Protein 1OB3 (pdb70)

InterPro domains:
  IPR000719 Protein kinase domain [PF00069] (4-284)
  IPR000719 Protein kinase domain [PS50011] (4-284)
  IPR000719 Protein kinase domain [SM00220] (4-284)
  IPR008271 Serine/threonine-protein kinase, active site [PS00108] (121-133)
  IPR011009 Protein kinase-like domain superfamily [SSF56112] (1-286)
  IPR017441 Protein kinase, ATP binding site [PS00107] (10-32)
  IPR050108 Cyclin-dependent kinase [PTHR24056] (2-286)

Secondary structure (DSSP, 8-state):
--SEEEEEEEEEETTEEEEEEEETTS-EEEEEEE--SSGGG---HHHHHHHHGGGG---TTBPPEEEEEE-SS-EEEEEE--SEEHHHHHHTSTT---HHHHHHHHHHHHHHHHHHHHTT---S---GGGEEE-TTS-EEE--TTHHHHH-----TT--HHHHTT--S--THHHHHHHHHHHHHHHHSS-S---SSHHHHHHHHHHHH----TTTSTTGGGSTT--TT----PPPPGGGT--S--HHHHHHHHHHT-SSTTTSPPHHHHHTSGGGG-/---EEEEEEEEETTEEEEEEE-TTS-EEEE--HHHHHHHHHHTT---TTB--EEEEE---EEEEE--SEEHHHHHHT-SS---HHHHHHHHHHHHHHHHHHHHTT---S---GGGEEE-TT--EEE--TTHHHH--TT--HHHHTT-----THHHHHHHHHHHHHHHHSS-S---SSHHHHHHHHHHHH----TTTSTTGGGSTT--TT---PPPPPHHHHSTT--HHHHHHHHHHS-SSGGGSPPHHHHHTSGGGT-

Radius of gyration: 29.43 Å; Cα contacts (8 Å, |Δi|>4): 922; chains: 2; bounding box: 69×78×72 Å

Solvent-accessible surface area: 28221 Å² total; per-residue (Å²): 155,108,156,36,97,58,94,96,136,63,26,105,19,55,36,1,26,33,52,73,3,71,14,130,187,44,94,55,20,12,10,10,75,5,172,51,134,132,83,94,117,41,31,85,71,75,22,36,143,45,0,32,93,15,77,120,10,139,54,69,11,7,9,70,5,98,42,23,14,77,69,190,120,125,0,26,0,1,22,35,38,17,86,58,16,0,93,111,38,15,99,120,34,180,33,11,20,131,65,111,47,0,41,46,9,0,69,27,0,0,48,0,0,9,33,0,24,83,121,194,25,19,3,105,32,1,28,5,78,6,0,32,8,35,221,140,32,61,1,24,1,14,20,8,4,2,8,186,21,58,68,232,98,59,20,84,18,77,0,0,3,39,6,0,25,26,204,101,123,10,42,25,16,0,3,0,2,0,0,2,0,0,0,14,1,9,18,22,86,32,18,1,32,7,132,48,81,71,43,0,10,48,75,0,0,99,9,22,4,11,4,70,59,190,80,10,69,97,0,75,134,30,103,110,47,57,109,131,28,72,118,70,135,83,75,86,62,108,75,34,16,106,61,21,77,130,20,0,15,54,0,0,18,76,0,4,84,19,16,10,125,124,12,20,63,3,116,93,0,41,126,28,53,5,32,159,118,158,161,41,92,60,101,96,113,74,30,107,36,78,89,36,49,32,76,62,2,81,32,106,179,61,86,58,17,10,10,34,131,81,91,27,58,153,24,2,43,87,15,79,121,10,122,54,81,12,6,12,51,7,99,72,36,40,106,168,109,56,6,0,21,36,53,20,85,59,14,0,104,103,43,9,100,118,37,168,65,17,19,141,83,116,51,2,45,44,10,0,61,30,1,0,49,0,0,10,38,0,24,76,123,187,15,4,4,71,46,2,50,5,75,8,0,28,9,37,203,141,32,80,0,30,1,14,22,9,4,3,31,136,8,97,75,103,28,90,0,0,8,37,5,0,10,21,190,119,102,22,53,28,12,1,3,0,3,0,0,2,0,0,0,12,2,24,43,20,79,26,18,2,40,7,129,51,78,72,41,0,10,46,93,0,0,137,32,18,4,10,5,48,64,180,75,11,68,88,0,78,119,28,98,108,43,60,118,133,32,77,129,50,145,86,76,85,69,135,56,27,2,163,85,30,60,154,32,0,24,55,0,0,18,78,0,4,81,23,9,21,126,84,14,19,64,3,125,104,0,39,124,22,56,4,38,159,168

B-factor: mean 35.95, std 13.99, range [13.6, 85.84]

Foldseek 3Di:
DQAWDPWAFDDADDQATWTWIAHPVGDIWIKGKGDDPDLVPFADPVLVVLVVCQQVLDDQQAWHWDDWDDDRSIIMTITHDADFWQVRVLVPVVQADAPVLLLLLLLSVLVSLVSCVVVLWAQLQDDRRQFGAHPVSHTHGYRTSVCVSPPVDFCLQAALLVLLPDDDRDSLRVLSSSLQVSQCRNGSHGQQRADDSVRSLVSLCQAAWDDDCVLANPSVVRNNDDPPPDTHHHDDQPVSGDNDDDQRSVLSCLSNRNHSVRRDHSVRSSPGPSNVD/DQWDDWDWDAADDPATWTWTDHPVGDIWIKHPVQLVVQVVVQQPLDDQQAWHFDDADPCHITITHDFDFWQVVVLVPDDFADDPVLLLLLLLSVLRSLVSCVVVLWAQLDDDRVQFGAHPVSHTHGPRTRVVVSPALQAALLVLLADPDSDSLRVLSSSLQVSLCNQGSHGQQDAPDSVRSNVSLCQAAWDDDCVLAPCSVVGNNDDPPPDTHDHDDLCPSRPPDDD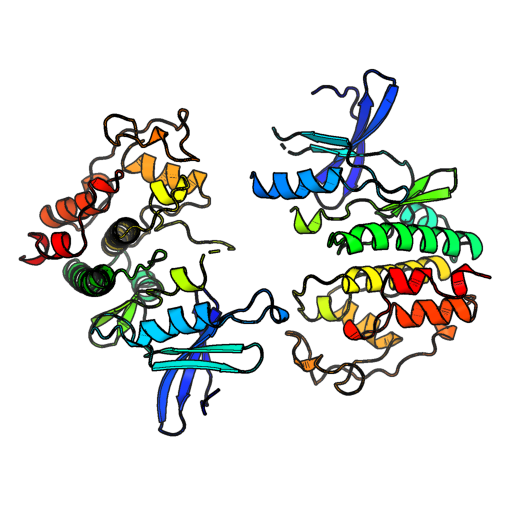QSSVLSVLSSRRHSVSHDHSVRSSVGPSNVD

Structure (mmCIF, N/CA/C/O backbone):
data_1OB3
#
_entry.id   1OB3
#
_cell.length_a   222.088
_cell.length_b   44.267
_cell.length_c   63.044
_cell.angle_alpha   90.00
_cell.angle_beta   103.42
_cell.angle_gamma   90.00
#
_symmetry.space_group_name_H-M   'C 1 2 1'
#
loop_
_entity.id
_entity.type
_entity.pdbx_description
1 polymer 'CELL DIVISION CONTROL PROTEIN 2 HOMOLOG'
2 water water
#
loop_
_atom_site.group_PDB
_atom_site.id
_atom_site.type_symbol
_atom_site.label_atom_id
_atom_site.label_alt_id
_atom_site.label_comp_id
_atom_site.label_asym_id
_atom_site.label_entity_id
_atom_site.label_seq_id
_atom_site.pdbx_PDB_ins_code
_atom_site.Cartn_x
_atom_site.Cartn_y
_atom_site.Cartn_z
_atom_site.occupancy
_atom_site.B_iso_or_equiv
_atom_site.auth_seq_id
_atom_site.auth_comp_id
_atom_site.auth_asym_id
_atom_site.auth_atom_id
_atom_site.pdbx_PDB_model_num
ATOM 1 N N . MET A 1 1 ? 30.145 15.452 46.076 1.00 74.29 1 MET A N 1
ATOM 2 C CA . MET A 1 1 ? 30.553 14.081 45.609 1.00 74.34 1 MET A CA 1
ATOM 3 C C . MET A 1 1 ? 30.233 12.999 46.649 1.00 73.70 1 MET A C 1
ATOM 4 O O . MET A 1 1 ? 29.893 11.868 46.286 1.00 74.13 1 MET A O 1
ATOM 9 N N . GLU A 1 2 ? 30.345 13.357 47.930 1.00 72.60 2 GLU A N 1
ATOM 10 C CA . GLU A 1 2 ? 30.089 12.461 49.068 1.00 71.72 2 GLU A CA 1
ATOM 11 C C . GLU A 1 2 ? 31.046 11.250 49.201 1.00 70.09 2 GLU A C 1
ATOM 12 O O . GLU A 1 2 ? 30.603 10.116 49.428 1.00 70.78 2 GLU A O 1
ATOM 18 N N . LYS A 1 3 ? 32.355 11.495 49.069 1.00 67.41 3 LYS A N 1
ATOM 19 C CA . LYS A 1 3 ? 33.383 10.543 49.525 1.00 65.02 3 LYS A CA 1
ATOM 20 C C . LYS A 1 3 ? 33.351 9.132 48.873 1.00 61.87 3 LYS A C 1
ATOM 21 O O . LYS A 1 3 ? 33.153 8.119 49.557 1.00 61.99 3 LYS A O 1
ATOM 27 N N . TYR A 1 4 ? 33.555 9.068 47.559 1.00 57.94 4 TYR A N 1
ATOM 28 C CA . TYR A 1 4 ? 33.705 7.776 46.862 1.00 54.65 4 TYR A CA 1
ATOM 29 C C . TYR A 1 4 ? 35.088 7.632 46.242 1.00 51.95 4 TYR A C 1
ATOM 30 O O . TYR A 1 4 ? 35.638 8.619 45.736 1.00 51.41 4 TYR A O 1
ATOM 39 N N . HIS A 1 5 ? 35.639 6.411 46.288 1.00 48.61 5 HIS A N 1
ATOM 40 C CA . HIS A 1 5 ? 36.918 6.077 45.657 1.00 46.79 5 HIS A CA 1
ATOM 41 C C . HIS A 1 5 ? 36.824 4.814 44.749 1.00 44.45 5 HIS A C 1
ATOM 42 O O . HIS A 1 5 ? 35.828 4.065 44.758 1.00 43.58 5 HIS A O 1
ATOM 49 N N . GLY A 1 6 ? 37.871 4.586 43.972 1.00 41.51 6 GLY A N 1
ATOM 50 C CA . GLY A 1 6 ? 37.908 3.486 43.036 1.00 39.93 6 GLY A CA 1
ATOM 51 C C . GLY A 1 6 ? 36.814 3.586 41.998 1.00 38.61 6 GLY A C 1
ATOM 52 O O . GLY A 1 6 ? 36.180 2.583 41.671 1.00 38.22 6 GLY A O 1
ATOM 53 N N . LEU A 1 7 ? 36.601 4.791 41.490 1.00 36.74 7 LEU A N 1
ATOM 54 C CA . LEU A 1 7 ? 35.619 5.019 40.444 1.00 36.52 7 LEU A CA 1
ATOM 55 C C . LEU A 1 7 ? 36.098 4.301 39.220 1.00 35.78 7 LEU A C 1
ATOM 56 O O . LEU A 1 7 ? 37.125 4.642 38.626 1.00 35.09 7 LEU A O 1
ATOM 61 N N . GLU A 1 8 ? 35.344 3.282 38.854 1.00 35.15 8 GLU A N 1
ATOM 62 C CA . GLU A 1 8 ? 35.613 2.482 37.702 1.00 35.02 8 GLU A CA 1
ATOM 63 C C . GLU A 1 8 ? 34.450 2.662 36.721 1.00 35.70 8 GLU A C 1
ATOM 64 O O . GLU A 1 8 ? 33.302 2.452 37.103 1.00 33.33 8 GLU A O 1
ATOM 70 N N . LYS A 1 9 ? 34.735 3.039 35.477 1.00 36.95 9 LYS A N 1
ATOM 71 C CA . LYS A 1 9 ? 33.682 3.214 34.487 1.00 38.59 9 LYS A CA 1
ATOM 72 C C . LYS A 1 9 ? 33.218 1.846 34.040 1.00 39.89 9 LYS A C 1
ATOM 73 O O . LYS A 1 9 ? 34.020 1.025 33.566 1.00 40.31 9 LYS A O 1
ATOM 79 N N . ILE A 1 10 ? 31.924 1.592 34.180 1.00 40.81 10 ILE A N 1
ATOM 80 C CA . ILE A 1 10 ? 31.383 0.284 33.837 1.00 41.58 10 ILE A CA 1
ATOM 81 C C . ILE A 1 10 ? 30.420 0.326 32.665 1.00 42.66 10 ILE A C 1
ATOM 82 O O . ILE A 1 10 ? 29.921 -0.718 32.247 1.00 42.36 10 ILE A O 1
ATOM 87 N N . GLY A 1 11 ? 30.158 1.515 32.118 1.00 43.67 11 GLY A N 1
ATOM 88 C CA . GLY A 1 11 ? 29.237 1.595 30.993 1.00 44.39 11 GLY A CA 1
ATOM 89 C C . GLY A 1 11 ? 28.774 2.984 30.626 1.00 44.65 11 GLY A C 1
ATOM 90 O O . GLY A 1 11 ? 28.840 3.891 31.426 1.00 43.20 11 GLY A O 1
ATOM 91 N N . GLU A 1 12 ? 28.312 3.126 29.387 1.00 45.71 12 GLU A N 1
ATOM 92 C CA . GLU A 1 12 ? 27.600 4.317 28.953 1.00 46.07 12 GLU A CA 1
ATOM 93 C C . GLU A 1 12 ? 26.120 3.993 29.141 1.00 45.31 12 GLU A C 1
ATOM 94 O O . GLU A 1 12 ? 25.563 3.121 28.468 1.00 45.44 12 GLU A O 1
ATOM 100 N N . GLY A 1 13 ? 25.493 4.691 30.072 1.00 44.10 13 GLY A N 1
ATOM 101 C CA . GLY A 1 13 ? 24.073 4.563 30.303 1.00 43.46 13 GLY A CA 1
ATOM 102 C C . GLY A 1 13 ? 23.312 5.586 29.500 1.00 42.86 13 GLY A C 1
ATOM 103 O O . GLY A 1 13 ? 23.880 6.399 28.772 1.00 43.18 13 GLY A O 1
ATOM 104 N N . THR A 1 14 ? 22.000 5.544 29.658 1.00 41.59 14 THR A N 1
ATOM 105 C CA . THR A 1 14 ? 21.066 6.336 28.870 1.00 40.85 14 THR A CA 1
ATOM 106 C C . THR A 1 14 ? 21.251 7.871 28.925 1.00 40.13 14 THR A C 1
ATOM 107 O O . THR A 1 14 ? 21.208 8.555 27.900 1.00 40.51 14 THR A O 1
ATOM 111 N N . TYR A 1 15 ? 21.435 8.380 30.129 1.00 39.20 15 TYR A N 1
ATOM 112 C CA . TYR A 1 15 ? 21.622 9.808 30.386 1.00 38.97 15 TYR A CA 1
ATOM 113 C C . TYR A 1 15 ? 23.027 10.126 30.837 1.00 39.12 15 TYR A C 1
ATOM 114 O O . TYR A 1 15 ? 23.283 11.243 31.304 1.00 40.18 15 TYR A O 1
ATOM 123 N N . GLY A 1 16 ? 23.945 9.181 30.718 1.00 38.28 16 GLY A N 1
ATOM 124 C CA . GLY A 1 16 ? 25.282 9.429 31.197 1.00 38.59 16 GLY A CA 1
ATOM 125 C C . GLY A 1 16 ? 26.076 8.203 31.530 1.00 38.35 16 GLY A C 1
ATOM 126 O O . GLY A 1 16 ? 25.658 7.075 31.264 1.00 38.62 16 GLY A O 1
ATOM 127 N N . VAL A 1 17 ? 27.234 8.445 32.126 1.00 37.69 17 VAL A N 1
ATOM 128 C CA . VAL A 1 17 ? 28.235 7.399 32.326 1.00 36.70 17 VAL A CA 1
ATOM 129 C C . VAL A 1 17 ? 28.016 6.734 33.682 1.00 35.32 17 VAL A C 1
ATOM 130 O O . VAL A 1 17 ? 27.800 7.408 34.674 1.00 34.42 17 VAL A O 1
ATOM 134 N N . VAL A 1 18 ? 28.072 5.404 33.722 1.00 33.94 18 VAL A N 1
ATOM 135 C CA . VAL A 1 18 ? 27.921 4.679 34.968 1.00 33.24 18 VAL A CA 1
ATOM 136 C C . VAL A 1 18 ? 29.299 4.250 35.463 1.00 31.99 18 VAL A C 1
ATOM 137 O O . VAL A 1 18 ? 30.086 3.686 34.685 1.00 31.29 18 VAL A O 1
ATOM 141 N N . TYR A 1 19 ? 29.555 4.522 36.738 1.00 30.94 19 TYR A N 1
ATOM 142 C CA . TYR A 1 19 ? 30.735 4.057 37.468 1.00 31.91 19 TYR A CA 1
ATOM 143 C C . TYR A 1 19 ? 30.358 3.111 38.582 1.00 32.95 19 TYR A C 1
ATOM 144 O O . TYR A 1 19 ? 29.306 3.269 39.194 1.00 33.14 19 TYR A O 1
ATOM 153 N N . LYS A 1 20 ? 31.216 2.134 38.838 1.00 32.91 20 LYS A N 1
ATOM 154 C CA . LYS A 1 20 ? 31.209 1.351 40.065 1.00 34.69 20 LYS A CA 1
ATOM 155 C C . LYS A 1 20 ? 32.128 2.107 41.025 1.00 35.68 20 LYS A C 1
ATOM 156 O O . LYS A 1 20 ? 33.185 2.640 40.613 1.00 34.76 20 LYS A O 1
ATOM 162 N N . ALA A 1 21 ? 31.753 2.150 42.292 1.00 37.35 21 ALA A N 1
ATOM 163 C CA . ALA A 1 21 ? 32.580 2.824 43.277 1.00 39.78 21 ALA A CA 1
ATOM 164 C C . ALA A 1 21 ? 32.362 2.267 44.658 1.00 41.93 21 ALA A C 1
ATOM 165 O O . ALA A 1 21 ? 31.416 1.518 44.895 1.00 41.21 21 ALA A O 1
ATOM 167 N N . GLN A 1 22 ? 33.265 2.641 45.565 1.00 44.69 22 GLN A N 1
ATOM 168 C CA . GLN A 1 22 ? 33.116 2.355 46.995 1.00 47.16 22 GLN A CA 1
ATOM 169 C C . GLN A 1 22 ? 33.115 3.669 47.771 1.00 48.75 22 GLN A C 1
ATOM 170 O O . GLN A 1 22 ? 33.815 4.616 47.400 1.00 48.31 22 GLN A O 1
ATOM 176 N N . ASN A 1 23 ? 32.321 3.717 48.835 1.00 50.78 23 ASN A N 1
ATOM 177 C CA . ASN A 1 23 ? 32.407 4.796 49.817 1.00 53.14 23 ASN A CA 1
ATOM 178 C C . ASN A 1 23 ? 33.611 4.524 50.732 1.00 55.08 23 ASN A C 1
ATOM 179 O O . ASN A 1 23 ? 34.341 3.560 50.489 1.00 54.84 23 ASN A O 1
ATOM 184 N N . ASN A 1 24 ? 33.827 5.343 51.765 1.00 57.85 24 ASN A N 1
ATOM 185 C CA . ASN A 1 24 ? 34.938 5.091 52.706 1.00 60.16 24 ASN A CA 1
ATOM 186 C C . ASN A 1 24 ? 34.619 4.025 53.788 1.00 61.30 24 ASN A C 1
ATOM 187 O O . ASN A 1 24 ? 35.370 3.891 54.767 1.00 61.72 24 ASN A O 1
ATOM 192 N N . TYR A 1 25 ? 33.516 3.278 53.590 1.00 62.13 25 TYR A N 1
ATOM 193 C CA . TYR A 1 25 ? 33.082 2.168 54.461 1.00 62.80 25 TYR A CA 1
ATOM 194 C C . TYR A 1 25 ? 33.295 0.802 53.779 1.00 61.66 25 TYR A C 1
ATOM 195 O O . TYR A 1 25 ? 32.955 -0.246 54.345 1.00 61.47 25 TYR A O 1
ATOM 204 N N . GLY A 1 26 ? 33.844 0.828 52.561 1.00 60.50 26 GLY A N 1
ATOM 205 C CA . GLY A 1 26 ? 34.011 -0.365 51.741 1.00 59.33 26 GLY A CA 1
ATOM 206 C C . GLY A 1 26 ? 32.832 -0.807 50.868 1.00 58.03 26 GLY A C 1
ATOM 207 O O . GLY A 1 26 ? 33.047 -1.644 49.978 1.00 58.25 26 GLY A O 1
ATOM 208 N N . GLU A 1 27 ? 31.615 -0.286 51.087 1.00 56.02 27 GLU A N 1
ATOM 209 C CA . GLU A 1 27 ? 30.423 -0.783 50.345 1.00 54.70 27 GLU A CA 1
ATOM 210 C C . GLU A 1 27 ? 30.473 -0.396 48.837 1.00 52.27 27 GLU A C 1
ATOM 211 O O . GLU A 1 27 ? 30.971 0.683 48.487 1.00 51.81 27 GLU A O 1
ATOM 217 N N . THR A 1 28 ? 29.964 -1.269 47.962 1.00 49.20 28 THR A N 1
ATOM 218 C CA . THR A 1 28 ? 29.873 -0.976 46.523 1.00 46.78 28 THR A CA 1
ATOM 219 C C . THR A 1 28 ? 28.514 -0.368 46.072 1.00 44.13 28 THR A C 1
ATOM 220 O O . THR A 1 28 ? 27.448 -0.912 46.373 1.00 44.39 28 THR A O 1
ATOM 224 N N . PHE A 1 29 ? 28.599 0.761 45.355 1.00 40.28 29 PHE A N 1
ATOM 225 C CA . PHE A 1 29 ? 27.475 1.426 44.675 1.00 36.81 29 PHE A CA 1
ATOM 226 C C . PHE A 1 29 ? 27.767 1.762 43.212 1.00 33.69 29 PHE A C 1
ATOM 227 O O . PHE A 1 29 ? 28.905 1.797 42.771 1.00 31.85 29 PHE A O 1
ATOM 235 N N . ALA A 1 30 ? 26.698 2.011 42.466 1.00 31.02 30 ALA A N 1
ATOM 236 C CA . ALA A 1 30 ? 26.775 2.503 41.107 1.00 30.74 30 ALA A CA 1
ATOM 237 C C . ALA A 1 30 ? 26.596 4.027 41.179 1.00 30.39 30 ALA A C 1
ATOM 238 O O . ALA A 1 30 ? 25.777 4.511 41.932 1.00 31.31 30 ALA A O 1
ATOM 240 N N . LEU A 1 31 ? 27.360 4.767 40.409 1.00 29.71 31 LEU A N 1
ATOM 241 C CA . LEU A 1 31 ? 27.239 6.209 40.338 1.00 30.99 31 LEU A CA 1
ATOM 242 C C . LEU A 1 31 ? 26.906 6.547 38.896 1.00 31.28 31 LEU A C 1
ATOM 243 O O . LEU A 1 31 ? 27.571 6.089 37.982 1.00 31.45 31 LEU A O 1
ATOM 248 N N . LYS A 1 32 ? 25.874 7.341 38.665 1.00 31.53 32 LYS A N 1
ATOM 249 C CA . LYS A 1 32 ? 25.509 7.680 37.302 1.00 32.36 32 LYS A CA 1
ATOM 250 C C . LYS A 1 32 ? 25.707 9.164 37.226 1.00 32.93 32 LYS A C 1
ATOM 251 O O . LYS A 1 32 ? 24.970 9.876 37.858 1.00 32.11 32 LYS A O 1
ATOM 257 N N . LYS A 1 33 ? 26.700 9.626 36.471 1.00 34.02 33 LYS A N 1
ATOM 258 C CA . LYS A 1 33 ? 26.911 11.057 36.311 1.00 36.01 33 LYS A CA 1
ATOM 259 C C . LYS A 1 33 ? 26.090 11.498 35.105 1.00 37.22 33 LYS A C 1
ATOM 260 O O . LYS A 1 33 ? 26.405 11.143 33.965 1.00 37.82 33 LYS A O 1
ATOM 266 N N . ILE A 1 34 ? 25.037 12.261 35.363 1.00 38.11 34 ILE A N 1
ATOM 267 C CA . ILE A 1 34 ? 24.137 12.710 34.311 1.00 39.08 34 ILE A CA 1
ATOM 268 C C . ILE A 1 34 ? 24.865 13.730 33.399 1.00 40.73 34 ILE A C 1
ATOM 269 O O . ILE A 1 34 ? 25.396 14.739 33.850 1.00 40.87 34 ILE A O 1
ATOM 274 N N . ARG A 1 35 ? 24.871 13.426 32.119 1.00 42.80 35 ARG A N 1
ATOM 275 C CA . ARG A 1 35 ? 25.510 14.227 31.086 1.00 45.23 35 ARG A CA 1
ATOM 276 C C . ARG A 1 35 ? 24.663 15.497 30.853 1.00 45.84 35 ARG A C 1
ATOM 277 O O . ARG A 1 35 ? 23.523 15.427 30.447 1.00 45.48 35 ARG A O 1
ATOM 285 N N . LEU A 1 36 ? 25.239 16.659 31.134 1.00 47.16 36 LEU A N 1
ATOM 286 C CA . LEU A 1 36 ? 24.513 17.909 30.979 1.00 48.30 36 LEU A CA 1
ATOM 287 C C . LEU A 1 36 ? 24.937 18.508 29.650 1.00 49.22 36 LEU A C 1
ATOM 288 O O . LEU A 1 36 ? 26.060 19.006 29.508 1.00 48.94 36 LEU A O 1
ATOM 293 N N . GLU A 1 37 ? 24.036 18.450 28.678 1.00 50.48 37 GLU A N 1
ATOM 294 C CA . GLU A 1 37 ? 24.276 19.073 27.377 1.00 51.87 37 GLU A CA 1
ATOM 295 C C . GLU A 1 37 ? 24.750 20.525 27.522 1.00 51.66 37 GLU A C 1
ATOM 296 O O . GLU A 1 37 ? 25.776 20.940 26.955 1.00 51.84 37 GLU A O 1
ATOM 302 N N . LYS A 1 38 ? 23.999 21.289 28.296 1.00 50.96 38 LYS A N 1
ATOM 303 C CA . LYS A 1 38 ? 24.286 22.699 28.489 1.00 50.94 38 LYS A CA 1
ATOM 304 C C . LYS A 1 38 ? 24.705 22.948 29.934 1.00 50.61 38 LYS A C 1
ATOM 305 O O . LYS A 1 38 ? 23.864 23.132 30.805 1.00 50.57 38 LYS A O 1
ATOM 311 N N . GLU A 1 39 ? 26.016 22.950 30.171 1.00 50.82 39 GLU A N 1
ATOM 312 C CA . GLU A 1 39 ? 26.597 23.008 31.522 1.00 50.96 39 GLU A CA 1
ATOM 313 C C . GLU A 1 39 ? 26.124 24.220 32.295 1.00 49.98 39 GLU A C 1
ATOM 314 O O . GLU A 1 39 ? 25.820 24.147 33.511 1.00 49.97 39 GLU A O 1
ATOM 320 N N . ASP A 1 40 ? 26.055 25.334 31.571 1.00 48.23 40 ASP A N 1
ATOM 321 C CA . ASP A 1 40 ? 25.804 26.626 32.180 1.00 47.29 40 ASP A CA 1
ATOM 322 C C . ASP A 1 40 ? 24.343 26.802 32.570 1.00 45.46 40 ASP A C 1
ATOM 323 O O . ASP A 1 40 ? 24.007 27.659 33.373 1.00 44.65 40 ASP A O 1
ATOM 328 N N . GLU A 1 41 ? 23.479 25.981 31.996 1.00 44.46 41 GLU A N 1
ATOM 329 C CA . GLU A 1 41 ? 22.045 26.115 32.208 1.00 43.94 41 GLU A CA 1
ATOM 330 C C . GLU A 1 41 ? 21.662 25.964 33.677 1.00 44.16 41 GLU A C 1
ATOM 331 O O . GLU A 1 41 ? 20.863 26.754 34.208 1.00 45.00 41 GLU A O 1
ATOM 337 N N . GLY A 1 42 ? 22.233 24.950 34.317 1.00 43.45 42 GLY A N 1
ATOM 338 C CA . GLY A 1 42 ? 21.942 24.669 35.712 1.00 42.90 42 GLY A CA 1
ATOM 339 C C . GLY A 1 42 ? 20.866 23.605 35.762 1.00 42.04 42 GLY A C 1
ATOM 340 O O . GLY A 1 42 ? 20.256 23.279 34.744 1.00 41.88 42 GLY A O 1
ATOM 341 N N . ILE A 1 43 ? 20.629 23.049 36.933 1.00 41.20 43 ILE A N 1
ATOM 342 C CA . ILE A 1 43 ? 19.499 22.151 37.095 1.00 40.12 43 ILE A CA 1
ATOM 343 C C . ILE A 1 43 ? 18.525 22.826 38.051 1.00 39.49 43 ILE A C 1
ATOM 344 O O . ILE A 1 43 ? 18.900 23.181 39.179 1.00 38.92 43 ILE A O 1
ATOM 349 N N . PRO A 1 44 ? 17.285 23.014 37.603 1.00 38.73 44 PRO A N 1
ATOM 350 C CA . PRO A 1 44 ? 16.266 23.644 38.441 1.00 38.91 44 PRO A CA 1
ATOM 351 C C . PRO A 1 44 ? 15.794 22.750 39.559 1.00 39.48 44 PRO A C 1
ATOM 352 O O . PRO A 1 44 ? 15.946 21.504 39.515 1.00 38.56 44 PRO A O 1
ATOM 356 N N . SER A 1 45 ? 15.204 23.397 40.558 1.00 40.10 45 SER A N 1
ATOM 357 C CA . SER A 1 45 ? 14.763 22.713 41.747 1.00 40.47 45 SER A CA 1
ATOM 358 C C . SER A 1 45 ? 13.644 21.734 41.414 1.00 39.61 45 SER A C 1
ATOM 359 O O . SER A 1 45 ? 13.585 20.656 41.986 1.00 39.79 45 SER A O 1
ATOM 362 N N . THR A 1 46 ? 12.755 22.070 40.491 1.00 38.54 46 THR A N 1
ATOM 363 C CA . THR A 1 46 ? 11.745 21.095 40.072 1.00 38.29 46 THR A CA 1
ATOM 364 C C . THR A 1 46 ? 12.372 19.752 39.636 1.00 37.07 46 THR A C 1
ATOM 365 O O . THR A 1 46 ? 11.852 18.676 39.955 1.00 36.71 46 THR A O 1
ATOM 369 N N . THR A 1 47 ? 13.478 19.811 38.905 1.00 35.34 47 THR A N 1
ATOM 370 C CA . THR A 1 47 ? 14.130 18.592 38.419 1.00 34.99 47 THR A CA 1
ATOM 371 C C . THR A 1 47 ? 14.689 17.766 39.548 1.00 34.53 47 THR A C 1
ATOM 372 O O . THR A 1 47 ? 14.481 16.548 39.586 1.00 34.23 47 THR A O 1
ATOM 376 N N . ILE A 1 48 ? 15.403 18.425 40.449 1.00 34.74 48 ILE A N 1
ATOM 377 C CA . ILE A 1 48 ? 15.995 17.757 41.600 1.00 35.58 48 ILE A CA 1
ATOM 378 C C . ILE A 1 48 ? 14.885 17.057 42.402 1.00 35.82 48 ILE A C 1
ATOM 379 O O . ILE A 1 48 ? 15.054 15.917 42.850 1.00 35.00 48 ILE A O 1
ATOM 384 N N . ARG A 1 49 ? 13.761 17.734 42.556 1.00 35.77 49 ARG A N 1
ATOM 385 C CA . ARG A 1 49 ? 12.649 17.206 43.322 1.00 37.38 49 ARG A CA 1
ATOM 386 C C . ARG A 1 49 ? 12.082 15.965 42.688 1.00 37.03 49 ARG A C 1
ATOM 387 O O . ARG A 1 49 ? 11.805 15.000 43.404 1.00 37.50 49 ARG A O 1
ATOM 395 N N . GLU A 1 50 ? 11.920 15.976 41.361 1.00 36.15 50 GLU A N 1
ATOM 396 C CA . GLU A 1 50 ? 11.355 14.841 40.636 1.00 35.85 50 GLU A CA 1
ATOM 397 C C . GLU A 1 50 ? 12.313 13.642 40.604 1.00 34.23 50 GLU A C 1
ATOM 398 O O . GLU A 1 50 ? 11.874 12.513 40.426 1.00 32.48 50 GLU A O 1
ATOM 404 N N . ILE A 1 51 ? 13.613 13.881 40.776 1.00 32.53 51 ILE A N 1
ATOM 405 C CA . ILE A 1 51 ? 14.565 12.774 40.947 1.00 32.20 51 ILE A CA 1
ATOM 406 C C . ILE A 1 51 ? 14.584 12.269 42.390 1.00 31.81 51 ILE A C 1
ATOM 407 O O . ILE A 1 51 ? 14.640 11.066 42.652 1.00 31.24 51 ILE A O 1
ATOM 412 N N . SER A 1 52 ? 14.528 13.199 43.323 1.00 31.49 52 SER A N 1
ATOM 413 C CA . SER A 1 52 ? 14.671 12.894 44.734 1.00 32.05 52 SER A CA 1
ATOM 414 C C . SER A 1 52 ? 13.513 12.046 45.229 1.00 31.98 52 SER A C 1
ATOM 415 O O . SER A 1 52 ? 13.705 11.167 46.060 1.00 31.29 52 SER A O 1
ATOM 418 N N . ILE A 1 53 ? 12.318 12.300 44.708 1.00 31.55 53 ILE A N 1
ATOM 419 C CA . ILE A 1 53 ? 11.135 11.517 45.060 1.00 31.79 53 ILE A CA 1
ATOM 420 C C . ILE A 1 53 ? 11.288 10.032 44.646 1.00 29.21 53 ILE A C 1
ATOM 421 O O . ILE A 1 53 ? 10.635 9.163 45.208 1.00 28.23 53 ILE A O 1
ATOM 426 N N . LEU A 1 54 ? 12.151 9.739 43.672 1.00 27.24 54 LEU A N 1
ATOM 427 C CA . LEU A 1 54 ? 12.399 8.348 43.285 1.00 25.90 54 LEU A CA 1
ATOM 428 C C . LEU A 1 54 ? 13.071 7.529 44.393 1.00 25.62 54 LEU A C 1
ATOM 429 O O . LEU A 1 54 ? 13.092 6.293 44.341 1.00 22.53 54 LEU A O 1
ATOM 434 N N . LYS A 1 55 ? 13.619 8.218 45.398 1.00 25.85 55 LYS A N 1
ATOM 435 C CA . LYS A 1 55 ? 14.127 7.512 46.574 1.00 27.51 55 LYS A CA 1
ATOM 436 C C . LYS A 1 55 ? 13.022 6.751 47.358 1.00 27.12 55 LYS A C 1
ATOM 437 O O . LYS A 1 55 ? 13.310 5.811 48.074 1.00 26.54 55 LYS A O 1
ATOM 443 N N . GLU A 1 56 ? 11.783 7.197 47.199 1.00 27.03 56 GLU A N 1
ATOM 444 C CA . GLU A 1 56 ? 10.627 6.564 47.755 1.00 28.24 56 GLU A CA 1
ATOM 445 C C . GLU A 1 56 ? 10.268 5.204 47.058 1.00 27.21 56 GLU A C 1
ATOM 446 O O . GLU A 1 56 ? 9.456 4.474 47.564 1.00 26.68 56 GLU A O 1
ATOM 452 N N . LEU A 1 57 ? 10.865 4.864 45.915 1.00 25.45 57 LEU A N 1
ATOM 453 C CA . LEU A 1 57 ? 10.586 3.573 45.281 1.00 25.02 57 LEU A CA 1
ATOM 454 C C . LEU A 1 57 ? 11.405 2.490 45.943 1.00 24.79 57 LEU A C 1
ATOM 455 O O . LEU A 1 57 ? 12.616 2.372 45.702 1.00 25.17 57 LEU A O 1
ATOM 460 N N . LYS A 1 58 ? 10.732 1.695 46.762 1.00 23.45 58 LYS A N 1
ATOM 461 C CA . LYS A 1 58 ? 11.335 0.649 47.543 1.00 23.83 58 LYS A CA 1
ATOM 462 C C . LYS A 1 58 ? 10.610 -0.670 47.250 1.00 22.44 58 LYS A C 1
ATOM 463 O O . LYS A 1 58 ? 9.525 -0.934 47.750 1.00 22.20 58 LYS A O 1
ATOM 469 N N . HIS A 1 59 ? 11.236 -1.465 46.428 1.00 21.29 59 HIS A N 1
ATOM 470 C CA . HIS A 1 59 ? 10.632 -2.653 45.865 1.00 21.78 59 HIS A CA 1
ATOM 471 C C . HIS A 1 59 ? 11.765 -3.572 45.460 1.00 21.57 59 HIS A C 1
ATOM 472 O O . HIS A 1 59 ? 12.767 -3.111 44.931 1.00 21.74 59 HIS A O 1
ATOM 479 N N . SER A 1 60 ? 11.634 -4.872 45.687 1.00 21.94 60 SER A N 1
ATOM 480 C CA . SER A 1 60 ? 12.748 -5.770 45.441 1.00 22.60 60 SER A CA 1
ATOM 481 C C . SER A 1 60 ? 13.141 -5.805 43.929 1.00 20.95 60 SER A C 1
ATOM 482 O O . SER A 1 60 ? 14.228 -6.222 43.574 1.00 19.45 60 SER A O 1
ATOM 485 N N . ASN A 1 61 ? 12.264 -5.346 43.037 1.00 19.01 61 ASN A N 1
ATOM 486 C CA . ASN A 1 61 ? 12.582 -5.401 41.609 1.00 18.80 61 ASN A CA 1
ATOM 487 C C . ASN A 1 61 ? 12.798 -4.015 40.984 1.00 18.43 61 ASN A C 1
ATOM 488 O O . ASN A 1 61 ? 12.746 -3.842 39.742 1.00 18.94 61 ASN A O 1
ATOM 493 N N . ILE A 1 62 ? 13.050 -3.039 41.839 1.00 18.08 62 ILE A N 1
ATOM 494 C CA . ILE A 1 62 ? 13.437 -1.710 41.403 1.00 18.14 62 ILE A CA 1
ATOM 495 C C . ILE A 1 62 ? 14.809 -1.420 42.046 1.00 18.10 62 ILE A C 1
ATOM 496 O O . ILE A 1 62 ? 14.997 -1.528 43.270 1.00 17.86 62 ILE A O 1
ATOM 501 N N . VAL A 1 63 ? 15.762 -1.073 41.213 1.00 19.22 63 VAL A N 1
ATOM 502 C CA . VAL A 1 63 ? 17.060 -0.544 41.634 1.00 20.22 63 VAL A CA 1
ATOM 503 C C . VAL A 1 63 ? 16.885 0.634 42.581 1.00 20.61 63 VAL A C 1
ATOM 504 O O . VAL A 1 63 ? 16.306 1.647 42.230 1.00 20.99 63 VAL A O 1
ATOM 508 N N . LYS A 1 64 ? 17.412 0.484 43.781 1.00 21.58 64 LYS A N 1
ATOM 509 C CA . LYS A 1 64 ? 17.247 1.440 44.864 1.00 21.68 64 LYS A CA 1
ATOM 510 C C . LYS A 1 64 ? 18.107 2.654 44.587 1.00 21.25 64 LYS A C 1
ATOM 511 O O . LYS A 1 64 ? 19.274 2.493 44.296 1.00 20.84 64 LYS A O 1
ATOM 517 N N . LEU A 1 65 ? 17.515 3.845 44.665 1.00 22.19 65 LEU A N 1
ATOM 518 C CA . LEU A 1 65 ? 18.262 5.119 44.621 1.00 23.87 65 LEU A CA 1
ATOM 519 C C . LEU A 1 65 ? 18.595 5.560 46.040 1.00 24.55 65 LEU A C 1
ATOM 520 O O . LEU A 1 65 ? 17.701 5.721 46.888 1.00 24.52 65 LEU A O 1
ATOM 525 N N . TYR A 1 66 ? 19.878 5.741 46.304 1.00 25.84 66 TYR A N 1
ATOM 526 C CA . TYR A 1 66 ? 20.334 6.090 47.640 1.00 28.48 66 TYR A CA 1
ATOM 527 C C . TYR A 1 66 ? 20.498 7.601 47.772 1.00 30.21 66 TYR A C 1
ATOM 528 O O . TYR A 1 66 ? 20.138 8.197 48.790 1.00 30.69 66 TYR A O 1
ATOM 537 N N . ASP A 1 67 ? 21.042 8.240 46.753 1.00 31.43 67 ASP A N 1
ATOM 538 C CA . ASP A 1 67 ? 21.375 9.664 46.909 1.00 32.75 67 ASP A CA 1
ATOM 539 C C . ASP A 1 67 ? 21.379 10.380 45.590 1.00 32.87 67 ASP A C 1
ATOM 540 O O . ASP A 1 67 ? 21.579 9.772 44.544 1.00 31.76 67 ASP A O 1
ATOM 545 N N . VAL A 1 68 ? 21.134 11.686 45.679 1.00 33.49 68 VAL A N 1
ATOM 546 C CA . VAL A 1 68 ? 21.177 12.608 44.572 1.00 34.84 68 VAL A CA 1
ATOM 547 C C . VAL A 1 68 ? 22.187 13.685 44.974 1.00 36.49 68 VAL A C 1
ATOM 548 O O . VAL A 1 68 ? 21.934 14.456 45.894 1.00 36.37 68 VAL A O 1
ATOM 552 N N . ILE A 1 69 ? 23.330 13.712 44.291 1.00 37.82 69 ILE A N 1
ATOM 553 C CA . ILE A 1 69 ? 24.383 14.671 44.579 1.00 39.85 69 ILE A CA 1
ATOM 554 C C . ILE A 1 69 ? 24.446 15.709 43.474 1.00 41.61 69 ILE A C 1
ATOM 555 O O . ILE A 1 69 ? 24.790 15.402 42.330 1.00 41.09 69 ILE A O 1
ATOM 560 N N . HIS A 1 70 ? 24.103 16.933 43.855 1.00 44.34 70 HIS A N 1
ATOM 561 C CA . HIS A 1 70 ? 24.125 18.132 43.013 1.00 46.76 70 HIS A CA 1
ATOM 562 C C . HIS A 1 70 ? 25.166 19.122 43.558 1.00 48.86 70 HIS A C 1
ATOM 563 O O . HIS A 1 70 ? 24.909 19.778 44.566 1.00 48.02 70 HIS A O 1
ATOM 570 N N . THR A 1 71 ? 26.330 19.214 42.908 1.00 51.76 71 THR A N 1
ATOM 571 C CA . THR A 1 71 ? 27.343 20.238 43.252 1.00 53.70 71 THR A CA 1
ATOM 572 C C . THR A 1 71 ? 28.044 20.735 42.024 1.00 55.09 71 THR A C 1
ATOM 573 O O . THR A 1 71 ? 28.707 19.944 41.324 1.00 55.19 71 THR A O 1
ATOM 577 N N . LYS A 1 72 ? 27.903 22.038 41.773 1.00 56.42 72 LYS A N 1
ATOM 578 C CA . LYS A 1 72 ? 28.747 22.759 40.820 1.00 57.34 72 LYS A CA 1
ATOM 579 C C . LYS A 1 72 ? 28.654 22.170 39.419 1.00 56.87 72 LYS A C 1
ATOM 580 O O . LYS A 1 72 ? 29.582 21.502 38.955 1.00 57.18 72 LYS A O 1
ATOM 586 N N . LYS A 1 73 ? 27.533 22.412 38.753 1.00 56.24 73 LYS A N 1
ATOM 587 C CA . LYS A 1 73 ? 27.375 22.004 37.359 1.00 55.79 73 LYS A CA 1
ATOM 588 C C . LYS A 1 73 ? 27.655 20.492 37.151 1.00 53.87 73 LYS A C 1
ATOM 589 O O . LYS A 1 73 ? 28.161 20.082 36.109 1.00 53.65 73 LYS A O 1
ATOM 595 N N . ARG A 1 74 ? 27.319 19.683 38.160 1.00 51.64 74 ARG A N 1
ATOM 596 C CA . ARG A 1 74 ? 27.508 18.225 38.129 1.00 49.37 74 ARG A CA 1
ATOM 597 C C . ARG A 1 74 ? 26.338 17.550 38.849 1.00 45.62 74 ARG A C 1
ATOM 598 O O . ARG A 1 74 ? 25.932 17.992 39.914 1.00 44.53 74 ARG A O 1
ATOM 606 N N . LEU A 1 75 ? 25.797 16.481 38.265 1.00 41.16 75 LEU A N 1
ATOM 607 C CA . LEU A 1 75 ? 24.713 15.737 38.903 1.00 37.76 75 LEU A CA 1
ATOM 608 C C . LEU A 1 75 ? 25.016 14.251 38.862 1.00 35.29 75 LEU A C 1
ATOM 609 O O . LEU A 1 75 ? 25.174 13.694 37.793 1.00 33.14 75 LEU A O 1
ATOM 614 N N . VAL A 1 76 ? 25.095 13.631 40.035 1.00 33.50 76 VAL A N 1
ATOM 615 C CA . VAL A 1 76 ? 25.413 12.217 40.139 1.00 32.20 76 VAL A CA 1
ATOM 616 C C . VAL A 1 76 ? 24.340 11.544 40.958 1.00 30.94 76 VAL A C 1
ATOM 617 O O . VAL A 1 76 ? 23.929 12.033 42.020 1.00 31.35 76 VAL A O 1
ATOM 621 N N . LEU A 1 77 ? 23.875 10.409 40.463 1.00 29.76 77 LEU A N 1
ATOM 622 C CA . LEU A 1 77 ? 22.906 9.606 41.193 1.00 29.00 77 LEU A CA 1
ATOM 623 C C . LEU A 1 77 ? 23.644 8.409 41.734 1.00 28.05 77 LEU A C 1
ATOM 624 O O . LEU A 1 77 ? 24.414 7.806 41.012 1.00 28.31 77 LEU A O 1
ATOM 629 N N . VAL A 1 78 ? 23.424 8.077 43.009 1.00 26.98 78 VAL A N 1
ATOM 630 C CA . VAL A 1 78 ? 24.011 6.928 43.648 1.00 26.57 78 VAL A CA 1
ATOM 631 C C . VAL A 1 78 ? 22.963 5.812 43.781 1.00 25.83 78 VAL A C 1
ATOM 632 O O . VAL A 1 78 ? 21.956 6.002 44.423 1.00 24.61 78 VAL A O 1
ATOM 636 N N . PHE A 1 79 ? 23.219 4.663 43.175 1.00 25.70 79 PHE A N 1
ATOM 637 C CA . PHE A 1 79 ? 22.230 3.581 43.064 1.00 26.42 79 PHE A CA 1
ATOM 638 C C . PHE A 1 79 ? 22.884 2.314 43.554 1.00 25.52 79 PHE A C 1
ATOM 639 O O . PHE A 1 79 ? 24.123 2.179 43.581 1.00 24.34 79 PHE A O 1
ATOM 647 N N . GLU A 1 80 ? 22.032 1.368 43.915 1.00 25.06 80 GLU A N 1
ATOM 648 C CA . GLU A 1 80 ? 22.394 -0.006 44.144 1.00 25.85 80 GLU A CA 1
ATOM 649 C C . GLU A 1 80 ? 23.135 -0.561 42.910 1.00 26.76 80 GLU A C 1
ATOM 650 O O . GLU A 1 80 ? 22.736 -0.291 41.769 1.00 26.17 80 GLU A O 1
ATOM 656 N N . HIS A 1 81 ? 24.211 -1.344 43.130 1.00 27.64 81 HIS A N 1
ATOM 657 C CA . HIS A 1 81 ? 25.011 -1.892 42.054 1.00 27.18 81 HIS A CA 1
ATOM 658 C C . HIS A 1 81 ? 24.649 -3.332 41.767 1.00 27.38 81 HIS A C 1
ATOM 659 O O . HIS A 1 81 ? 24.605 -4.143 42.683 1.00 27.01 81 HIS A O 1
ATOM 666 N N . LEU A 1 82 ? 24.397 -3.663 40.502 1.00 26.99 82 LEU A N 1
ATOM 667 C CA . LEU A 1 82 ? 24.220 -5.061 40.124 1.00 27.57 82 LEU A CA 1
ATOM 668 C C . LEU A 1 82 ? 25.215 -5.343 39.008 1.00 27.78 82 LEU A C 1
ATOM 669 O O . LEU A 1 82 ? 25.500 -4.478 38.216 1.00 28.14 82 LEU A O 1
ATOM 674 N N . ASP A 1 83 ? 25.730 -6.557 38.964 1.00 28.84 83 ASP A N 1
ATOM 675 C CA . ASP A 1 83 ? 26.872 -6.906 38.118 1.00 30.24 83 ASP A CA 1
ATOM 676 C C . ASP A 1 83 ? 26.508 -7.287 36.689 1.00 29.34 83 ASP A C 1
ATOM 677 O O . ASP A 1 83 ? 27.368 -7.359 35.797 1.00 31.35 83 ASP A O 1
ATOM 682 N N . GLN A 1 84 ? 25.246 -7.560 36.432 1.00 27.07 84 GLN A N 1
ATOM 683 C CA . GLN A 1 84 ? 24.893 -8.124 35.138 1.00 25.11 84 GLN A CA 1
ATOM 684 C C . GLN A 1 84 ? 23.633 -7.403 34.651 1.00 23.56 84 GLN A C 1
ATOM 685 O O . GLN A 1 84 ? 22.937 -6.764 35.431 1.00 21.55 84 GLN A O 1
ATOM 691 N N . ASP A 1 85 ? 23.373 -7.488 33.362 1.00 22.28 85 ASP A N 1
ATOM 692 C CA . ASP A 1 85 ? 22.099 -7.031 32.830 1.00 22.51 85 ASP A CA 1
ATOM 693 C C . ASP A 1 85 ? 21.571 -7.931 31.736 1.00 21.42 85 ASP A C 1
ATOM 694 O O . ASP A 1 85 ? 22.274 -8.792 31.184 1.00 21.70 85 ASP A O 1
ATOM 699 N N . LEU A 1 86 ? 20.309 -7.743 31.405 1.00 19.83 86 LEU A N 1
ATOM 700 C CA . LEU A 1 86 ? 19.695 -8.703 30.521 1.00 19.43 86 LEU A CA 1
ATOM 701 C C . LEU A 1 86 ? 20.306 -8.657 29.106 1.00 18.70 86 LEU A C 1
ATOM 702 O O . LEU A 1 86 ? 20.417 -9.657 28.461 1.00 19.70 86 LEU A O 1
ATOM 707 N N . LYS A 1 87 ? 20.691 -7.493 28.651 1.00 18.90 87 LYS A N 1
ATOM 708 C CA . LYS A 1 87 ? 21.337 -7.359 27.345 1.00 19.98 87 LYS A CA 1
ATOM 709 C C . LYS A 1 87 ? 22.619 -8.227 27.237 1.00 20.36 87 LYS A C 1
ATOM 710 O O . LYS A 1 87 ? 22.826 -8.977 26.249 1.00 20.39 87 LYS A O 1
ATOM 716 N N . LYS A 1 88 ? 23.463 -8.126 28.238 1.00 21.48 88 LYS A N 1
ATOM 717 C CA . LYS A 1 88 ? 24.732 -8.857 28.264 1.00 22.69 88 LYS A CA 1
ATOM 718 C C . LYS A 1 88 ? 24.476 -10.335 28.455 1.00 22.15 88 LYS A C 1
ATOM 719 O O . LYS A 1 88 ? 25.149 -11.164 27.856 1.00 21.48 88 LYS A O 1
ATOM 725 N N . LEU A 1 89 ? 23.491 -10.686 29.272 1.00 22.21 89 LEU A N 1
ATOM 726 C CA . LEU A 1 89 ? 23.107 -12.101 29.389 1.00 21.97 89 LEU A CA 1
ATOM 727 C C . LEU A 1 89 ? 22.594 -12.671 28.060 1.00 21.87 89 LEU A C 1
ATOM 728 O O . LEU A 1 89 ? 23.017 -13.735 27.597 1.00 21.68 89 LEU A O 1
ATOM 733 N N . LEU A 1 90 ? 21.665 -11.973 27.418 1.00 22.02 90 LEU A N 1
ATOM 734 C CA . LEU A 1 90 ? 21.167 -12.462 26.136 1.00 21.69 90 LEU A CA 1
ATOM 735 C C . LEU A 1 90 ? 22.240 -12.548 25.064 1.00 22.14 90 LEU A C 1
ATOM 736 O O . LEU A 1 90 ? 22.134 -13.397 24.184 1.00 22.13 90 LEU A O 1
ATOM 741 N N . ASP A 1 91 ? 23.238 -11.675 25.127 1.00 22.41 91 ASP A N 1
ATOM 742 C CA . ASP A 1 91 ? 24.351 -11.676 24.174 1.00 24.59 91 ASP A CA 1
ATOM 743 C C . ASP A 1 91 ? 25.174 -12.977 24.197 1.00 27.13 91 ASP A C 1
ATOM 744 O O . ASP A 1 91 ? 25.850 -13.287 23.209 1.00 27.86 91 ASP A O 1
ATOM 749 N N . VAL A 1 92 ? 25.119 -13.718 25.314 1.00 28.13 92 VAL A N 1
ATOM 750 C CA . VAL A 1 92 ? 25.792 -15.027 25.393 1.00 29.56 92 VAL A CA 1
ATOM 751 C C . VAL A 1 92 ? 24.841 -16.228 25.533 1.00 29.94 92 VAL A C 1
ATOM 752 O O . VAL A 1 92 ? 25.289 -17.334 25.875 1.00 30.07 92 VAL A O 1
ATOM 756 N N . CYS A 1 93 ? 23.547 -16.023 25.272 1.00 30.05 93 CYS A N 1
ATOM 757 C CA . CYS A 1 93 ? 22.538 -17.108 25.307 1.00 30.83 93 CYS A CA 1
ATOM 758 C C . CYS A 1 93 ? 21.940 -17.379 23.921 1.00 31.26 93 CYS A C 1
ATOM 759 O O . CYS A 1 93 ? 20.942 -16.789 23.552 1.00 31.76 93 CYS A O 1
ATOM 762 N N . GLU A 1 94 ? 22.541 -18.277 23.151 1.00 31.86 94 GLU A N 1
ATOM 763 C CA . GLU A 1 94 ? 22.092 -18.544 21.789 1.00 32.55 94 GLU A CA 1
ATOM 764 C C . GLU A 1 94 ? 20.675 -19.001 21.798 1.00 32.54 94 GLU A C 1
ATOM 765 O O . GLU A 1 94 ? 20.339 -19.942 22.524 1.00 32.49 94 GLU A O 1
ATOM 771 N N . GLY A 1 95 ? 19.827 -18.363 20.997 1.00 31.59 95 GLY A N 1
ATOM 772 C CA . GLY A 1 95 ? 18.460 -18.811 20.917 1.00 31.56 95 GLY A CA 1
ATOM 773 C C . GLY A 1 95 ? 17.628 -18.233 22.020 1.00 31.05 95 GLY A C 1
ATOM 774 O O . GLY A 1 95 ? 16.453 -18.507 22.058 1.00 33.54 95 GLY A O 1
ATOM 775 N N . GLY A 1 96 ? 18.210 -17.422 22.904 1.00 29.51 96 GLY A N 1
ATOM 776 C CA . GLY A 1 96 ? 17.482 -16.898 24.028 1.00 28.49 96 GLY A CA 1
ATOM 777 C C . GLY A 1 96 ? 17.521 -17.763 25.273 1.00 27.47 96 GLY A C 1
ATOM 778 O O . GLY A 1 96 ? 18.360 -18.682 25.406 1.00 26.92 96 GLY A O 1
ATOM 779 N N . LEU A 1 97 ? 16.603 -17.469 26.177 1.00 25.76 97 LEU A N 1
ATOM 780 C CA . LEU A 1 97 ? 16.618 -18.032 27.500 1.00 27.05 97 LEU A CA 1
ATOM 781 C C . LEU A 1 97 ? 15.714 -19.251 27.523 1.00 28.67 97 LEU A C 1
ATOM 782 O O . LEU A 1 97 ? 14.761 -19.323 26.766 1.00 29.01 97 LEU A O 1
ATOM 787 N N . GLU A 1 98 ? 16.042 -20.189 28.411 1.00 30.54 98 GLU A N 1
ATOM 788 C CA . GLU A 1 98 ? 15.151 -21.275 28.766 1.00 31.56 98 GLU A CA 1
ATOM 789 C C . GLU A 1 98 ? 13.883 -20.679 29.294 1.00 31.30 98 GLU A C 1
ATOM 790 O O . GLU A 1 98 ? 13.901 -19.644 29.960 1.00 29.86 98 GLU A O 1
ATOM 796 N N . SER A 1 99 ? 12.787 -21.358 28.986 1.00 31.21 99 SER A N 1
ATOM 797 C CA . SER A 1 99 ? 11.456 -20.858 29.227 1.00 30.90 99 SER A CA 1
ATOM 798 C C . SER A 1 99 ? 11.238 -20.530 30.703 1.00 29.11 99 SER A C 1
ATOM 799 O O . SER A 1 99 ? 10.574 -19.565 31.007 1.00 27.25 99 SER A O 1
ATOM 802 N N . VAL A 1 100 ? 11.801 -21.326 31.615 1.00 28.04 100 VAL A N 1
ATOM 803 C CA . VAL A 1 100 ? 11.613 -21.105 33.049 1.00 27.15 100 VAL A CA 1
ATOM 804 C C . VAL A 1 100 ? 12.366 -19.826 33.503 1.00 25.19 100 VAL A C 1
ATOM 805 O O . VAL A 1 100 ? 11.891 -19.078 34.362 1.00 23.42 100 VAL A O 1
ATOM 809 N N . THR A 1 101 ? 13.522 -19.573 32.924 1.00 23.88 101 THR A N 1
ATOM 810 C CA . THR A 1 101 ? 14.222 -18.323 33.200 1.00 24.15 101 THR A CA 1
ATOM 811 C C . THR A 1 101 ? 13.489 -17.113 32.644 1.00 22.58 101 THR A C 1
ATOM 812 O O . THR A 1 101 ? 13.406 -16.107 33.308 1.00 22.79 101 THR A O 1
ATOM 816 N N . ALA A 1 102 ? 12.970 -17.187 31.429 1.00 21.82 102 ALA A N 1
ATOM 817 C CA . ALA A 1 102 ? 12.257 -16.037 30.874 1.00 20.85 102 ALA A CA 1
ATOM 818 C C . ALA A 1 102 ? 11.033 -15.725 31.681 1.00 21.05 102 ALA A C 1
ATOM 819 O O . ALA A 1 102 ? 10.699 -14.538 31.874 1.00 20.13 102 ALA A O 1
ATOM 821 N N . LYS A 1 103 ? 10.338 -16.777 32.164 1.00 20.46 103 LYS A N 1
ATOM 822 C CA . LYS A 1 103 ? 9.149 -16.584 32.949 1.00 20.43 103 LYS A CA 1
ATOM 823 C C . LYS A 1 103 ? 9.490 -15.921 34.253 1.00 20.36 103 LYS A C 1
ATOM 824 O O . LYS A 1 103 ? 8.783 -15.033 34.705 1.00 20.58 103 LYS A O 1
ATOM 830 N N . SER A 1 104 ? 10.590 -16.339 34.870 1.00 20.85 104 SER A N 1
ATOM 831 C CA . SER A 1 104 ? 11.027 -15.778 36.132 1.00 21.77 104 SER A CA 1
ATOM 832 C C . SER A 1 104 ? 11.360 -14.307 35.939 1.00 20.69 104 SER A C 1
ATOM 833 O O . SER A 1 104 ? 10.927 -13.469 36.721 1.00 19.15 104 SER A O 1
ATOM 836 N N . PHE A 1 105 ? 12.132 -13.988 34.892 1.00 20.38 105 PHE A N 1
ATOM 837 C CA . PHE A 1 105 ? 12.431 -12.559 34.638 1.00 19.51 105 PHE A CA 1
ATOM 838 C C . PHE A 1 105 ? 11.190 -11.725 34.320 1.00 18.72 105 PHE A C 1
ATOM 839 O O . PHE A 1 105 ? 11.080 -10.603 34.778 1.00 18.78 105 PHE A O 1
ATOM 847 N N . LEU A 1 106 ? 10.264 -12.276 33.542 1.00 18.72 106 LEU A N 1
ATOM 848 C CA . LEU A 1 106 ? 9.059 -11.576 33.201 1.00 18.53 106 LEU A CA 1
ATOM 849 C C . LEU A 1 106 ? 8.233 -11.290 34.428 1.00 18.07 106 LEU A C 1
ATOM 850 O O . LEU A 1 106 ? 7.704 -10.177 34.590 1.00 17.38 106 LEU A O 1
ATOM 855 N N . LEU A 1 107 ? 8.092 -12.280 35.310 1.00 18.42 107 LEU A N 1
ATOM 856 C CA . LEU A 1 107 ? 7.355 -12.063 36.535 1.00 19.53 107 LEU A CA 1
ATOM 857 C C . LEU A 1 107 ? 7.945 -10.922 37.351 1.00 18.61 107 LEU A C 1
ATOM 858 O O . LEU A 1 107 ? 7.240 -10.070 37.875 1.00 18.48 107 LEU A O 1
ATOM 863 N N . GLN A 1 108 ? 9.254 -10.888 37.459 1.00 18.53 108 GLN A N 1
ATOM 864 C CA . GLN A 1 108 ? 9.907 -9.885 38.271 1.00 18.75 108 GLN A CA 1
ATOM 865 C C . GLN A 1 108 ? 9.786 -8.500 37.653 1.00 17.74 108 GLN A C 1
ATOM 866 O O . GLN A 1 108 ? 9.545 -7.525 38.359 1.00 17.48 108 GLN A O 1
ATOM 872 N N . LEU A 1 109 ? 9.950 -8.430 36.332 1.00 17.14 109 LEU A N 1
ATOM 873 C CA . LEU A 1 109 ? 9.763 -7.225 35.572 1.00 17.12 109 LEU A CA 1
ATOM 874 C C . LEU A 1 109 ? 8.360 -6.643 35.768 1.00 17.21 109 LEU A C 1
ATOM 875 O O . LEU A 1 109 ? 8.183 -5.433 36.042 1.00 17.19 109 LEU A O 1
ATOM 880 N N . LEU A 1 110 ? 7.349 -7.481 35.651 1.00 16.35 110 LEU A N 1
ATOM 881 C CA . LEU A 1 110 ? 5.982 -7.034 35.839 1.00 17.44 110 LEU A CA 1
ATOM 882 C C . LEU A 1 110 ? 5.691 -6.585 37.255 1.00 18.04 110 LEU A C 1
ATOM 883 O O . LEU A 1 110 ? 4.946 -5.603 37.469 1.00 17.74 110 LEU A O 1
ATOM 888 N N . ASN A 1 111 ? 6.276 -7.279 38.232 1.00 19.29 111 ASN A N 1
ATOM 889 C CA . ASN A 1 111 ? 6.088 -6.872 39.620 1.00 18.70 111 ASN A CA 1
ATOM 890 C C . ASN A 1 111 ? 6.655 -5.488 39.862 1.00 18.42 111 ASN A C 1
ATOM 891 O O . ASN A 1 111 ? 5.991 -4.656 40.488 1.00 17.34 111 ASN A O 1
ATOM 896 N N . GLY A 1 112 ? 7.875 -5.225 39.369 1.00 18.45 112 GLY A N 1
ATOM 897 C CA . GLY A 1 112 ? 8.461 -3.876 39.510 1.00 18.48 112 GLY A CA 1
ATOM 898 C C . GLY A 1 112 ? 7.635 -2.812 38.847 1.00 17.36 112 GLY A C 1
ATOM 899 O O . GLY A 1 112 ? 7.383 -1.705 39.378 1.00 16.32 112 GLY A O 1
ATOM 900 N N . ILE A 1 113 ? 7.189 -3.127 37.645 1.00 17.63 113 ILE A N 1
ATOM 901 C CA . ILE A 1 113 ? 6.392 -2.176 36.904 1.00 17.24 113 ILE A CA 1
ATOM 902 C C . ILE A 1 113 ? 5.063 -1.870 37.599 1.00 16.95 113 ILE A C 1
ATOM 903 O O . ILE A 1 113 ? 4.646 -0.711 37.674 1.00 15.90 113 ILE A O 1
ATOM 908 N N . ALA A 1 114 ? 4.402 -2.916 38.076 1.00 16.18 114 ALA A N 1
ATOM 909 C CA . ALA A 1 114 ? 3.094 -2.769 38.711 1.00 17.33 114 ALA A CA 1
ATOM 910 C C . ALA A 1 114 ? 3.189 -1.831 39.898 1.00 17.83 114 ALA A C 1
ATOM 911 O O . ALA A 1 114 ? 2.332 -0.949 40.093 1.00 17.63 114 ALA A O 1
ATOM 913 N N . TYR A 1 115 ? 4.274 -2.010 40.668 1.00 18.30 115 TYR A N 1
ATOM 914 C CA . TYR A 1 115 ? 4.581 -1.188 41.844 1.00 17.94 115 TYR A CA 1
ATOM 915 C C . TYR A 1 115 ? 4.689 0.281 41.456 1.00 17.70 115 TYR A C 1
ATOM 916 O O . TYR A 1 115 ? 4.078 1.199 42.071 1.00 16.21 115 TYR A O 1
ATOM 925 N N . CYS A 1 116 ? 5.461 0.527 40.418 1.00 18.42 116 CYS A N 1
ATOM 926 C CA . CYS A 1 116 ? 5.681 1.904 39.968 1.00 18.43 116 CYS A CA 1
ATOM 927 C C . CYS A 1 116 ? 4.435 2.553 39.372 1.00 17.86 116 CYS A C 1
ATOM 928 O O . CYS A 1 116 ? 4.140 3.725 39.664 1.00 17.39 116 CYS A O 1
ATOM 931 N N . HIS A 1 117 ? 3.726 1.792 38.544 1.00 17.77 117 HIS A N 1
ATOM 932 C CA . HIS A 1 117 ? 2.484 2.245 37.933 1.00 19.30 117 HIS A CA 1
ATOM 933 C C . HIS A 1 117 ? 1.460 2.646 38.965 1.00 19.99 117 HIS A C 1
ATOM 934 O O . HIS A 1 117 ? 0.773 3.642 38.781 1.00 19.14 117 HIS A O 1
ATOM 941 N N . ASP A 1 118 ? 1.377 1.893 40.069 1.00 20.66 118 ASP A N 1
ATOM 942 C CA . ASP A 1 118 ? 0.456 2.212 41.148 1.00 21.94 118 ASP A CA 1
ATOM 943 C C . ASP A 1 118 ? 0.782 3.589 41.775 1.00 22.74 118 ASP A C 1
ATOM 944 O O . ASP A 1 118 ? -0.104 4.229 42.343 1.00 23.90 118 ASP A O 1
ATOM 949 N N . ARG A 1 119 ? 2.025 4.026 41.651 1.00 22.72 119 ARG A N 1
ATOM 950 C CA . ARG A 1 119 ? 2.484 5.341 42.124 1.00 23.66 119 ARG A CA 1
ATOM 951 C C . ARG A 1 119 ? 2.579 6.403 41.018 1.00 24.22 119 ARG A C 1
ATOM 952 O O . ARG A 1 119 ? 3.144 7.491 41.237 1.00 24.95 119 ARG A O 1
ATOM 960 N N . ARG A 1 120 ? 2.021 6.083 39.861 1.00 23.90 120 ARG A N 1
ATOM 961 C CA . ARG A 1 120 ? 2.007 6.959 38.703 1.00 25.20 120 ARG A CA 1
ATOM 962 C C . ARG A 1 120 ? 3.449 7.288 38.272 1.00 24.94 120 ARG A C 1
ATOM 963 O O . ARG A 1 120 ? 3.727 8.377 37.778 1.00 25.89 120 ARG A O 1
ATOM 971 N N . VAL A 1 121 ? 4.363 6.338 38.456 1.00 22.85 121 VAL A N 1
ATOM 972 C CA . VAL A 1 121 ? 5.708 6.526 37.938 1.00 21.87 121 VAL A CA 1
ATOM 973 C C . VAL A 1 121 ? 5.846 5.693 36.674 1.00 20.80 121 VAL A C 1
ATOM 974 O O . VAL A 1 121 ? 5.591 4.476 36.679 1.00 20.04 121 VAL A O 1
ATOM 978 N N . LEU A 1 122 ? 6.263 6.338 35.600 1.00 19.62 122 LEU A N 1
ATOM 979 C CA . LEU A 1 122 ? 6.427 5.667 34.320 1.00 20.25 122 LEU A CA 1
ATOM 980 C C . LEU A 1 122 ? 7.918 5.487 33.979 1.00 19.22 122 LEU A C 1
ATOM 981 O O . LEU A 1 122 ? 8.781 6.211 34.491 1.00 19.75 122 LEU A O 1
ATOM 986 N N . HIS A 1 123 ? 8.211 4.535 33.118 1.00 17.40 123 HIS A N 1
ATOM 987 C CA . HIS A 1 123 ? 9.579 4.380 32.661 1.00 18.09 123 HIS A CA 1
ATOM 988 C C . HIS A 1 123 ? 9.804 5.052 31.344 1.00 18.91 123 HIS A C 1
ATOM 989 O O . HIS A 1 123 ? 10.602 5.995 31.290 1.00 19.52 123 HIS A O 1
ATOM 996 N N . ARG A 1 124 ? 9.102 4.542 30.326 1.00 20.92 124 ARG A N 1
ATOM 997 C CA . ARG A 1 124 ? 9.071 5.012 28.922 1.00 22.31 124 ARG A CA 1
ATOM 998 C C . ARG A 1 124 ? 10.285 4.628 28.071 1.00 22.13 124 ARG A C 1
ATOM 999 O O . ARG A 1 124 ? 10.292 4.835 26.861 1.00 23.87 124 ARG A O 1
ATOM 1007 N N . ASP A 1 125 ? 11.317 4.051 28.673 1.00 21.03 125 ASP A N 1
ATOM 1008 C CA . ASP A 1 125 ? 12.456 3.645 27.912 1.00 20.43 125 ASP A CA 1
ATOM 1009 C C . ASP A 1 125 ? 12.985 2.314 28.404 1.00 19.65 125 ASP A C 1
ATOM 1010 O O . ASP A 1 125 ? 14.175 2.126 28.530 1.00 19.56 125 ASP A O 1
ATOM 1015 N N . LEU A 1 126 ? 12.080 1.390 28.697 1.00 19.35 126 LEU A N 1
ATOM 1016 C CA . LEU A 1 126 ? 12.471 0.046 29.070 1.00 18.90 126 LEU A CA 1
ATOM 1017 C C . LEU A 1 126 ? 13.222 -0.624 27.940 1.00 19.75 126 LEU A C 1
ATOM 1018 O O . LEU A 1 126 ? 12.857 -0.545 26.770 1.00 18.95 126 LEU A O 1
ATOM 1023 N N . LYS A 1 127 ? 14.293 -1.311 28.310 1.00 20.47 127 LYS A N 1
ATOM 1024 C CA . LYS A 1 127 ? 15.076 -2.087 27.369 1.00 21.00 127 LYS A CA 1
ATOM 1025 C C . LYS A 1 127 ? 15.938 -3.044 28.165 1.00 20.39 127 LYS A C 1
ATOM 1026 O O . LYS A 1 127 ? 16.164 -2.844 29.400 1.00 19.21 127 LYS A O 1
ATOM 1032 N N . PRO A 1 128 ? 16.424 -4.095 27.518 1.00 20.74 128 PRO A N 1
ATOM 1033 C CA . PRO A 1 128 ? 17.245 -5.083 28.250 1.00 20.51 128 PRO A CA 1
ATOM 1034 C C . PRO A 1 128 ? 18.403 -4.522 29.060 1.00 21.86 128 PRO A C 1
ATOM 1035 O O . PRO A 1 128 ? 18.634 -5.013 30.150 1.00 21.05 128 PRO A O 1
ATOM 1039 N N . GLN A 1 129 ? 19.087 -3.500 28.557 1.00 22.56 129 GLN A N 1
ATOM 1040 C CA . GLN A 1 129 ? 20.236 -2.896 29.240 1.00 23.70 129 GLN A CA 1
ATOM 1041 C C . GLN A 1 129 ? 19.831 -2.316 30.593 1.00 22.53 129 GLN A C 1
ATOM 1042 O O . GLN A 1 129 ? 20.676 -2.210 31.456 1.00 22.53 129 GLN A O 1
ATOM 1048 N N . ASN A 1 130 ? 18.557 -1.942 30.804 1.00 21.34 130 ASN A N 1
ATOM 1049 C CA . ASN A 1 130 ? 18.167 -1.422 32.112 1.00 20.78 130 ASN A CA 1
ATOM 1050 C C . ASN A 1 130 ? 17.434 -2.400 33.013 1.00 19.35 130 ASN A C 1
ATOM 1051 O O . ASN A 1 130 ? 16.857 -2.071 34.055 1.00 18.49 130 ASN A O 1
ATOM 1056 N N . LEU A 1 131 ? 17.469 -3.656 32.614 1.00 18.72 131 LEU A N 1
ATOM 1057 C CA . LEU A 1 131 ? 17.016 -4.685 33.481 1.00 18.59 131 LEU A CA 1
ATOM 1058 C C . LEU A 1 131 ? 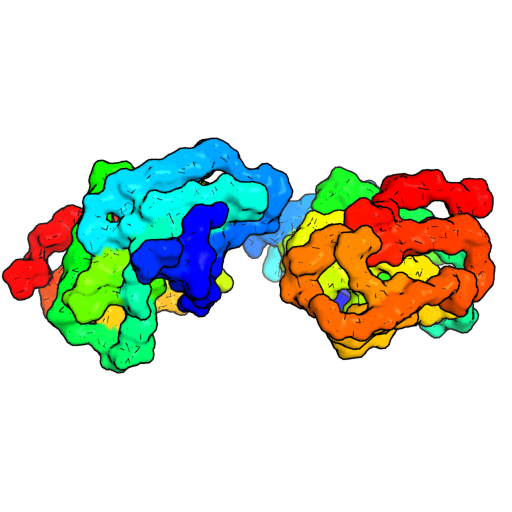18.261 -5.370 34.035 1.00 18.48 131 LEU A C 1
ATOM 1059 O O . LEU A 1 131 ? 18.854 -6.201 33.379 1.00 18.35 131 LEU A O 1
ATOM 1064 N N . LEU A 1 132 ? 18.618 -5.011 35.251 1.00 19.81 132 LEU A N 1
ATOM 1065 C CA . LEU A 1 132 ? 19.828 -5.502 35.937 1.00 20.29 132 LEU A CA 1
ATOM 1066 C C . LEU A 1 132 ? 19.543 -6.803 36.645 1.00 20.88 132 LEU A C 1
ATOM 1067 O O . LEU A 1 132 ? 18.408 -7.037 37.072 1.00 19.97 132 LEU A O 1
ATOM 1072 N N . ILE A 1 133 ? 20.549 -7.650 36.753 1.00 21.81 133 ILE A N 1
ATOM 1073 C CA . ILE A 1 133 ? 20.375 -9.011 37.303 1.00 23.20 133 ILE A CA 1
ATOM 1074 C C . ILE A 1 133 ? 21.528 -9.289 38.248 1.00 24.75 133 ILE A C 1
ATOM 1075 O O . ILE A 1 133 ? 22.683 -8.922 37.954 1.00 22.61 133 ILE A O 1
ATOM 1080 N N . ASN A 1 134 ? 21.224 -9.908 39.384 1.00 27.10 134 ASN A N 1
ATOM 1081 C CA . ASN A 1 134 ? 22.284 -10.217 40.381 1.00 29.10 134 ASN A CA 1
ATOM 1082 C C . ASN A 1 134 ? 22.593 -11.702 40.344 1.00 31.27 134 ASN A C 1
ATOM 1083 O O . ASN A 1 134 ? 22.024 -12.420 39.516 1.00 31.19 134 ASN A O 1
ATOM 1088 N N . ARG A 1 135 ? 23.484 -12.183 41.219 1.00 33.04 135 ARG A N 1
ATOM 1089 C CA . ARG A 1 135 ? 24.002 -13.540 41.086 1.00 35.34 135 ARG A CA 1
ATOM 1090 C C . ARG A 1 135 ? 22.964 -14.563 41.483 1.00 35.02 135 ARG A C 1
ATOM 1091 O O . ARG A 1 135 ? 23.069 -15.740 41.119 1.00 35.66 135 ARG A O 1
ATOM 1099 N N . GLU A 1 136 ? 21.972 -14.093 42.221 1.00 35.43 136 GLU A N 1
ATOM 1100 C CA . GLU A 1 136 ? 20.857 -14.900 42.695 1.00 35.64 136 GLU A CA 1
ATOM 1101 C C . GLU A 1 136 ? 19.674 -14.976 41.717 1.00 33.73 136 GLU A C 1
ATOM 1102 O O . GLU A 1 136 ? 18.661 -15.573 42.045 1.00 33.96 136 GLU A O 1
ATOM 1108 N N . GLY A 1 137 ? 19.774 -14.402 40.517 1.00 31.43 137 GLY A N 1
ATOM 1109 C CA . GLY A 1 137 ? 18.655 -14.476 39.577 1.00 29.80 137 GLY A CA 1
ATOM 1110 C C . GLY A 1 137 ? 17.552 -13.422 39.802 1.00 28.26 137 GLY A C 1
ATOM 1111 O O . GLY A 1 137 ? 16.449 -13.513 39.236 1.00 26.61 137 GLY A O 1
ATOM 1112 N N . GLU A 1 138 ? 17.853 -12.431 40.626 1.00 26.86 138 GLU A N 1
ATOM 1113 C CA . GLU A 1 138 ? 16.931 -11.343 40.859 1.00 26.99 138 GLU A CA 1
ATOM 1114 C C . GLU A 1 138 ? 17.129 -10.259 39.789 1.00 25.06 138 GLU A C 1
ATOM 1115 O O . GLU A 1 138 ? 18.229 -9.850 39.505 1.00 24.84 138 GLU A O 1
ATOM 1121 N N . LEU A 1 139 ? 16.030 -9.806 39.227 1.00 23.43 139 LEU A N 1
ATOM 1122 C CA . LEU A 1 139 ? 16.004 -8.803 38.186 1.00 22.12 139 LEU A CA 1
ATOM 1123 C C . LEU A 1 139 ? 15.532 -7.514 38.829 1.00 21.53 139 LEU A C 1
ATOM 1124 O O . LEU A 1 139 ? 14.587 -7.486 39.594 1.00 21.05 139 LEU A O 1
ATOM 1129 N N . LYS A 1 140 ? 16.198 -6.429 38.515 1.00 20.48 140 LYS A N 1
ATOM 1130 C CA . LYS A 1 140 ? 15.868 -5.158 39.067 1.00 19.71 140 LYS A CA 1
ATOM 1131 C C . LYS A 1 140 ? 15.892 -4.113 37.949 1.00 18.51 140 LYS A C 1
ATOM 1132 O O . LYS A 1 140 ? 16.820 -4.060 37.174 1.00 17.53 140 LYS A O 1
ATOM 1138 N N . ILE A 1 141 ? 14.861 -3.285 37.873 1.00 17.70 141 ILE A N 1
ATOM 1139 C CA . ILE A 1 141 ? 14.716 -2.306 36.808 1.00 17.99 141 ILE A CA 1
ATOM 1140 C C . ILE A 1 141 ? 15.417 -0.999 37.182 1.00 18.42 141 ILE A C 1
ATOM 1141 O O . ILE A 1 141 ? 15.204 -0.481 38.258 1.00 17.52 141 ILE A O 1
ATOM 1146 N N . ALA A 1 142 ? 16.235 -0.497 36.275 1.00 18.86 142 ALA A N 1
ATOM 1147 C CA . ALA A 1 142 ? 16.992 0.742 36.474 1.00 19.51 142 ALA A CA 1
ATOM 1148 C C . ALA A 1 142 ? 16.289 1.848 35.688 1.00 20.22 142 ALA A C 1
ATOM 1149 O O . ALA A 1 142 ? 15.668 1.567 34.669 1.00 19.25 142 ALA A O 1
ATOM 1151 N N . ASP A 1 143 ? 16.377 3.091 36.165 1.00 21.78 143 ASP A N 1
ATOM 1152 C CA . ASP A 1 143 ? 15.988 4.289 35.422 1.00 23.14 143 ASP A CA 1
ATOM 1153 C C . ASP A 1 143 ? 14.480 4.609 35.432 1.00 22.37 143 ASP A C 1
ATOM 1154 O O . ASP A 1 143 ? 14.037 5.539 34.721 1.00 20.93 143 ASP A O 1
ATOM 1159 N N . PHE A 1 144 ? 13.681 3.875 36.220 1.00 21.91 144 PHE A N 1
ATOM 1160 C CA . PHE A 1 144 ? 12.265 4.191 36.337 1.00 22.19 144 PHE A CA 1
ATOM 1161 C C . PHE A 1 144 ? 12.121 5.608 36.854 1.00 22.74 144 PHE A C 1
ATOM 1162 O O . PHE A 1 144 ? 12.798 5.989 37.805 1.00 23.97 144 PHE A O 1
ATOM 1170 N N . GLY A 1 145 ? 11.251 6.384 36.237 1.00 22.17 145 GLY A N 1
ATOM 1171 C CA . GLY A 1 145 ? 11.016 7.769 36.612 1.00 21.91 145 GLY A CA 1
ATOM 1172 C C . GLY A 1 145 ? 11.942 8.833 36.053 1.00 22.21 145 GLY A C 1
ATOM 1173 O O . GLY A 1 145 ? 11.619 10.032 36.167 1.00 20.54 145 GLY A O 1
ATOM 1174 N N . LEU A 1 146 ? 13.070 8.442 35.465 1.00 22.49 146 LEU A N 1
ATOM 1175 C CA . LEU A 1 146 ? 14.056 9.430 34.983 1.00 24.57 146 LEU A CA 1
ATOM 1176 C C . LEU A 1 146 ? 13.567 10.186 33.746 1.00 24.44 146 LEU A C 1
ATOM 1177 O O . LEU A 1 146 ? 13.931 11.350 33.537 1.00 24.64 146 LEU A O 1
ATOM 1182 N N . ALA A 1 147 ? 12.738 9.531 32.943 1.00 25.07 147 ALA A N 1
ATOM 1183 C CA . ALA A 1 147 ? 12.157 10.177 31.756 1.00 26.12 147 ALA A CA 1
ATOM 1184 C C . ALA A 1 147 ? 11.334 11.419 32.111 1.00 27.02 147 ALA A C 1
ATOM 1185 O O . ALA A 1 147 ? 11.338 12.395 31.351 1.00 26.75 147 ALA A O 1
ATOM 1187 N N . ARG A 1 148 ? 10.627 11.398 33.238 1.00 28.04 148 ARG A N 1
ATOM 1188 C CA . ARG A 1 148 ? 9.875 12.582 33.637 1.00 30.98 148 ARG A CA 1
ATOM 1189 C C . ARG A 1 148 ? 10.827 13.744 33.971 1.00 31.81 148 ARG A C 1
ATOM 1190 O O . ARG A 1 148 ? 10.474 14.899 33.728 1.00 32.37 148 ARG A O 1
ATOM 1198 N N . ALA A 1 149 ? 11.999 13.439 34.523 1.00 31.91 149 ALA A N 1
ATOM 1199 C CA . ALA A 1 149 ? 12.999 14.465 34.850 1.00 32.77 149 ALA A CA 1
ATOM 1200 C C . ALA A 1 149 ? 13.736 14.982 33.631 1.00 33.95 149 ALA A C 1
ATOM 1201 O O . ALA A 1 149 ? 13.907 16.181 33.501 1.00 34.67 149 ALA A O 1
ATOM 1203 N N . PHE A 1 150 ? 14.157 14.071 32.744 1.00 34.92 150 PHE A N 1
ATOM 1204 C CA . PHE A 1 150 ? 15.110 14.339 31.649 1.00 36.26 150 PHE A CA 1
ATOM 1205 C C . PHE A 1 150 ? 14.612 14.097 30.221 1.00 37.62 150 PHE A C 1
ATOM 1206 O O . PHE A 1 150 ? 15.364 14.305 29.260 1.00 38.86 150 PHE A O 1
ATOM 1214 N N . GLY A 1 151 ? 13.375 13.661 30.041 1.00 38.32 151 GLY A N 1
ATOM 1215 C CA . GLY A 1 151 ? 12.886 13.406 28.694 1.00 39.29 151 GLY A CA 1
ATOM 1216 C C . GLY A 1 151 ? 13.431 12.118 28.096 1.00 39.90 151 GLY A C 1
ATOM 1217 O O . GLY A 1 151 ? 14.197 11.396 28.758 1.00 40.67 151 GLY A O 1
ATOM 1218 N N . ILE A 1 161 ? 20.878 6.450 16.568 1.00 52.13 161 ILE A N 1
ATOM 1219 C CA . ILE A 1 161 ? 21.569 6.889 17.788 1.00 51.87 161 ILE A CA 1
ATOM 1220 C C . ILE A 1 161 ? 20.648 6.654 19.010 1.00 50.12 161 ILE A C 1
ATOM 1221 O O . ILE A 1 161 ? 21.111 6.344 20.112 1.00 51.13 161 ILE A O 1
ATOM 1226 N N . VAL A 1 162 ? 19.344 6.794 18.804 1.00 47.40 162 VAL A N 1
ATOM 1227 C CA . VAL A 1 162 ? 18.353 6.500 19.841 1.00 44.71 162 VAL A CA 1
ATOM 1228 C C . VAL A 1 162 ? 17.824 5.081 19.568 1.00 41.01 162 VAL A C 1
ATOM 1229 O O . VAL A 1 162 ? 17.589 4.708 18.420 1.00 41.39 162 VAL A O 1
ATOM 1233 N N . THR A 1 163 ? 17.626 4.273 20.593 1.00 37.05 163 THR A N 1
ATOM 1234 C CA . THR A 1 163 ? 17.028 2.949 20.350 1.00 33.79 163 THR A CA 1
ATOM 1235 C C . THR A 1 163 ? 15.487 3.061 20.355 1.00 28.88 163 THR A C 1
ATOM 1236 O O . THR A 1 163 ? 14.886 3.438 21.324 1.00 29.29 163 THR A O 1
ATOM 1240 N N . LEU A 1 164 ? 14.885 2.722 19.242 1.00 23.89 164 LEU A N 1
ATOM 1241 C CA . LEU A 1 164 ? 13.442 2.817 19.058 1.00 22.88 164 LEU A CA 1
ATOM 1242 C C . LEU A 1 164 ? 12.737 1.470 19.173 1.00 20.64 164 LEU A C 1
ATOM 1243 O O . LEU A 1 164 ? 11.501 1.404 19.074 1.00 19.37 164 LEU A O 1
ATOM 1248 N N . TRP A 1 165 ? 13.532 0.411 19.388 1.00 17.56 165 TRP A N 1
ATOM 1249 C CA . TRP A 1 165 ? 13.066 -0.955 19.339 1.00 17.18 165 TRP A CA 1
ATOM 1250 C C . TRP A 1 165 ? 11.936 -1.340 20.269 1.00 16.44 165 TRP A C 1
ATOM 1251 O O . TRP A 1 165 ? 11.212 -2.324 19.990 1.00 18.27 165 TRP A O 1
ATOM 1262 N N . TYR A 1 166 ? 11.798 -0.617 21.356 1.00 16.76 166 TYR A N 1
ATOM 1263 C CA . TYR A 1 166 ? 10.867 -0.978 22.458 1.00 16.88 166 TYR A CA 1
ATOM 1264 C C . TYR A 1 166 ? 9.758 0.071 22.532 1.00 17.84 166 TYR A C 1
ATOM 1265 O O . TYR A 1 166 ? 8.983 0.057 23.481 1.00 19.18 166 TYR A O 1
ATOM 1274 N N . ARG A 1 167 ? 9.689 0.965 21.547 1.00 18.09 167 ARG A N 1
ATOM 1275 C CA . ARG A 1 167 ? 8.720 2.065 21.581 1.00 19.71 167 ARG A CA 1
ATOM 1276 C C . ARG A 1 167 ? 7.422 1.683 20.978 1.00 18.32 167 ARG A C 1
ATOM 1277 O O . ARG A 1 167 ? 7.361 1.098 19.869 1.00 17.47 167 ARG A O 1
ATOM 1285 N N . ALA A 1 168 ? 6.361 2.001 21.704 1.00 19.52 168 ALA A N 1
ATOM 1286 C CA . ALA A 1 168 ? 4.982 1.724 21.243 1.00 19.02 168 ALA A CA 1
ATOM 1287 C C . ALA A 1 168 ? 4.585 2.516 19.980 1.00 19.11 168 ALA A C 1
ATOM 1288 O O . ALA A 1 168 ? 5.017 3.655 19.841 1.00 18.06 168 ALA A O 1
ATOM 1290 N N . PRO A 1 169 ? 3.788 1.913 19.081 1.00 20.59 169 PRO A N 1
ATOM 1291 C CA . PRO A 1 169 ? 3.379 2.566 17.820 1.00 21.17 169 PRO A CA 1
ATOM 1292 C C . PRO A 1 169 ? 2.775 3.941 18.048 1.00 21.51 169 PRO A C 1
ATOM 1293 O O . PRO A 1 169 ? 3.096 4.870 17.303 1.00 21.02 169 PRO A O 1
ATOM 1297 N N . ASP A 1 170 ? 1.932 4.072 19.059 1.00 20.62 170 ASP A N 1
ATOM 1298 C CA . ASP A 1 170 ? 1.301 5.369 19.292 1.00 22.28 170 ASP A CA 1
ATOM 1299 C C . ASP A 1 170 ? 2.343 6.418 19.693 1.00 22.23 170 ASP A C 1
ATOM 1300 O O . ASP A 1 170 ? 2.211 7.604 19.344 1.00 24.04 170 ASP A O 1
ATOM 1305 N N . VAL A 1 171 ? 3.381 6.010 20.414 1.00 21.13 171 VAL A N 1
ATOM 1306 C CA . VAL A 1 171 ? 4.474 6.899 20.772 1.00 22.22 171 VAL A CA 1
ATOM 1307 C C . VAL A 1 171 ? 5.243 7.309 19.503 1.00 22.87 171 VAL A C 1
ATOM 1308 O O . VAL A 1 171 ? 5.579 8.487 19.309 1.00 23.51 171 VAL A O 1
ATOM 1312 N N . LEU A 1 172 ? 5.508 6.330 18.662 1.00 22.65 172 LEU A N 1
ATOM 1313 C CA . LEU A 1 172 ? 6.195 6.566 17.388 1.00 23.51 172 LEU A CA 1
ATOM 1314 C C . LEU A 1 172 ? 5.400 7.498 16.466 1.00 24.89 172 LEU A C 1
ATOM 1315 O O . LEU A 1 172 ? 5.988 8.214 15.674 1.00 25.68 172 LEU A O 1
ATOM 1320 N N . MET A 1 173 ? 4.075 7.470 16.575 1.00 26.04 173 MET A N 1
ATOM 1321 C CA . MET A 1 173 ? 3.191 8.313 15.757 1.00 26.36 173 MET A CA 1
ATOM 1322 C C . MET A 1 173 ? 2.786 9.649 16.435 1.00 28.02 173 MET A C 1
ATOM 1323 O O . MET A 1 173 ? 1.854 10.338 15.980 1.00 28.10 173 MET A O 1
ATOM 1328 N N . GLY A 1 174 ? 3.473 10.005 17.526 1.00 29.12 174 GLY A N 1
ATOM 1329 C CA . GLY A 1 174 ? 3.459 11.327 18.096 1.00 30.92 174 GLY A CA 1
ATOM 1330 C C . GLY A 1 174 ? 2.631 11.509 19.366 1.00 32.50 174 GLY A C 1
ATOM 1331 O O . GLY A 1 174 ? 2.472 12.638 19.872 1.00 32.72 174 GLY A O 1
ATOM 1332 N N . SER A 1 175 ? 2.094 10.432 19.917 1.00 33.26 175 SER A N 1
ATOM 1333 C CA . SER A 1 175 ? 1.322 10.576 21.141 1.00 34.96 175 SER A CA 1
ATOM 1334 C C . SER A 1 175 ? 2.210 11.124 22.251 1.00 36.90 175 SER A C 1
ATOM 1335 O O . SER A 1 175 ? 3.291 10.617 22.479 1.00 37.77 175 SER A O 1
ATOM 1338 N N . LYS A 1 176 ? 1.761 12.165 22.943 1.00 39.74 176 LYS A N 1
ATOM 1339 C CA . LYS A 1 176 ? 2.500 12.697 24.105 1.00 41.35 176 LYS A CA 1
ATOM 1340 C C . LYS A 1 176 ? 1.844 12.422 25.455 1.00 41.51 176 LYS A C 1
ATOM 1341 O O . LYS A 1 176 ? 2.427 12.762 26.482 1.00 43.22 176 LYS A O 1
ATOM 1347 N N . LYS A 1 177 ? 0.661 11.823 25.488 1.00 41.17 177 LYS A N 1
ATOM 1348 C CA . LYS A 1 177 ? -0.047 11.672 26.769 1.00 41.30 177 LYS A CA 1
ATOM 1349 C C . LYS A 1 177 ? 0.719 10.843 27.852 1.00 39.40 177 LYS A C 1
ATOM 1350 O O . LYS A 1 177 ? 1.499 9.970 27.529 1.00 38.96 177 LYS A O 1
ATOM 1356 N N . TYR A 1 178 ? 0.485 11.148 29.131 1.00 37.85 178 TYR A N 1
ATOM 1357 C CA . TYR A 1 178 ? 0.888 10.260 30.225 1.00 36.59 178 TYR A CA 1
ATOM 1358 C C . TYR A 1 178 ? 0.187 8.946 29.978 1.00 33.64 178 TYR A C 1
ATOM 1359 O O . TYR A 1 178 ? -1.038 8.931 29.833 1.00 33.27 178 TYR A O 1
ATOM 1368 N N . SER A 1 179 ? 0.922 7.824 29.906 1.00 30.21 179 SER A N 1
ATOM 1369 C CA . SER A 1 179 ? 0.222 6.543 29.904 1.00 27.05 179 SER A CA 1
ATOM 1370 C C . SER A 1 179 ? 1.050 5.354 30.335 1.00 24.71 179 SER A C 1
ATOM 1371 O O . SER A 1 179 ? 2.151 5.190 29.855 1.00 23.20 179 SER A O 1
ATOM 1374 N N . THR A 1 180 ? 0.493 4.522 31.210 1.00 22.87 180 THR A N 1
ATOM 1375 C CA . THR A 1 180 ? 1.162 3.302 31.641 1.00 22.17 180 THR A CA 1
ATOM 1376 C C . THR A 1 180 ? 1.315 2.282 30.507 1.00 21.34 180 THR A C 1
ATOM 1377 O O . THR A 1 180 ? 2.150 1.349 30.567 1.00 21.79 180 THR A O 1
ATOM 1381 N N . THR A 1 181 ? 0.501 2.427 29.473 1.00 20.33 181 THR A N 1
ATOM 1382 C CA . THR A 1 181 ? 0.465 1.448 28.409 1.00 18.76 181 THR A CA 1
ATOM 1383 C C . THR A 1 181 ? 1.799 1.382 27.688 1.00 18.33 181 THR A C 1
ATOM 1384 O O . THR A 1 181 ? 2.151 0.362 27.180 1.00 17.57 181 THR A O 1
ATOM 1388 N N . ILE A 1 182 ? 2.543 2.480 27.654 1.00 17.24 182 ILE A N 1
ATOM 1389 C CA . ILE A 1 182 ? 3.781 2.530 26.921 1.00 19.09 182 ILE A CA 1
ATOM 1390 C C . ILE A 1 182 ? 4.773 1.458 27.432 1.00 18.89 182 ILE A C 1
ATOM 1391 O O . ILE A 1 182 ? 5.486 0.829 26.666 1.00 18.43 182 ILE A O 1
ATOM 1396 N N . ASP A 1 183 ? 4.810 1.280 28.751 1.00 17.98 183 ASP A N 1
ATOM 1397 C CA . ASP A 1 183 ? 5.720 0.347 29.322 1.00 16.21 183 ASP A CA 1
ATOM 1398 C C . ASP A 1 183 ? 5.358 -1.057 29.025 1.00 15.78 183 ASP A C 1
ATOM 1399 O O . ASP A 1 183 ? 6.231 -1.876 28.896 1.00 13.60 183 ASP A O 1
ATOM 1404 N N . ILE A 1 184 ? 4.065 -1.346 28.934 1.00 15.43 184 ILE A N 1
ATOM 1405 C CA . ILE A 1 184 ? 3.646 -2.726 28.689 1.00 15.82 184 ILE A CA 1
ATOM 1406 C C . ILE A 1 184 ? 4.047 -3.165 27.303 1.00 15.44 184 ILE A C 1
ATOM 1407 O O . ILE A 1 184 ? 4.411 -4.343 27.093 1.00 14.83 184 ILE A O 1
ATOM 1412 N N . TRP A 1 185 ? 4.000 -2.245 26.358 1.00 14.77 185 TRP A N 1
ATOM 1413 C CA . TRP A 1 185 ? 4.469 -2.567 24.990 1.00 14.56 185 TRP A CA 1
ATOM 1414 C C . TRP A 1 185 ? 5.934 -2.996 25.074 1.00 14.54 185 TRP A C 1
ATOM 1415 O O . TRP A 1 185 ? 6.360 -4.052 24.517 1.00 15.65 185 TRP A O 1
ATOM 1426 N N . SER A 1 186 ? 6.722 -2.208 25.745 1.00 14.52 186 SER A N 1
ATOM 1427 C CA . SER A 1 186 ? 8.161 -2.591 25.899 1.00 15.37 186 SER A CA 1
ATOM 1428 C C . SER A 1 186 ? 8.331 -3.963 26.534 1.00 15.56 186 SER A C 1
ATOM 1429 O O . SER A 1 186 ? 9.188 -4.731 26.109 1.00 15.79 186 SER A O 1
ATOM 1432 N N . VAL A 1 187 ? 7.524 -4.267 27.553 1.00 15.61 187 VAL A N 1
ATOM 1433 C CA . VAL A 1 187 ? 7.602 -5.583 28.180 1.00 16.37 187 VAL A CA 1
ATOM 1434 C C . VAL A 1 187 ? 7.357 -6.677 27.183 1.00 16.37 187 VAL A C 1
ATOM 1435 O O . VAL A 1 187 ? 8.066 -7.670 27.176 1.00 17.28 187 VAL A O 1
ATOM 1439 N N . GLY A 1 188 ? 6.345 -6.508 26.328 1.00 16.78 188 GLY A N 1
ATOM 1440 C CA . GLY A 1 188 ? 6.022 -7.500 25.307 1.00 16.63 188 GLY A CA 1
ATOM 1441 C C . GLY A 1 188 ? 7.234 -7.739 24.367 1.00 17.18 188 GLY A C 1
ATOM 1442 O O . GLY A 1 188 ? 7.572 -8.860 24.017 1.00 16.38 188 GLY A O 1
ATOM 1443 N N . CYS A 1 189 ? 7.883 -6.664 23.986 1.00 16.36 189 CYS A N 1
ATOM 1444 C CA . CYS A 1 189 ? 9.040 -6.719 23.084 1.00 17.54 189 CYS A CA 1
ATOM 1445 C C . CYS A 1 189 ? 10.216 -7.434 23.747 1.00 17.22 189 CYS A C 1
ATOM 1446 O O . CYS A 1 189 ? 10.933 -8.216 23.102 1.00 17.55 189 CYS A O 1
ATOM 1449 N N . ILE A 1 190 ? 10.389 -7.176 25.032 1.00 17.03 190 ILE A N 1
ATOM 1450 C CA . ILE A 1 190 ? 11.473 -7.783 25.795 1.00 18.36 190 ILE A CA 1
ATOM 1451 C C . ILE A 1 190 ? 11.169 -9.275 25.995 1.00 17.84 190 ILE A C 1
ATOM 1452 O O . ILE A 1 190 ? 12.057 -10.123 25.876 1.00 17.77 190 ILE A O 1
ATOM 1457 N N . PHE A 1 191 ? 9.931 -9.599 26.274 1.00 18.86 191 PHE A N 1
ATOM 1458 C CA . PHE A 1 191 ? 9.491 -10.994 26.440 1.00 19.58 191 PHE A CA 1
ATOM 1459 C C . PHE A 1 191 ? 9.851 -11.809 25.186 1.00 20.50 191 PHE A C 1
ATOM 1460 O O . PHE A 1 191 ? 10.500 -12.864 25.272 1.00 21.48 191 PHE A O 1
ATOM 1468 N N . ALA A 1 192 ? 9.433 -11.325 24.009 1.00 21.29 192 ALA A N 1
ATOM 1469 C CA . ALA A 1 192 ? 9.744 -11.965 22.750 1.00 20.93 192 ALA A CA 1
ATOM 1470 C C . ALA A 1 192 ? 11.261 -12.124 22.550 1.00 20.56 192 ALA A C 1
ATOM 1471 O O . ALA A 1 192 ? 11.735 -13.182 22.107 1.00 21.68 192 ALA A O 1
ATOM 1473 N N . GLU A 1 193 ? 11.997 -11.078 22.875 1.00 19.31 193 GLU A N 1
ATOM 1474 C CA . GLU A 1 193 ? 13.462 -11.103 22.779 1.00 20.28 193 GLU A CA 1
ATOM 1475 C C . GLU A 1 193 ? 14.070 -12.143 23.702 1.00 20.58 193 GLU A C 1
ATOM 1476 O O . GLU A 1 193 ? 14.994 -12.819 23.300 1.00 22.20 193 GLU A O 1
ATOM 1482 N N . MET A 1 194 ? 13.561 -12.285 24.922 1.00 21.18 194 MET A N 1
ATOM 1483 C CA . MET A 1 194 ? 14.032 -13.362 25.814 1.00 21.93 194 MET A CA 1
ATOM 1484 C C . MET A 1 194 ? 13.802 -14.748 25.235 1.00 22.76 194 MET A C 1
ATOM 1485 O O . MET A 1 194 ? 14.709 -15.596 25.346 1.00 23.39 194 MET A O 1
ATOM 1490 N N . VAL A 1 195 ? 12.650 -14.991 24.605 1.00 23.10 195 VAL A N 1
ATOM 1491 C CA . VAL A 1 195 ? 12.317 -16.320 24.097 1.00 25.15 195 VAL A CA 1
ATOM 1492 C C . VAL A 1 195 ? 13.001 -16.645 22.732 1.00 25.56 195 VAL A C 1
ATOM 1493 O O . VAL A 1 195 ? 13.339 -17.796 22.439 1.00 23.73 195 VAL A O 1
ATOM 1497 N N . ASN A 1 196 ? 13.213 -15.622 21.921 1.00 25.66 196 ASN A N 1
ATOM 1498 C CA . ASN A 1 196 ? 13.753 -15.756 20.572 1.00 26.66 196 ASN A CA 1
ATOM 1499 C C . ASN A 1 196 ? 15.226 -15.508 20.484 1.00 26.47 196 ASN A C 1
ATOM 1500 O O . ASN A 1 196 ? 15.856 -15.912 19.541 1.00 27.26 196 ASN A O 1
ATOM 1505 N N . GLY A 1 197 ? 15.782 -14.839 21.467 1.00 27.14 197 GLY A N 1
ATOM 1506 C CA . GLY A 1 197 ? 17.168 -14.461 21.460 1.00 27.86 197 GLY A CA 1
ATOM 1507 C C . GLY A 1 197 ? 17.363 -13.124 20.746 1.00 28.29 197 GLY A C 1
ATOM 1508 O O . GLY A 1 197 ? 18.136 -12.283 21.247 1.00 31.53 197 GLY A O 1
ATOM 1509 N N . THR A 1 198 ? 16.661 -12.902 19.637 1.00 25.89 198 THR A N 1
ATOM 1510 C CA . THR A 1 198 ? 16.894 -11.739 18.752 1.00 24.17 198 THR A CA 1
ATOM 1511 C C . THR A 1 198 ? 15.791 -10.722 19.003 1.00 23.08 198 THR A C 1
ATOM 1512 O O . THR A 1 198 ? 14.692 -11.084 19.397 1.00 21.07 198 THR A O 1
ATOM 1516 N N . PRO A 1 199 ? 16.076 -9.440 18.820 1.00 21.75 199 PRO A N 1
ATOM 1517 C CA . PRO A 1 199 ? 15.043 -8.432 19.086 1.00 21.98 199 PRO A CA 1
ATOM 1518 C C . PRO A 1 199 ? 13.893 -8.537 18.111 1.00 21.01 199 PRO A C 1
ATOM 1519 O O . PRO A 1 199 ? 14.072 -8.923 16.936 1.00 19.37 199 PRO A O 1
ATOM 1523 N N . LEU A 1 200 ? 12.697 -8.196 18.599 1.00 20.49 200 LEU A N 1
ATOM 1524 C CA . LEU A 1 200 ? 11.499 -8.493 17.832 1.00 20.39 200 LEU A CA 1
ATOM 1525 C C . LEU A 1 200 ? 11.331 -7.452 16.708 1.00 20.03 200 LEU A C 1
ATOM 1526 O O . LEU A 1 200 ? 11.065 -7.804 15.593 1.00 20.81 200 LEU A O 1
ATOM 1531 N N . PHE A 1 201 ? 11.519 -6.182 17.018 1.00 19.57 201 PHE A N 1
ATOM 1532 C CA . PHE A 1 201 ? 11.323 -5.102 16.096 1.00 19.08 201 PHE A CA 1
ATOM 1533 C C . PHE A 1 201 ? 12.572 -4.162 16.085 1.00 19.52 201 PHE A C 1
ATOM 1534 O O . PHE A 1 201 ? 12.563 -3.035 16.633 1.00 17.81 201 PHE A O 1
ATOM 1542 N N . PRO A 1 202 ? 13.675 -4.600 15.487 1.00 19.98 202 PRO A N 1
ATOM 1543 C CA . PRO A 1 202 ? 14.899 -3.775 15.494 1.00 20.47 202 PRO A CA 1
ATOM 1544 C C . PRO A 1 202 ? 14.965 -2.780 14.358 1.00 21.57 202 PRO A C 1
ATOM 1545 O O . PRO A 1 202 ? 15.738 -2.924 13.394 1.00 20.87 202 PRO A O 1
ATOM 1549 N N . GLY A 1 203 ? 14.137 -1.754 14.477 1.00 23.09 203 GLY A N 1
ATOM 1550 C CA . GLY A 1 203 ? 14.051 -0.710 13.470 1.00 23.88 203 GLY A CA 1
ATOM 1551 C C . GLY A 1 203 ? 15.239 0.225 13.473 1.00 24.24 203 GLY A C 1
ATOM 1552 O O . GLY A 1 203 ? 15.918 0.351 14.464 1.00 24.55 203 GLY A O 1
ATOM 1553 N N . VAL A 1 204 ? 15.473 0.898 12.337 1.00 25.43 204 VAL A N 1
ATOM 1554 C CA . VAL A 1 204 ? 16.616 1.811 12.177 1.00 25.93 204 VAL A CA 1
ATOM 1555 C C . VAL A 1 204 ? 16.203 3.242 12.107 1.00 26.79 204 VAL A C 1
ATOM 1556 O O . VAL A 1 204 ? 17.054 4.135 12.111 1.00 28.30 204 VAL A O 1
ATOM 1560 N N . SER A 1 205 ? 14.896 3.465 12.054 1.00 26.02 205 SER A N 1
ATOM 1561 C CA . SER A 1 205 ? 14.321 4.819 12.032 1.00 25.98 205 SER A CA 1
ATOM 1562 C C . SER A 1 205 ? 12.890 4.758 12.552 1.00 25.31 205 SER A C 1
ATOM 1563 O O . SER A 1 205 ? 12.370 3.678 12.706 1.00 24.11 205 SER A O 1
ATOM 1566 N N . GLU A 1 206 ? 12.250 5.907 12.799 1.00 26.11 206 GLU A N 1
ATOM 1567 C CA . GLU A 1 206 ? 10.860 5.925 13.264 1.00 26.88 206 GLU A CA 1
ATOM 1568 C C . GLU A 1 206 ? 9.984 5.254 12.239 1.00 25.53 206 GLU A C 1
ATOM 1569 O O . GLU A 1 206 ? 9.165 4.416 12.586 1.00 24.08 206 GLU A O 1
ATOM 1575 N N . ALA A 1 207 ? 10.155 5.622 10.966 1.00 24.53 207 ALA A N 1
ATOM 1576 C CA . ALA A 1 207 ? 9.372 5.013 9.903 1.00 24.48 207 ALA A CA 1
ATOM 1577 C C . ALA A 1 207 ? 9.638 3.530 9.778 1.00 23.24 207 ALA A C 1
ATOM 1578 O O . ALA A 1 207 ? 8.735 2.738 9.573 1.00 23.69 207 ALA A O 1
ATOM 1580 N N . ASP A 1 208 ? 10.898 3.135 9.883 1.00 22.04 208 ASP A N 1
ATOM 1581 C CA . ASP A 1 208 ? 11.195 1.736 9.668 1.00 21.45 208 ASP A CA 1
ATOM 1582 C C . ASP A 1 208 ? 10.717 0.935 10.887 1.00 21.16 208 ASP A C 1
ATOM 1583 O O . ASP A 1 208 ? 10.324 -0.220 10.753 1.00 22.69 208 ASP A O 1
ATOM 1588 N N . GLN A 1 209 ? 10.763 1.546 12.066 1.00 20.37 209 GLN A N 1
ATOM 1589 C CA . GLN A 1 209 ? 10.314 0.888 13.314 1.00 19.11 209 GLN A CA 1
ATOM 1590 C C . GLN A 1 209 ? 8.845 0.559 13.183 1.00 18.98 209 GLN A C 1
ATOM 1591 O O . GLN A 1 209 ? 8.414 -0.549 13.478 1.00 18.47 209 GLN A O 1
ATOM 1597 N N . LEU A 1 210 ? 8.062 1.504 12.696 1.00 19.72 210 LEU A N 1
ATOM 1598 C CA . LEU A 1 210 ? 6.635 1.207 12.466 1.00 20.38 210 LEU A CA 1
ATOM 1599 C C . LEU A 1 210 ? 6.419 0.104 11.472 1.00 21.80 210 LEU A C 1
ATOM 1600 O O . LEU A 1 210 ? 5.569 -0.764 11.655 1.00 21.12 210 LEU A O 1
ATOM 1605 N N . MET A 1 211 ? 7.186 0.099 10.373 1.00 23.32 211 MET A N 1
ATOM 1606 C CA . MET A 1 211 ? 7.019 -0.945 9.402 1.00 23.08 211 MET A CA 1
ATOM 1607 C C . MET A 1 211 ? 7.385 -2.306 9.965 1.00 21.99 211 MET A C 1
ATOM 1608 O O . MET A 1 211 ? 6.722 -3.300 9.630 1.00 21.03 211 MET A O 1
ATOM 1613 N N . ARG A 1 212 ? 8.415 -2.378 10.805 1.00 21.15 212 ARG A N 1
ATOM 1614 C CA . ARG A 1 212 ? 8.782 -3.657 11.403 1.00 20.71 212 ARG A CA 1
ATOM 1615 C C . ARG A 1 212 ? 7.652 -4.199 12.268 1.00 20.22 212 ARG A C 1
ATOM 1616 O O . ARG A 1 212 ? 7.371 -5.405 12.259 1.00 18.87 212 ARG A O 1
ATOM 1624 N N . ILE A 1 213 ? 7.003 -3.317 13.027 1.00 19.69 213 ILE A N 1
ATOM 1625 C CA . ILE A 1 213 ? 5.885 -3.717 13.861 1.00 19.81 213 ILE A CA 1
ATOM 1626 C C . ILE A 1 213 ? 4.704 -4.169 12.963 1.00 20.99 213 ILE A C 1
ATOM 1627 O O . ILE A 1 213 ? 4.146 -5.243 13.147 1.00 21.60 213 ILE A O 1
ATOM 1632 N N . PHE A 1 214 ? 4.341 -3.358 11.998 1.00 21.66 214 PHE A N 1
ATOM 1633 C CA . PHE A 1 214 ? 3.140 -3.625 11.187 1.00 22.71 214 PHE A CA 1
ATOM 1634 C C . PHE A 1 214 ? 3.295 -4.860 10.322 1.00 23.24 214 PHE A C 1
ATOM 1635 O O . PHE A 1 214 ? 2.348 -5.567 10.073 1.00 21.61 214 PHE A O 1
ATOM 1643 N N . ARG A 1 215 ? 4.511 -5.136 9.882 1.00 25.84 215 ARG A N 1
ATOM 1644 C CA . ARG A 1 215 ? 4.779 -6.330 9.080 1.00 27.69 215 ARG A CA 1
ATOM 1645 C C . ARG A 1 215 ? 4.486 -7.591 9.870 1.00 27.48 215 ARG A C 1
ATOM 1646 O O . ARG A 1 215 ? 4.156 -8.625 9.291 1.00 28.83 215 ARG A O 1
ATOM 1654 N N . ILE A 1 216 ? 4.609 -7.516 11.192 1.00 26.62 216 ILE A N 1
ATOM 1655 C CA . ILE A 1 216 ? 4.355 -8.669 12.045 1.00 26.64 216 ILE A CA 1
ATOM 1656 C C . ILE A 1 216 ? 2.904 -8.707 12.573 1.00 25.94 216 ILE A C 1
ATOM 1657 O O . ILE A 1 216 ? 2.226 -9.752 12.514 1.00 26.96 216 ILE A O 1
ATOM 1662 N N . LEU A 1 217 ? 2.431 -7.582 13.085 1.00 24.76 217 LEU A N 1
ATOM 1663 C CA . LEU A 1 217 ? 1.165 -7.524 13.789 1.00 24.42 217 LEU A CA 1
ATOM 1664 C C . LEU A 1 217 ? 0.015 -6.936 12.974 1.00 24.40 217 LEU A C 1
ATOM 1665 O O . LEU A 1 217 ? -1.124 -6.888 13.449 1.00 24.12 217 LEU A O 1
ATOM 1670 N N . GLY A 1 218 ? 0.306 -6.471 11.764 1.00 24.00 218 GLY A N 1
ATOM 1671 C CA . GLY A 1 218 ? -0.697 -5.887 10.918 1.00 24.23 218 GLY A CA 1
ATOM 1672 C C . GLY A 1 218 ? -0.696 -4.398 11.000 1.00 24.65 218 GLY A C 1
ATOM 1673 O O . GLY A 1 218 ? -0.383 -3.800 12.030 1.00 23.77 218 GLY A O 1
ATOM 1674 N N . THR A 1 219 ? -1.052 -3.795 9.892 1.00 24.61 219 THR A N 1
ATOM 1675 C CA . THR A 1 219 ? -1.186 -2.366 9.824 1.00 25.69 219 THR A CA 1
ATOM 1676 C C . THR A 1 219 ? -2.480 -1.945 10.553 1.00 26.62 219 THR A C 1
ATOM 1677 O O . THR A 1 219 ? -3.500 -2.516 10.356 1.00 25.98 219 THR A O 1
ATOM 1681 N N . PRO A 1 220 ? -2.414 -0.951 11.404 1.00 29.04 220 PRO A N 1
ATOM 1682 C CA . PRO A 1 220 ? -3.620 -0.446 12.062 1.00 30.53 220 PRO A CA 1
ATOM 1683 C C . PRO A 1 220 ? -4.602 0.158 11.079 1.00 31.33 220 PRO A C 1
ATOM 1684 O O . PRO A 1 220 ? -4.225 0.683 10.019 1.00 31.05 220 PRO A O 1
ATOM 1688 N N . ASN A 1 221 ? -5.857 0.087 11.450 1.00 32.05 221 ASN A N 1
ATOM 1689 C CA . ASN A 1 221 ? -6.868 0.875 10.765 1.00 33.45 221 ASN A CA 1
ATOM 1690 C C . ASN A 1 221 ? -7.954 1.205 11.803 1.00 34.87 221 ASN A C 1
ATOM 1691 O O . ASN A 1 221 ? -7.862 0.786 12.995 1.00 33.58 221 ASN A O 1
ATOM 1696 N N . SER A 1 222 ? -8.963 1.958 11.373 1.00 36.35 222 SER A N 1
ATOM 1697 C CA . SER A 1 222 ? -9.993 2.468 12.300 1.00 37.83 222 SER A CA 1
ATOM 1698 C C . SER A 1 222 ? -10.858 1.403 12.948 1.00 38.51 222 SER A C 1
ATOM 1699 O O . SER A 1 222 ? -11.570 1.651 13.941 1.00 39.23 222 SER A O 1
ATOM 1702 N N . LYS A 1 223 ? -10.803 0.206 12.410 1.00 39.18 223 LYS A N 1
ATOM 1703 C CA . LYS A 1 223 ? -11.595 -0.873 12.927 1.00 39.85 223 LYS A CA 1
ATOM 1704 C C . LYS A 1 223 ? -10.909 -1.687 14.026 1.00 39.24 223 LYS A C 1
ATOM 1705 O O . LYS A 1 223 ? -11.572 -2.098 14.982 1.00 40.29 223 LYS A O 1
ATOM 1711 N N . ASN A 1 224 ? -9.603 -1.927 13.902 1.00 37.58 224 ASN A N 1
ATOM 1712 C CA . ASN A 1 224 ? -8.840 -2.603 14.953 1.00 35.33 224 ASN A CA 1
ATOM 1713 C C . ASN A 1 224 ? -8.170 -1.630 15.921 1.00 33.69 224 ASN A C 1
ATOM 1714 O O . ASN A 1 224 ? -7.711 -2.016 16.975 1.00 34.41 224 ASN A O 1
ATOM 1719 N N . TRP A 1 225 ? -8.120 -0.363 15.552 1.00 31.53 225 TRP A N 1
ATOM 1720 C CA . TRP A 1 225 ? -7.617 0.664 16.419 1.00 29.91 225 TRP A CA 1
ATOM 1721 C C . TRP A 1 225 ? -8.389 1.945 16.229 1.00 29.74 225 TRP A C 1
ATOM 1722 O O . TRP A 1 225 ? -7.976 2.871 15.547 1.00 26.98 225 TRP A O 1
ATOM 1733 N N . PRO A 1 226 ? -9.552 2.002 16.869 1.00 31.62 226 PRO A N 1
ATOM 1734 C CA . PRO A 1 226 ? -10.408 3.182 16.761 1.00 32.24 226 PRO A CA 1
ATOM 1735 C C . PRO A 1 226 ? -9.651 4.436 17.064 1.00 32.94 226 PRO A C 1
ATOM 1736 O O . PRO A 1 226 ? -8.817 4.426 17.978 1.00 34.55 226 PRO A O 1
ATOM 1740 N N . ASN A 1 227 ? -9.889 5.511 16.333 1.00 32.65 227 ASN A N 1
ATOM 1741 C CA . ASN A 1 227 ? -9.208 6.748 16.664 1.00 33.94 227 ASN A CA 1
ATOM 1742 C C . ASN A 1 227 ? -7.660 6.766 16.416 1.00 32.50 227 ASN A C 1
ATOM 1743 O O . ASN A 1 227 ? -6.980 7.727 16.784 1.00 32.70 227 ASN A O 1
ATOM 1748 N N . VAL A 1 228 ? -7.106 5.716 15.795 1.00 30.76 228 VAL A N 1
ATOM 1749 C CA . VAL A 1 228 ? -5.687 5.748 15.367 1.00 29.51 228 VAL A CA 1
ATOM 1750 C C . VAL A 1 228 ? -5.431 6.964 14.459 1.00 29.34 228 VAL A C 1
ATOM 1751 O O . VAL A 1 228 ? -4.354 7.517 14.480 1.00 28.08 228 VAL A O 1
ATOM 1755 N N . THR A 1 229 ? -6.439 7.391 13.695 1.00 30.50 229 THR A N 1
ATOM 1756 C CA . THR A 1 229 ? -6.284 8.534 12.767 1.00 32.38 229 THR A CA 1
ATOM 1757 C C . THR A 1 229 ? -6.097 9.915 13.432 1.00 32.69 229 THR A C 1
ATOM 1758 O O . THR A 1 229 ? -5.746 10.904 12.771 1.00 33.38 229 THR A O 1
ATOM 1762 N N . GLU A 1 230 ? -6.320 10.014 14.725 1.00 33.00 230 GLU A N 1
ATOM 1763 C CA . GLU A 1 230 ? -6.072 11.265 15.451 1.00 33.83 230 GLU A CA 1
ATOM 1764 C C . GLU A 1 230 ? -4.618 11.461 15.838 1.00 32.80 230 GLU A C 1
ATOM 1765 O O . GLU A 1 230 ? -4.231 12.532 16.294 1.00 32.04 230 GLU A O 1
ATOM 1771 N N . LEU A 1 231 ? -3.786 10.436 15.692 1.00 31.53 231 LEU A N 1
ATOM 1772 C CA . LEU A 1 231 ? -2.386 10.593 16.052 1.00 30.94 231 LEU A CA 1
ATOM 1773 C C . LEU A 1 231 ? -1.722 11.526 15.030 1.00 32.07 231 LEU A C 1
ATOM 1774 O O . LEU A 1 231 ? -1.982 11.380 13.850 1.00 31.86 231 LEU A O 1
ATOM 1779 N N . PRO A 1 232 ? -0.895 12.467 15.497 1.00 33.42 232 PRO A N 1
ATOM 1780 C CA . PRO A 1 232 ? -0.243 13.467 14.648 1.00 34.46 232 PRO A CA 1
ATOM 1781 C C . PRO A 1 232 ? 0.578 12.920 13.492 1.00 35.55 232 PRO A C 1
ATOM 1782 O O . PRO A 1 232 ? 0.602 13.545 12.434 1.00 35.66 232 PRO A O 1
ATOM 1786 N N . LYS A 1 233 ? 1.245 11.780 13.674 1.00 35.72 233 LYS A N 1
ATOM 1787 C CA . LYS A 1 233 ? 2.042 11.206 12.601 1.00 36.31 233 LYS A CA 1
ATOM 1788 C C . LYS A 1 233 ? 1.408 9.986 11.999 1.00 35.74 233 LYS A C 1
ATOM 1789 O O . LYS A 1 233 ? 2.072 9.225 11.322 1.00 34.78 233 LYS A O 1
ATOM 1795 N N . TYR A 1 234 ? 0.111 9.780 12.226 1.00 35.51 234 TYR A N 1
ATOM 1796 C CA . TYR A 1 234 ? -0.574 8.722 11.509 1.00 36.29 234 TYR A CA 1
ATOM 1797 C C . TYR A 1 234 ? -0.535 9.030 10.016 1.00 36.90 234 TYR A C 1
ATOM 1798 O O . TYR A 1 234 ? -0.566 10.185 9.623 1.00 37.14 234 TYR A O 1
ATOM 1807 N N . ASP A 1 235 ? -0.478 7.987 9.197 1.00 37.63 235 ASP A N 1
ATOM 1808 C CA . ASP A 1 235 ? -0.315 8.127 7.747 1.00 37.85 235 ASP A CA 1
ATOM 1809 C C . ASP A 1 235 ? -1.305 7.225 7.048 1.00 37.74 235 ASP A C 1
ATOM 1810 O O . ASP A 1 235 ? -1.163 6.016 7.092 1.00 37.20 235 ASP A O 1
ATOM 1815 N N . PRO A 1 236 ? -2.319 7.791 6.386 1.00 38.77 236 PRO A N 1
ATOM 1816 C CA . PRO A 1 236 ? -3.353 6.971 5.747 1.00 38.90 236 PRO A CA 1
ATOM 1817 C C . PRO A 1 236 ? -2.782 6.120 4.608 1.00 38.94 236 PRO A C 1
ATOM 1818 O O . PRO A 1 236 ? -3.402 5.139 4.222 1.00 39.74 236 PRO A O 1
ATOM 1822 N N . ASN A 1 237 ? -1.614 6.481 4.088 1.00 38.81 237 ASN A N 1
ATOM 1823 C CA . ASN A 1 237 ? -0.957 5.660 3.067 1.00 38.98 237 ASN A CA 1
ATOM 1824 C C . ASN A 1 237 ? 0.000 4.549 3.558 1.00 38.11 237 ASN A C 1
ATOM 1825 O O . ASN A 1 237 ? 0.628 3.863 2.740 1.00 38.34 237 ASN A O 1
ATOM 1830 N N . PHE A 1 238 ? 0.114 4.335 4.871 1.00 35.80 238 PHE A N 1
ATOM 1831 C CA . PHE A 1 238 ? 0.895 3.203 5.354 1.00 33.67 238 PHE A CA 1
ATOM 1832 C C . PHE A 1 238 ? 0.642 1.978 4.488 1.00 32.50 238 PHE A C 1
ATOM 1833 O O . PHE A 1 238 ? -0.477 1.641 4.192 1.00 31.88 238 PHE A O 1
ATOM 1841 N N . THR A 1 239 ? 1.688 1.291 4.096 1.00 31.66 239 THR A N 1
ATOM 1842 C CA . THR A 1 239 ? 1.518 -0.029 3.535 1.00 31.77 239 THR A CA 1
ATOM 1843 C C . THR A 1 239 ? 0.665 -0.898 4.415 1.00 31.76 239 THR A C 1
ATOM 1844 O O . THR A 1 239 ? 0.830 -0.894 5.651 1.00 31.98 239 THR A O 1
ATOM 1848 N N . VAL A 1 240 ? -0.238 -1.664 3.792 1.00 31.82 240 VAL A N 1
ATOM 1849 C CA . VAL A 1 240 ? -1.171 -2.502 4.506 1.00 31.78 240 VAL A CA 1
ATOM 1850 C C . VAL A 1 240 ? -0.600 -3.948 4.554 1.00 32.19 240 VAL A C 1
ATOM 1851 O O . VAL A 1 240 ? -0.360 -4.587 3.536 1.00 31.43 240 VAL A O 1
ATOM 1855 N N . TYR A 1 241 ? -0.391 -4.437 5.766 1.00 31.42 241 TYR A N 1
ATOM 1856 C CA 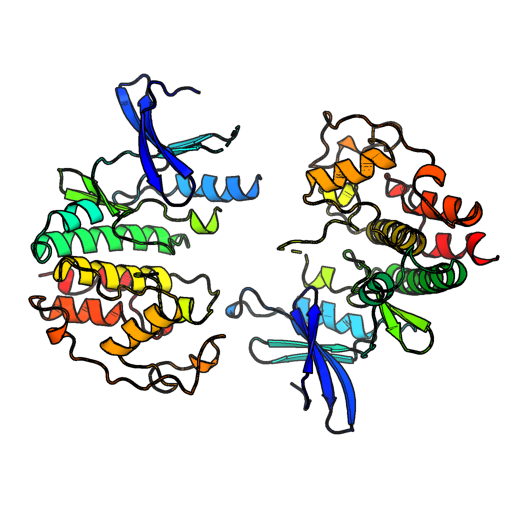. TYR A 1 241 ? 0.108 -5.755 6.024 1.00 31.68 241 TYR A CA 1
ATOM 1857 C C . TYR A 1 241 ? -0.948 -6.433 6.847 1.00 31.79 241 TYR A C 1
ATOM 1858 O O . TYR A 1 241 ? -1.602 -5.794 7.673 1.00 29.82 241 TYR A O 1
ATOM 1867 N N . GLU A 1 242 ? -1.111 -7.723 6.634 1.00 33.11 242 GLU A N 1
ATOM 1868 C CA . GLU A 1 242 ? -1.956 -8.520 7.469 1.00 35.53 242 GLU A CA 1
ATOM 1869 C C . GLU A 1 242 ? -1.087 -9.073 8.616 1.00 36.11 242 GLU A C 1
ATOM 1870 O O . GLU A 1 242 ? 0.149 -9.153 8.496 1.00 34.81 242 GLU A O 1
ATOM 1876 N N . PRO A 1 243 ? -1.723 -9.432 9.719 1.00 37.16 243 PRO A N 1
ATOM 1877 C CA . PRO A 1 243 ? -1.000 -10.001 10.860 1.00 37.99 243 PRO A CA 1
ATOM 1878 C C . PRO A 1 243 ? -0.489 -11.391 10.563 1.00 39.29 243 PRO A C 1
ATOM 1879 O O . PRO A 1 243 ? -1.208 -12.160 9.929 1.00 39.60 243 PRO A O 1
ATOM 1883 N N . LEU A 1 244 ? 0.723 -11.703 11.017 1.00 40.03 244 LEU A N 1
ATOM 1884 C CA . LEU A 1 244 ? 1.261 -13.058 10.928 1.00 40.53 244 LEU A CA 1
ATOM 1885 C C . LEU A 1 244 ? 0.762 -13.903 12.097 1.00 40.84 244 LEU A C 1
ATOM 1886 O O . LEU A 1 244 ? 0.402 -13.367 13.143 1.00 40.76 244 LEU A O 1
ATOM 1891 N N . PRO A 1 245 ? 0.751 -15.227 11.929 1.00 41.22 245 PRO A N 1
ATOM 1892 C CA . PRO A 1 245 ? 0.335 -16.122 13.013 1.00 40.84 245 PRO A CA 1
ATOM 1893 C C . PRO A 1 245 ? 1.424 -16.066 14.081 1.00 40.55 245 PRO A C 1
ATOM 1894 O O . PRO A 1 245 ? 2.602 -16.101 13.711 1.00 39.38 245 PRO A O 1
ATOM 1898 N N . TRP A 1 246 ? 1.026 -15.985 15.349 1.00 40.64 246 TRP A N 1
ATOM 1899 C CA . TRP A 1 246 ? 1.954 -15.807 16.474 1.00 41.10 246 TRP A CA 1
ATOM 1900 C C . TRP A 1 246 ? 3.042 -16.843 16.504 1.00 42.36 246 TRP A C 1
ATOM 1901 O O . TRP A 1 246 ? 4.203 -16.524 16.694 1.00 43.34 246 TRP A O 1
ATOM 1912 N N . GLU A 1 247 ? 2.665 -18.093 16.302 1.00 43.63 247 GLU A N 1
ATOM 1913 C CA . GLU A 1 247 ? 3.599 -19.214 16.396 1.00 45.09 247 GLU A CA 1
ATOM 1914 C C . GLU A 1 247 ? 4.674 -19.210 15.289 1.00 44.78 247 GLU A C 1
ATOM 1915 O O . GLU A 1 247 ? 5.678 -19.904 15.399 1.00 45.55 247 GLU A O 1
ATOM 1921 N N . SER A 1 248 ? 4.467 -18.436 14.241 1.00 44.36 248 SER A N 1
ATOM 1922 C CA . SER A 1 248 ? 5.414 -18.314 13.129 1.00 44.55 248 SER A CA 1
ATOM 1923 C C . SER A 1 248 ? 6.634 -17.433 13.402 1.00 44.14 248 SER A C 1
ATOM 1924 O O . SER A 1 248 ? 7.659 -17.574 12.742 1.00 43.99 248 SER A O 1
ATOM 1927 N N . PHE A 1 249 ? 6.536 -16.515 14.364 1.00 43.75 249 PHE A N 1
ATOM 1928 C CA . PHE A 1 249 ? 7.694 -15.658 14.716 1.00 42.33 249 PHE A CA 1
ATOM 1929 C C . PHE A 1 249 ? 8.063 -15.744 16.215 1.00 42.44 249 PHE A C 1
ATOM 1930 O O . PHE A 1 249 ? 8.873 -14.966 16.702 1.00 42.90 249 PHE A O 1
ATOM 1938 N N . LEU A 1 250 ? 7.465 -16.689 16.937 1.00 42.88 250 LEU A N 1
ATOM 1939 C CA . LEU A 1 250 ? 7.826 -16.980 18.310 1.00 42.64 250 LEU A CA 1
ATOM 1940 C C . LEU A 1 250 ? 8.279 -18.434 18.433 1.00 43.40 250 LEU A C 1
ATOM 1941 O O . LEU A 1 250 ? 7.724 -19.335 17.820 1.00 44.14 250 LEU A O 1
ATOM 1946 N N . LYS A 1 251 ? 9.300 -18.649 19.226 1.00 42.96 251 LYS A N 1
ATOM 1947 C CA . LYS A 1 251 ? 9.860 -19.967 19.405 1.00 43.84 251 LYS A CA 1
ATOM 1948 C C . LYS A 1 251 ? 9.776 -20.240 20.899 1.00 43.24 251 LYS A C 1
ATOM 1949 O O . LYS A 1 251 ? 9.866 -19.316 21.695 1.00 44.02 251 LYS A O 1
ATOM 1955 N N . GLY A 1 252 ? 9.593 -21.491 21.288 1.00 42.48 252 GLY A N 1
ATOM 1956 C CA . GLY A 1 252 ? 9.731 -21.853 22.691 1.00 41.90 252 GLY A CA 1
ATOM 1957 C C . GLY A 1 252 ? 8.668 -21.309 23.635 1.00 40.72 252 GLY A C 1
ATOM 1958 O O . GLY A 1 252 ? 8.900 -21.242 24.840 1.00 41.58 252 GLY A O 1
ATOM 1959 N N . LEU A 1 253 ? 7.508 -20.925 23.101 1.00 38.52 253 LEU A N 1
ATOM 1960 C CA . LEU A 1 253 ? 6.431 -20.411 23.915 1.00 37.28 253 LEU A CA 1
ATOM 1961 C C . LEU A 1 253 ? 5.222 -21.294 23.758 1.00 36.69 253 LEU A C 1
ATOM 1962 O O . LEU A 1 253 ? 4.705 -21.429 22.664 1.00 35.46 253 LEU A O 1
ATOM 1967 N N . ASP A 1 254 ? 4.789 -21.881 24.859 1.00 36.61 254 ASP A N 1
ATOM 1968 C CA . ASP A 1 254 ? 3.517 -22.585 24.913 1.00 37.82 254 ASP A CA 1
ATOM 1969 C C . ASP A 1 254 ? 2.350 -21.619 24.711 1.00 36.61 254 ASP A C 1
ATOM 1970 O O . ASP A 1 254 ? 2.511 -20.391 24.623 1.00 35.23 254 ASP A O 1
ATOM 1975 N N . GLU A 1 255 ? 1.160 -22.192 24.659 1.00 35.39 255 GLU A N 1
ATOM 1976 C CA . GLU A 1 255 ? -0.059 -21.449 24.403 1.00 34.93 255 GLU A CA 1
ATOM 1977 C C . GLU A 1 255 ? -0.404 -20.325 25.394 1.00 32.07 255 GLU A C 1
ATOM 1978 O O . GLU A 1 255 ? -0.866 -19.263 24.966 1.00 31.47 255 GLU A O 1
ATOM 1984 N N . SER A 1 256 ? -0.199 -20.531 26.688 1.00 29.53 256 SER A N 1
ATOM 1985 C CA . SER A 1 256 ? -0.460 -19.487 27.670 1.00 28.80 256 SER A CA 1
ATOM 1986 C C . SER A 1 256 ? 0.495 -18.322 27.427 1.00 26.80 256 SER A C 1
ATOM 1987 O O . SER A 1 256 ? 0.127 -17.175 27.553 1.00 26.23 256 SER A O 1
ATOM 1990 N N . GLY A 1 257 ? 1.716 -18.651 27.067 1.00 25.63 257 GLY A N 1
ATOM 1991 C CA . GLY A 1 257 ? 2.748 -17.654 26.854 1.00 25.56 257 GLY A CA 1
ATOM 1992 C C . GLY A 1 257 ? 2.449 -16.769 25.672 1.00 25.00 257 GLY A C 1
ATOM 1993 O O . GLY A 1 257 ? 2.569 -15.528 25.735 1.00 25.24 257 GLY A O 1
ATOM 1994 N N . ILE A 1 258 ? 2.047 -17.398 24.584 1.00 24.48 258 ILE A N 1
ATOM 1995 C CA . ILE A 1 258 ? 1.645 -16.682 23.378 1.00 24.72 258 ILE A CA 1
ATOM 1996 C C . ILE A 1 258 ? 0.448 -15.799 23.658 1.00 23.57 258 ILE A C 1
ATOM 1997 O O . ILE A 1 258 ? 0.413 -14.619 23.265 1.00 22.83 258 ILE A O 1
ATOM 2002 N N . ASP A 1 259 ? -0.537 -16.351 24.348 1.00 22.82 259 ASP A N 1
ATOM 2003 C CA . ASP A 1 259 ? -1.691 -15.572 24.723 1.00 22.72 259 ASP A CA 1
ATOM 2004 C C . ASP A 1 259 ? -1.288 -14.304 25.458 1.00 21.98 259 ASP A C 1
ATOM 2005 O O . ASP A 1 259 ? -1.710 -13.162 25.078 1.00 20.99 259 ASP A O 1
ATOM 2010 N N . LEU A 1 260 ? -0.472 -14.475 26.514 1.00 21.32 260 LEU A N 1
ATOM 2011 C CA . LEU A 1 260 ? -0.059 -13.329 27.304 1.00 21.14 260 LEU A CA 1
ATOM 2012 C C . LEU A 1 260 ? 0.655 -12.272 26.425 1.00 20.97 260 LEU A C 1
ATOM 2013 O O . LEU A 1 260 ? 0.360 -11.069 26.520 1.00 19.08 260 LEU A O 1
ATOM 2018 N N . LEU A 1 261 ? 1.582 -12.747 25.601 1.00 21.61 261 LEU A N 1
ATOM 2019 C CA . LEU A 1 261 ? 2.372 -11.884 24.749 1.00 21.89 261 LEU A CA 1
ATOM 2020 C C . LEU A 1 261 ? 1.441 -11.065 23.810 1.00 21.25 261 LEU A C 1
ATOM 2021 O O . LEU A 1 261 ? 1.641 -9.864 23.603 1.00 19.29 261 LEU A O 1
ATOM 2026 N N . SER A 1 262 ? 0.427 -11.730 23.285 1.00 21.15 262 SER A N 1
ATOM 2027 C CA . SER A 1 262 ? -0.568 -11.116 22.430 1.00 21.71 262 SER A CA 1
ATOM 2028 C C . SER A 1 262 ? -1.326 -9.991 23.112 1.00 20.73 262 SER A C 1
ATOM 2029 O O . SER A 1 262 ? -1.724 -8.997 22.456 1.00 22.11 262 SER A O 1
ATOM 2032 N N . LYS A 1 263 ? -1.514 -10.104 24.415 1.00 19.98 263 LYS A N 1
ATOM 2033 C CA . LYS A 1 263 ? -2.175 -9.057 25.177 1.00 19.83 263 LYS A CA 1
ATOM 2034 C C . LYS A 1 263 ? -1.299 -7.852 25.418 1.00 18.89 263 LYS A C 1
ATOM 2035 O O . LYS A 1 263 ? -1.795 -6.753 25.551 1.00 18.76 263 LYS A O 1
ATOM 2041 N N . MET A 1 264 ? 0.016 -8.040 25.475 1.00 17.91 264 MET A N 1
ATOM 2042 C CA . MET A 1 264 ? 0.928 -6.923 25.655 1.00 17.66 264 MET A CA 1
ATOM 2043 C C . MET A 1 264 ? 1.220 -6.224 24.375 1.00 17.65 264 MET A C 1
ATOM 2044 O O . MET A 1 264 ? 1.430 -5.020 24.360 1.00 18.71 264 MET A O 1
ATOM 2049 N N . LEU A 1 265 ? 1.251 -6.955 23.289 1.00 18.46 265 LEU A N 1
ATOM 2050 C CA . LEU A 1 265 ? 1.480 -6.325 22.000 1.00 19.73 265 LEU A CA 1
ATOM 2051 C C . LEU A 1 265 ? 0.190 -5.952 21.243 1.00 20.45 265 LEU A C 1
ATOM 2052 O O . LEU A 1 265 ? 0.188 -5.947 20.036 1.00 21.80 265 LEU A O 1
ATOM 2057 N N . LYS A 1 266 ? -0.905 -5.637 21.925 1.00 21.52 266 LYS A N 1
ATOM 2058 C CA . LYS A 1 266 ? -2.036 -5.012 21.235 1.00 21.36 266 LYS A CA 1
ATOM 2059 C C . LYS A 1 266 ? -1.594 -3.645 20.803 1.00 20.21 266 LYS A C 1
ATOM 2060 O O . LYS A 1 266 ? -1.013 -2.932 21.567 1.00 18.18 266 LYS A O 1
ATOM 2066 N N . LEU A 1 267 ? -1.875 -3.268 19.566 1.00 20.41 267 LEU A N 1
ATOM 2067 C CA . LEU A 1 267 ? -1.540 -1.928 19.053 1.00 21.22 267 LEU A CA 1
ATOM 2068 C C . LEU A 1 267 ? -2.320 -0.800 19.700 1.00 19.87 267 LEU A C 1
ATOM 2069 O O . LEU A 1 267 ? -1.789 0.276 19.935 1.00 20.00 267 LEU A O 1
ATOM 2074 N N . ASP A 1 268 ? -3.589 -1.049 19.985 1.00 19.78 268 ASP A N 1
ATOM 2075 C CA . ASP A 1 268 ? -4.467 -0.057 20.576 1.00 20.82 268 ASP A CA 1
ATOM 2076 C C . ASP A 1 268 ? -4.164 -0.063 22.058 1.00 20.72 268 ASP A C 1
ATOM 2077 O O . ASP A 1 268 ? -4.440 -1.078 22.757 1.00 21.29 268 ASP A O 1
ATOM 2082 N N . PRO A 1 269 ? -3.620 1.036 22.558 1.00 20.91 269 PRO A N 1
ATOM 2083 C CA . PRO A 1 269 ? -3.157 1.093 23.966 1.00 21.93 269 PRO A CA 1
ATOM 2084 C C . PRO A 1 269 ? -4.308 0.866 24.957 1.00 21.96 269 PRO A C 1
ATOM 2085 O O . PRO A 1 269 ? -4.062 0.362 26.054 1.00 22.33 269 PRO A O 1
ATOM 2089 N N . ASN A 1 270 ? -5.542 1.223 24.572 1.00 21.32 270 ASN A N 1
ATOM 2090 C CA . ASN A 1 270 ? -6.693 1.076 25.428 1.00 21.42 270 ASN A CA 1
ATOM 2091 C C . ASN A 1 270 ? -7.071 -0.398 25.612 1.00 20.48 270 ASN A C 1
ATOM 2092 O O . ASN A 1 270 ? -7.793 -0.741 26.543 1.00 20.48 270 ASN A O 1
ATOM 2097 N N . GLN A 1 271 ? -6.596 -1.277 24.739 1.00 18.60 271 GLN A N 1
ATOM 2098 C CA . GLN A 1 271 ? -6.859 -2.694 24.904 1.00 18.16 271 GLN A CA 1
ATOM 2099 C C . GLN A 1 271 ? -5.651 -3.513 25.416 1.00 17.55 271 GLN A C 1
ATOM 2100 O O . GLN A 1 271 ? -5.784 -4.719 25.716 1.00 18.60 271 GLN A O 1
ATOM 2106 N N . ARG A 1 272 ? -4.498 -2.880 25.501 1.00 16.63 272 ARG A N 1
ATOM 2107 C CA . ARG A 1 272 ? -3.300 -3.526 26.013 1.00 17.28 272 ARG A CA 1
ATOM 2108 C C . ARG A 1 272 ? -3.494 -3.942 27.500 1.00 16.44 272 ARG A C 1
ATOM 2109 O O . ARG A 1 272 ? -4.043 -3.213 28.313 1.00 15.79 272 ARG A O 1
ATOM 2117 N N . ILE A 1 273 ? -3.031 -5.132 27.849 1.00 16.76 273 ILE A N 1
ATOM 2118 C CA . ILE A 1 273 ? -3.078 -5.604 29.220 1.00 16.58 273 ILE A CA 1
ATOM 2119 C C . ILE A 1 273 ? -2.290 -4.688 30.173 1.00 17.60 273 ILE A C 1
ATOM 2120 O O . ILE A 1 273 ? -1.291 -4.090 29.789 1.00 18.68 273 ILE A O 1
ATOM 2125 N N . THR A 1 274 ? -2.747 -4.548 31.418 1.00 17.92 274 THR A N 1
ATOM 2126 C CA . THR A 1 274 ? -1.953 -3.838 32.414 1.00 17.66 274 THR A CA 1
ATOM 2127 C C . THR A 1 274 ? -0.928 -4.821 33.063 1.00 18.05 274 THR A C 1
ATOM 2128 O O . THR A 1 274 ? -1.027 -6.064 32.945 1.00 16.86 274 THR A O 1
ATOM 2132 N N . ALA A 1 275 ? 0.044 -4.237 33.769 1.00 18.27 275 ALA A N 1
ATOM 2133 C CA . ALA A 1 275 ? 1.043 -5.020 34.481 1.00 18.09 275 ALA A CA 1
ATOM 2134 C C . ALA A 1 275 ? 0.344 -5.957 35.507 1.00 18.47 275 ALA A C 1
ATOM 2135 O O . ALA A 1 275 ? 0.619 -7.162 35.557 1.00 17.76 275 ALA A O 1
ATOM 2137 N N . LYS A 1 276 ? -0.570 -5.405 36.299 1.00 19.45 276 LYS A N 1
ATOM 2138 C CA . LYS A 1 276 ? -1.287 -6.197 37.292 1.00 21.03 276 LYS A CA 1
ATOM 2139 C C . LYS A 1 276 ? -2.169 -7.266 36.679 1.00 21.12 276 LYS A C 1
ATOM 2140 O O . LYS A 1 276 ? -2.225 -8.370 37.184 1.00 22.22 276 LYS A O 1
ATOM 2146 N N . GLN A 1 277 ? -2.839 -6.960 35.578 1.00 20.66 277 GLN A N 1
ATOM 2147 C CA . GLN A 1 277 ? -3.551 -7.990 34.821 1.00 20.29 277 GLN A CA 1
ATOM 2148 C C . GLN A 1 277 ? -2.641 -9.078 34.332 1.00 19.70 277 GLN A C 1
ATOM 2149 O O . GLN A 1 277 ? -2.988 -10.274 34.398 1.00 19.31 277 GLN A O 1
ATOM 2155 N N . ALA A 1 278 ? -1.470 -8.706 33.825 1.00 18.84 278 ALA A N 1
ATOM 2156 C CA . ALA A 1 278 ? -0.555 -9.702 33.312 1.00 19.05 278 ALA A CA 1
ATOM 2157 C C . ALA A 1 278 ? -0.142 -10.643 34.411 1.00 19.67 278 ALA A C 1
ATOM 2158 O O . ALA A 1 278 ? -0.002 -11.855 34.172 1.00 19.65 278 ALA A O 1
ATOM 2160 N N . LEU A 1 279 ? 0.066 -10.087 35.598 1.00 20.11 279 LEU A N 1
ATOM 2161 C CA . LEU A 1 279 ? 0.483 -10.876 36.741 1.00 21.88 279 LEU A CA 1
ATOM 2162 C C . LEU A 1 279 ? -0.551 -11.982 37.125 1.00 23.08 279 LEU A C 1
ATOM 2163 O O . LEU A 1 279 ? -0.155 -12.999 37.724 1.00 24.30 279 LEU A O 1
ATOM 2168 N N . GLU A 1 280 ? -1.820 -11.771 36.790 1.00 22.43 280 GLU A N 1
ATOM 2169 C CA . GLU A 1 280 ? -2.905 -12.736 37.018 1.00 23.80 280 GLU A CA 1
ATOM 2170 C C . GLU A 1 280 ? -3.018 -13.803 35.935 1.00 24.17 280 GLU A C 1
ATOM 2171 O O . GLU A 1 280 ? -3.864 -14.726 36.046 1.00 24.71 280 GLU A O 1
ATOM 2177 N N . HIS A 1 281 ? -2.195 -13.723 34.879 1.00 23.57 281 HIS A N 1
ATOM 2178 C CA . HIS A 1 281 ? -2.392 -14.575 33.726 1.00 24.10 281 HIS A CA 1
ATOM 2179 C C . HIS A 1 281 ? -2.013 -16.006 34.052 1.00 25.06 281 HIS A C 1
ATOM 2180 O O . HIS A 1 281 ? -1.136 -16.272 34.899 1.00 25.00 281 HIS A O 1
ATOM 2187 N N . ALA A 1 282 ? -2.679 -16.917 33.363 1.00 25.55 282 ALA A N 1
ATOM 2188 C CA . ALA A 1 282 ? -2.436 -18.369 33.498 1.00 26.47 282 ALA A CA 1
ATOM 2189 C C . ALA A 1 282 ? -0.975 -18.772 33.263 1.00 27.11 282 ALA A C 1
ATOM 2190 O O . ALA A 1 282 ? -0.487 -19.739 33.820 1.00 26.84 282 ALA A O 1
ATOM 2192 N N . TYR A 1 283 ? -0.263 -18.024 32.414 1.00 27.00 283 TYR A N 1
ATOM 2193 C CA . TYR A 1 283 ? 1.119 -18.307 32.129 1.00 26.36 283 TYR A CA 1
ATOM 2194 C C . TYR A 1 283 ? 1.952 -18.425 33.412 1.00 25.90 283 TYR A C 1
ATOM 2195 O O . TYR A 1 283 ? 2.914 -19.165 33.451 1.00 25.32 283 TYR A O 1
ATOM 2204 N N . PHE A 1 284 ? 1.593 -17.680 34.444 1.00 26.37 284 PHE A N 1
ATOM 2205 C CA . PHE A 1 284 ? 2.376 -17.654 35.662 1.00 28.99 284 PHE A CA 1
ATOM 2206 C C . PHE A 1 284 ? 1.938 -18.722 36.689 1.00 32.47 284 PHE A C 1
ATOM 2207 O O . PHE A 1 284 ? 2.618 -18.944 37.645 1.00 32.24 284 PHE A O 1
ATOM 2215 N N . LYS A 1 285 ? 0.812 -19.366 36.459 1.00 36.87 285 LYS A N 1
ATOM 2216 C CA . LYS A 1 285 ? 0.355 -20.419 37.371 1.00 40.85 285 LYS A CA 1
ATOM 2217 C C . LYS A 1 285 ? 0.796 -21.808 36.893 1.00 44.18 285 LYS A C 1
ATOM 2218 O O . LYS A 1 285 ? 0.355 -22.824 37.443 1.00 46.58 285 LYS A O 1
ATOM 2224 N N . GLU A 1 286 ? 1.659 -21.849 35.880 1.00 47.27 286 GLU A N 1
ATOM 2225 C CA . GLU A 1 286 ? 2.157 -23.099 35.298 1.00 49.61 286 GLU A CA 1
ATOM 2226 C C . GLU A 1 286 ? 3.608 -23.327 35.745 1.00 50.63 286 GLU A C 1
ATOM 2227 O O . GLU A 1 286 ? 4.407 -22.366 35.828 1.00 52.23 286 GLU A O 1
ATOM 2233 N N . GLU B 1 2 ? 10.860 21.441 -11.041 1.00 84.19 2 GLU B N 1
ATOM 2234 C CA . GLU B 1 2 ? 10.617 22.690 -10.266 1.00 84.25 2 GLU B CA 1
ATOM 2235 C C . GLU B 1 2 ? 10.599 23.895 -11.218 1.00 84.23 2 GLU B C 1
ATOM 2236 O O . GLU B 1 2 ? 10.657 23.717 -12.440 1.00 84.31 2 GLU B O 1
ATOM 2242 N N . LYS B 1 3 ? 10.523 25.109 -10.661 1.00 84.07 3 LYS B N 1
ATOM 2243 C CA . LYS B 1 3 ? 10.406 26.343 -11.446 1.00 83.89 3 LYS B CA 1
ATOM 2244 C C . LYS B 1 3 ? 11.755 27.067 -11.614 1.00 83.38 3 LYS B C 1
ATOM 2245 O O . LYS B 1 3 ? 11.839 28.300 -11.509 1.00 83.36 3 LYS B O 1
ATOM 2251 N N . TYR B 1 4 ? 12.798 26.275 -11.873 1.00 82.72 4 TYR B N 1
ATOM 2252 C CA . TYR B 1 4 ? 14.123 26.765 -12.259 1.00 82.11 4 TYR B CA 1
ATOM 2253 C C . TYR B 1 4 ? 14.612 25.936 -13.452 1.00 81.85 4 TYR B C 1
ATOM 2254 O O . TYR B 1 4 ? 14.574 24.703 -13.407 1.00 82.07 4 TYR B O 1
ATOM 2263 N N . HIS B 1 5 ? 15.067 26.621 -14.503 1.00 81.29 5 HIS B N 1
ATOM 2264 C CA . HIS B 1 5 ? 15.539 25.984 -15.742 1.00 80.80 5 HIS B CA 1
ATOM 2265 C C . HIS B 1 5 ? 17.052 26.144 -15.905 1.00 80.10 5 HIS B C 1
ATOM 2266 O O . HIS B 1 5 ? 17.651 27.060 -15.354 1.00 79.82 5 HIS B O 1
ATOM 2273 N N . GLY B 1 6 ? 17.665 25.244 -16.667 1.00 79.49 6 GLY B N 1
ATOM 2274 C CA . GLY B 1 6 ? 19.040 25.414 -17.104 1.00 78.92 6 GLY B CA 1
ATOM 2275 C C . GLY B 1 6 ? 20.092 25.263 -16.026 1.00 78.34 6 GLY B C 1
ATOM 2276 O O . GLY B 1 6 ? 20.914 26.157 -15.841 1.00 78.21 6 GLY B O 1
ATOM 2277 N N . LEU B 1 7 ? 20.066 24.129 -15.326 1.00 77.79 7 LEU B N 1
ATOM 2278 C CA . LEU B 1 7 ? 21.048 23.814 -14.277 1.00 77.40 7 LEU B CA 1
ATOM 2279 C C . LEU B 1 7 ? 22.438 23.489 -14.844 1.00 76.90 7 LEU B C 1
ATOM 2280 O O . LEU B 1 7 ? 22.545 22.755 -15.817 1.00 76.83 7 LEU B O 1
ATOM 2285 N N . GLU B 1 8 ? 23.488 24.039 -14.229 1.00 76.39 8 GLU B N 1
ATOM 2286 C CA . GLU B 1 8 ? 24.884 23.708 -14.545 1.00 76.09 8 GLU B CA 1
ATOM 2287 C C . GLU B 1 8 ? 25.674 23.555 -13.247 1.00 75.97 8 GLU B C 1
ATOM 2288 O O . GLU B 1 8 ? 25.498 24.343 -12.336 1.00 75.76 8 GLU B O 1
ATOM 2294 N N . LYS B 1 9 ? 26.543 22.550 -13.167 1.00 76.02 9 LYS B N 1
ATOM 2295 C CA . LYS B 1 9 ? 27.401 22.346 -11.992 1.00 76.24 9 LYS B CA 1
ATOM 2296 C C . LYS B 1 9 ? 28.571 23.328 -11.963 1.00 76.27 9 LYS B C 1
ATOM 2297 O O . LYS B 1 9 ? 29.116 23.648 -13.015 1.00 76.28 9 LYS B O 1
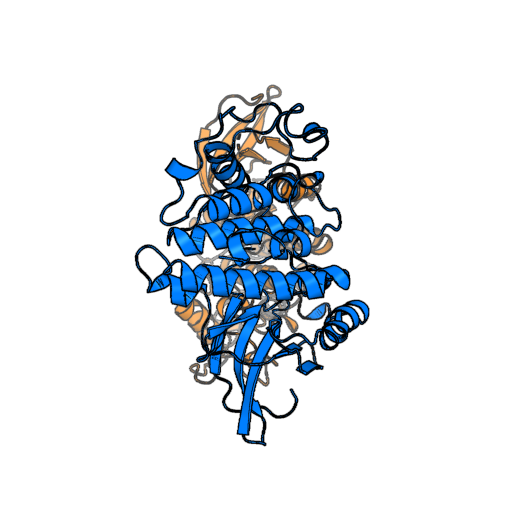ATOM 2303 N N . ILE B 1 10 ? 28.953 23.795 -10.766 1.00 76.40 10 ILE B N 1
ATOM 2304 C CA . ILE B 1 10 ? 30.145 24.657 -10.573 1.00 76.49 10 ILE B CA 1
ATOM 2305 C C . ILE B 1 10 ? 31.018 24.188 -9.402 1.00 76.62 10 ILE B C 1
ATOM 2306 O O . ILE B 1 10 ? 31.459 24.985 -8.580 1.00 76.67 10 ILE B O 1
ATOM 2311 N N . GLY B 1 11 ? 31.277 22.892 -9.331 1.00 77.04 11 GLY B N 1
ATOM 2312 C CA . GLY B 1 11 ? 32.014 22.324 -8.211 1.00 77.25 11 GLY B CA 1
ATOM 2313 C C . GLY B 1 11 ? 31.087 21.994 -7.052 1.00 77.23 11 GLY B C 1
ATOM 2314 O O . GLY B 1 11 ? 29.867 21.919 -7.237 1.00 77.26 11 GLY B O 1
ATOM 2315 N N . GLU B 1 12 ? 31.657 21.796 -5.861 1.00 77.18 12 GLU B N 1
ATOM 2316 C CA . GLU B 1 12 ? 30.857 21.402 -4.701 1.00 77.09 12 GLU B CA 1
ATOM 2317 C C . GLU B 1 12 ? 31.488 21.708 -3.331 1.00 76.35 12 GLU B C 1
ATOM 2318 O O . GLU B 1 12 ? 32.630 22.174 -3.247 1.00 76.43 12 GLU B O 1
ATOM 2324 N N . GLY B 1 13 ? 30.723 21.446 -2.266 1.00 75.28 13 GLY B N 1
ATOM 2325 C CA . GLY B 1 13 ? 31.160 21.703 -0.903 1.00 74.35 13 GLY B CA 1
ATOM 2326 C C . GLY B 1 13 ? 30.579 20.758 0.142 1.00 73.37 13 GLY B C 1
ATOM 2327 O O . GLY B 1 13 ? 30.272 19.593 -0.140 1.00 73.58 13 GLY B O 1
ATOM 2328 N N . THR B 1 14 ? 30.423 21.278 1.355 1.00 71.97 14 THR B N 1
ATOM 2329 C CA . THR B 1 14 ? 30.206 20.460 2.559 1.00 70.74 14 THR B CA 1
ATOM 2330 C C . THR B 1 14 ? 29.025 19.480 2.520 1.00 69.49 14 THR B C 1
ATOM 2331 O O . THR B 1 14 ? 29.179 18.316 2.927 1.00 69.43 14 THR B O 1
ATOM 2335 N N . TYR B 1 15 ? 27.864 19.937 2.046 1.00 67.77 15 TYR B N 1
ATOM 2336 C CA . TYR B 1 15 ? 26.629 19.163 2.202 1.00 66.62 15 TYR B CA 1
ATOM 2337 C C . TYR B 1 15 ? 26.006 18.676 0.898 1.00 66.19 15 TYR B C 1
ATOM 2338 O O . TYR B 1 15 ? 24.832 18.319 0.879 1.00 66.52 15 TYR B O 1
ATOM 2347 N N . GLY B 1 16 ? 26.780 18.651 -0.182 1.00 65.52 16 GLY B N 1
ATOM 2348 C CA . GLY B 1 16 ? 26.269 18.202 -1.468 1.00 65.06 16 GLY B CA 1
ATOM 2349 C C . GLY B 1 16 ? 26.942 18.868 -2.647 1.00 64.50 16 GLY B C 1
ATOM 2350 O O . GLY B 1 16 ? 28.070 19.338 -2.538 1.00 64.45 16 GLY B O 1
ATOM 2351 N N . VAL B 1 17 ? 26.241 18.909 -3.777 1.00 64.04 17 VAL B N 1
ATOM 2352 C CA . VAL B 1 17 ? 26.799 19.463 -5.014 1.00 63.68 17 VAL B CA 1
ATOM 2353 C C . VAL B 1 17 ? 26.092 20.799 -5.399 1.00 63.00 17 VAL B C 1
ATOM 2354 O O . VAL B 1 17 ? 24.882 20.942 -5.216 1.00 62.49 17 VAL B O 1
ATOM 2358 N N . VAL B 1 18 ? 26.864 21.762 -5.918 1.00 62.50 18 VAL B N 1
ATOM 2359 C CA . VAL B 1 18 ? 26.373 23.121 -6.189 1.00 62.17 18 VAL B CA 1
ATOM 2360 C C . VAL B 1 18 ? 26.202 23.380 -7.685 1.00 61.89 18 VAL B C 1
ATOM 2361 O O . VAL B 1 18 ? 27.140 23.211 -8.437 1.00 61.65 18 VAL B O 1
ATOM 2365 N N . TYR B 1 19 ? 25.004 23.791 -8.096 1.00 61.86 19 TYR B N 1
ATOM 2366 C CA . TYR B 1 19 ? 24.723 24.199 -9.468 1.00 62.23 19 TYR B CA 1
ATOM 2367 C C . TYR B 1 19 ? 24.388 25.687 -9.553 1.00 61.70 19 TYR B C 1
ATOM 2368 O O . TYR B 1 19 ? 24.162 26.318 -8.522 1.00 61.70 19 TYR B O 1
ATOM 2377 N N . LYS B 1 20 ? 24.354 26.242 -10.771 1.00 60.68 20 LYS B N 1
ATOM 2378 C CA . LYS B 1 20 ? 23.694 27.517 -11.007 1.00 60.16 20 LYS B CA 1
ATOM 2379 C C . LYS B 1 20 ? 22.450 27.334 -11.890 1.00 59.58 20 LYS B C 1
ATOM 2380 O O . LYS B 1 20 ? 22.302 26.330 -12.575 1.00 59.29 20 LYS B O 1
ATOM 2386 N N . ALA B 1 21 ? 21.552 28.310 -11.863 1.00 58.96 21 ALA B N 1
ATOM 2387 C CA . ALA B 1 21 ? 20.261 28.166 -12.513 1.00 59.01 21 ALA B CA 1
ATOM 2388 C C . ALA B 1 21 ? 19.554 29.499 -12.622 1.00 59.06 21 ALA B C 1
ATOM 2389 O O . ALA B 1 21 ? 19.853 30.441 -11.882 1.00 58.61 21 ALA B O 1
ATOM 2391 N N . GLN B 1 22 ? 18.605 29.571 -13.547 1.00 59.02 22 GLN B N 1
ATOM 2392 C CA . GLN B 1 22 ? 17.909 30.812 -13.805 1.00 59.66 22 GLN B CA 1
ATOM 2393 C C . GLN B 1 22 ? 16.454 30.788 -13.348 1.00 59.43 22 GLN B C 1
ATOM 2394 O O . GLN B 1 22 ? 15.821 29.735 -13.202 1.00 58.37 22 GLN B O 1
ATOM 2400 N N . ASN B 1 23 ? 15.960 31.995 -13.122 1.00 59.75 23 ASN B N 1
ATOM 2401 C CA . ASN B 1 23 ? 14.544 32.284 -13.018 1.00 60.42 23 ASN B CA 1
ATOM 2402 C C . ASN B 1 23 ? 13.929 32.494 -14.408 1.00 60.42 23 ASN B C 1
ATOM 2403 O O . ASN B 1 23 ? 14.629 32.788 -15.388 1.00 59.96 23 ASN B O 1
ATOM 2408 N N . ASN B 1 24 ? 12.611 32.355 -14.483 1.00 60.66 24 ASN B N 1
ATOM 2409 C CA . ASN B 1 24 ? 11.864 32.819 -15.663 1.00 60.73 24 ASN B CA 1
ATOM 2410 C C . ASN B 1 24 ? 11.735 34.355 -15.666 1.00 59.94 24 ASN B C 1
ATOM 2411 O O . ASN B 1 24 ? 10.782 34.916 -16.210 1.00 59.99 24 ASN B O 1
ATOM 2416 N N . TYR B 1 25 ? 12.706 35.017 -15.043 1.00 58.93 25 TYR B N 1
ATOM 2417 C CA . TYR B 1 25 ? 12.806 36.470 -14.990 1.00 58.35 25 TYR B CA 1
ATOM 2418 C C . TYR B 1 25 ? 14.265 36.926 -15.255 1.00 56.80 25 TYR B C 1
ATOM 2419 O O . TYR B 1 25 ? 14.579 38.102 -15.112 1.00 57.08 25 TYR B O 1
ATOM 2428 N N . GLY B 1 26 ? 15.140 35.991 -15.633 1.00 54.97 26 GLY B N 1
ATOM 2429 C CA . GLY B 1 26 ? 16.509 36.289 -16.014 1.00 53.75 26 GLY B CA 1
ATOM 2430 C C . GLY B 1 26 ? 17.579 36.239 -14.927 1.00 52.72 26 GLY B C 1
ATOM 2431 O O . GLY B 1 26 ? 18.780 36.362 -15.254 1.00 52.82 26 GLY B O 1
ATOM 2432 N N . GLU B 1 27 ? 17.179 36.060 -13.658 1.00 50.71 27 GLU B N 1
ATOM 2433 C CA . GLU B 1 27 ? 18.129 36.124 -12.535 1.00 49.38 27 GLU B CA 1
ATOM 2434 C C . GLU B 1 27 ? 18.767 34.766 -12.273 1.00 47.43 27 GLU B C 1
ATOM 2435 O O . GLU B 1 27 ? 18.118 33.738 -12.396 1.00 46.59 27 GLU B O 1
ATOM 2441 N N . THR B 1 28 ? 20.044 34.785 -11.901 1.00 46.01 28 THR B N 1
ATOM 2442 C CA . THR B 1 28 ? 20.805 33.576 -11.633 1.00 45.20 28 THR B CA 1
ATOM 2443 C C . THR B 1 28 ? 20.838 33.311 -10.120 1.00 44.14 28 THR B C 1
ATOM 2444 O O . THR B 1 28 ? 20.927 34.248 -9.317 1.00 43.32 28 THR B O 1
ATOM 2448 N N . PHE B 1 29 ? 20.762 32.035 -9.763 1.00 42.76 29 PHE B N 1
ATOM 2449 C CA . PHE B 1 29 ? 20.846 31.589 -8.371 1.00 42.70 29 PHE B CA 1
ATOM 2450 C C . PHE B 1 29 ? 21.790 30.386 -8.325 1.00 42.17 29 PHE B C 1
ATOM 2451 O O . PHE B 1 29 ? 22.063 29.769 -9.357 1.00 40.34 29 PHE B O 1
ATOM 2459 N N . ALA B 1 30 ? 22.299 30.069 -7.140 1.00 42.31 30 ALA B N 1
ATOM 2460 C CA . ALA B 1 30 ? 23.039 28.845 -6.915 1.00 43.14 30 ALA B CA 1
ATOM 2461 C C . ALA B 1 30 ? 22.157 27.885 -6.103 1.00 44.50 30 ALA B C 1
ATOM 2462 O O . ALA B 1 30 ? 21.671 28.251 -5.051 1.00 43.78 30 ALA B O 1
ATOM 2464 N N . LEU B 1 31 ? 21.947 26.665 -6.588 1.00 46.24 31 LEU B N 1
ATOM 2465 C CA . LEU B 1 31 ? 21.158 25.682 -5.864 1.00 47.73 31 LEU B CA 1
ATOM 2466 C C . LEU B 1 31 ? 22.125 24.696 -5.264 1.00 48.54 31 LEU B C 1
ATOM 2467 O O . LEU B 1 31 ? 23.068 24.324 -5.928 1.00 48.91 31 LEU B O 1
ATOM 2472 N N . LYS B 1 32 ? 21.904 24.264 -4.020 1.00 49.87 32 LYS B N 1
ATOM 2473 C CA . LYS B 1 32 ? 22.897 23.456 -3.292 1.00 51.09 32 LYS B CA 1
ATOM 2474 C C . LYS B 1 32 ? 22.275 22.191 -2.714 1.00 51.78 32 LYS B C 1
ATOM 2475 O O . LYS B 1 32 ? 21.054 22.072 -2.660 1.00 52.33 32 LYS B O 1
ATOM 2481 N N . PRO B 1 44 ? 12.805 15.435 7.459 1.00 71.16 44 PRO B N 1
ATOM 2482 C CA . PRO B 1 44 ? 12.426 15.706 8.851 1.00 71.24 44 PRO B CA 1
ATOM 2483 C C . PRO B 1 44 ? 11.988 17.150 9.040 1.00 71.40 44 PRO B C 1
ATOM 2484 O O . PRO B 1 44 ? 12.651 18.045 8.499 1.00 71.76 44 PRO B O 1
ATOM 2488 N N . SER B 1 45 ? 10.906 17.372 9.790 1.00 71.02 45 SER B N 1
ATOM 2489 C CA . SER B 1 45 ? 10.375 18.725 10.014 1.00 70.77 45 SER B CA 1
ATOM 2490 C C . SER B 1 45 ? 11.250 19.614 10.931 1.00 69.99 45 SER B C 1
ATOM 2491 O O . SER B 1 45 ? 11.030 20.819 10.991 1.00 70.05 45 SER B O 1
ATOM 2494 N N . THR B 1 46 ? 12.222 19.023 11.635 1.00 69.03 46 THR B N 1
ATOM 2495 C CA . THR B 1 46 ? 13.114 19.778 12.534 1.00 68.03 46 THR B CA 1
ATOM 2496 C C . THR B 1 46 ? 14.250 20.448 11.762 1.00 66.85 46 THR B C 1
ATOM 2497 O O . THR B 1 46 ? 14.606 21.601 12.022 1.00 66.98 46 THR B O 1
ATOM 2501 N N . THR B 1 47 ? 14.818 19.706 10.819 1.00 65.27 47 THR B N 1
ATOM 2502 C CA . THR B 1 47 ? 15.749 20.257 9.845 1.00 64.06 47 THR B CA 1
ATOM 2503 C C . THR B 1 47 ? 15.080 21.424 9.111 1.00 62.89 47 THR B C 1
ATOM 2504 O O . THR B 1 47 ? 15.692 22.462 8.899 1.00 62.59 47 THR B O 1
ATOM 2508 N N . ILE B 1 48 ? 13.817 21.233 8.741 1.00 61.60 48 ILE B N 1
ATOM 2509 C CA . ILE B 1 48 ? 13.033 22.220 8.006 1.00 60.61 48 ILE B CA 1
ATOM 2510 C C . ILE B 1 48 ? 12.831 23.510 8.800 1.00 59.73 48 ILE B C 1
ATOM 2511 O O . ILE B 1 48 ? 12.991 24.586 8.249 1.00 59.45 48 ILE B O 1
ATOM 2516 N N . ARG B 1 49 ? 12.486 23.403 10.083 1.00 58.76 49 ARG B N 1
ATOM 2517 C CA . ARG B 1 49 ? 12.346 24.569 10.970 1.00 57.86 49 ARG B CA 1
ATOM 2518 C C . ARG B 1 49 ? 13.683 25.315 11.133 1.00 56.06 49 ARG B C 1
ATOM 2519 O O . ARG B 1 49 ? 13.717 26.534 11.317 1.00 55.59 49 ARG B O 1
ATOM 2527 N N . GLU B 1 50 ? 14.783 24.580 11.077 1.00 54.07 50 GLU B N 1
ATOM 2528 C CA . GLU B 1 50 ? 16.079 25.192 11.253 1.00 53.07 50 GLU B CA 1
ATOM 2529 C C . GLU B 1 50 ? 16.414 25.946 9.983 1.00 51.75 50 GLU B C 1
ATOM 2530 O O . GLU B 1 50 ? 16.714 27.135 10.032 1.00 50.67 50 GLU B O 1
ATOM 2536 N N . ILE B 1 51 ? 16.346 25.258 8.849 1.00 50.63 51 ILE B N 1
ATOM 2537 C CA . ILE B 1 51 ? 16.718 25.858 7.571 1.00 50.26 51 ILE B CA 1
ATOM 2538 C C . ILE B 1 51 ? 15.713 26.934 7.269 1.00 49.33 51 ILE B C 1
ATOM 2539 O O . ILE B 1 51 ? 16.054 28.015 6.845 1.00 48.71 51 ILE B O 1
ATOM 2544 N N . SER B 1 52 ? 14.455 26.611 7.499 1.00 49.17 52 SER B N 1
ATOM 2545 C CA . SER B 1 52 ? 13.373 27.567 7.335 1.00 48.80 52 SER B CA 1
ATOM 2546 C C . SER B 1 52 ? 13.769 28.928 7.884 1.00 47.28 52 SER B C 1
ATOM 2547 O O . SER B 1 52 ? 13.713 29.893 7.148 1.00 48.60 52 SER B O 1
ATOM 2550 N N . ILE B 1 53 ? 14.164 28.982 9.156 1.00 45.04 53 ILE B N 1
ATOM 2551 C CA . ILE B 1 53 ? 14.665 30.182 9.878 1.00 43.21 53 ILE B CA 1
ATOM 2552 C C . ILE B 1 53 ? 15.841 30.956 9.258 1.00 40.43 53 ILE B C 1
ATOM 2553 O O . ILE B 1 53 ? 15.947 32.174 9.383 1.00 39.79 53 ILE B O 1
ATOM 2558 N N . LEU B 1 54 ? 16.743 30.226 8.627 1.00 37.00 54 LEU B N 1
ATOM 2559 C CA . LEU B 1 54 ? 17.881 30.804 7.914 1.00 34.51 54 LEU B CA 1
ATOM 2560 C C . LEU B 1 54 ? 17.454 31.742 6.789 1.00 32.14 54 LEU B C 1
ATOM 2561 O O . LEU B 1 54 ? 18.193 32.626 6.428 1.00 30.01 54 LEU B O 1
ATOM 2566 N N . LYS B 1 55 ? 16.257 31.544 6.241 1.00 31.27 55 LYS B N 1
ATOM 2567 C CA . LYS B 1 55 ? 15.698 32.467 5.258 1.00 31.20 55 LYS B CA 1
ATOM 2568 C C . LYS B 1 55 ? 15.558 33.864 5.803 1.00 30.38 55 LYS B C 1
ATOM 2569 O O . LYS B 1 55 ? 15.594 34.804 5.029 1.00 29.65 55 LYS B O 1
ATOM 2575 N N . GLU B 1 56 ? 15.394 34.036 7.130 1.00 28.72 56 GLU B N 1
ATOM 2576 C CA . GLU B 1 56 ? 15.230 35.382 7.689 1.00 29.30 56 GLU B CA 1
ATOM 2577 C C . GLU B 1 56 ? 16.560 36.134 7.920 1.00 28.20 56 GLU B C 1
ATOM 2578 O O . GLU B 1 56 ? 16.571 37.282 8.376 1.00 26.66 56 GLU B O 1
ATOM 2584 N N . LEU B 1 57 ? 17.672 35.475 7.615 1.00 28.21 57 LEU B N 1
ATOM 2585 C CA . LEU B 1 57 ? 18.986 36.110 7.685 1.00 28.03 57 LEU B CA 1
ATOM 2586 C C . LEU B 1 57 ? 19.189 36.982 6.471 1.00 27.85 57 LEU B C 1
ATOM 2587 O O . LEU B 1 57 ? 19.572 36.470 5.408 1.00 29.79 57 LEU B O 1
ATOM 2592 N N . LYS B 1 58 ? 18.940 38.290 6.624 1.00 27.62 58 LYS B N 1
ATOM 2593 C CA . LYS B 1 58 ? 18.990 39.262 5.521 1.00 27.00 58 LYS B CA 1
ATOM 2594 C C . LYS B 1 58 ? 19.994 40.301 5.872 1.00 26.16 58 LYS B C 1
ATOM 2595 O O . LYS B 1 58 ? 19.738 41.220 6.654 1.00 25.19 58 LYS B O 1
ATOM 2601 N N . HIS B 1 59 ? 21.189 40.160 5.305 1.00 25.03 59 HIS B N 1
ATOM 2602 C CA . HIS B 1 59 ? 22.275 41.071 5.641 1.00 24.44 59 HIS B CA 1
ATOM 2603 C C . HIS B 1 59 ? 23.169 41.156 4.425 1.00 24.42 59 HIS B C 1
ATOM 2604 O O . HIS B 1 59 ? 23.353 40.150 3.723 1.00 23.74 59 HIS B O 1
ATOM 2611 N N . SER B 1 60 ? 23.729 42.324 4.167 1.00 24.94 60 SER B N 1
ATOM 2612 C CA . SER B 1 60 ? 24.496 42.529 2.919 1.00 26.13 60 SER B CA 1
ATOM 2613 C C . SER B 1 60 ? 25.739 41.625 2.861 1.00 24.53 60 SER B C 1
ATOM 2614 O O . SER B 1 60 ? 26.236 41.359 1.800 1.00 25.36 60 SER B O 1
ATOM 2617 N N . ASN B 1 61 ? 26.243 41.155 4.002 1.00 22.75 61 ASN B N 1
ATOM 2618 C CA . ASN B 1 61 ? 27.416 40.247 4.036 1.00 22.52 61 ASN B CA 1
ATOM 2619 C C . ASN B 1 61 ? 27.096 38.746 4.299 1.00 21.90 61 ASN B C 1
ATOM 2620 O O . ASN B 1 61 ? 27.971 37.966 4.694 1.00 21.38 61 ASN B O 1
ATOM 2625 N N . ILE B 1 62 ? 25.835 38.369 4.064 1.00 21.86 62 ILE B N 1
ATOM 2626 C CA . ILE B 1 62 ? 25.364 36.986 4.201 1.00 23.17 62 ILE B CA 1
ATOM 2627 C C . ILE B 1 62 ? 24.681 36.542 2.937 1.00 23.35 62 ILE B C 1
ATOM 2628 O O . ILE B 1 62 ? 23.749 37.196 2.481 1.00 23.98 62 ILE B O 1
ATOM 2633 N N . VAL B 1 63 ? 25.128 35.428 2.380 1.00 24.62 63 VAL B N 1
ATOM 2634 C CA . VAL B 1 63 ? 24.513 34.877 1.171 1.00 26.42 63 VAL B CA 1
ATOM 2635 C C . VAL B 1 63 ? 23.061 34.599 1.509 1.00 26.77 63 VAL B C 1
ATOM 2636 O O . VAL B 1 63 ? 22.765 33.890 2.469 1.00 25.87 63 VAL B O 1
ATOM 2640 N N . LYS B 1 64 ? 22.168 35.182 0.726 1.00 27.90 64 LYS B N 1
ATOM 2641 C CA . LYS B 1 64 ? 20.736 35.035 0.952 1.00 29.96 64 LYS B CA 1
ATOM 2642 C C . LYS B 1 64 ? 20.229 33.660 0.526 1.00 31.07 64 LYS B C 1
ATOM 2643 O O . LYS B 1 64 ? 20.590 33.136 -0.544 1.00 30.70 64 LYS B O 1
ATOM 2649 N N . LEU B 1 65 ? 19.401 33.068 1.379 1.00 32.99 65 LEU B N 1
ATOM 2650 C CA . LEU B 1 65 ? 18.633 31.870 1.072 1.00 34.92 65 LEU B CA 1
ATOM 2651 C C . LEU B 1 65 ? 17.242 32.314 0.585 1.00 36.65 65 LEU B C 1
ATOM 2652 O O . LEU B 1 65 ? 16.473 32.903 1.329 1.00 35.09 65 LEU B O 1
ATOM 2657 N N . TYR B 1 66 ? 16.942 32.041 -0.673 1.00 39.43 66 TYR B N 1
ATOM 2658 C CA . TYR B 1 66 ? 15.713 32.539 -1.315 1.00 42.39 66 TYR B CA 1
ATOM 2659 C C . TYR B 1 66 ? 14.530 31.572 -1.123 1.00 45.10 66 TYR B C 1
ATOM 2660 O O . TYR B 1 66 ? 13.369 31.990 -0.987 1.00 46.57 66 TYR B O 1
ATOM 2669 N N . ASP B 1 67 ? 14.816 30.288 -1.102 1.00 47.98 67 ASP B N 1
ATOM 2670 C CA . ASP B 1 67 ? 13.762 29.293 -1.181 1.00 50.57 67 ASP B CA 1
ATOM 2671 C C . ASP B 1 67 ? 14.350 27.941 -0.819 1.00 52.49 67 ASP B C 1
ATOM 2672 O O . ASP B 1 67 ? 15.548 27.704 -0.956 1.00 51.89 67 ASP B O 1
ATOM 2677 N N . VAL B 1 68 ? 13.476 27.068 -0.342 1.00 55.28 68 VAL B N 1
ATOM 2678 C CA . VAL B 1 68 ? 13.834 25.727 0.084 1.00 57.52 68 VAL B CA 1
ATOM 2679 C C . VAL B 1 68 ? 12.865 24.762 -0.607 1.00 59.71 68 VAL B C 1
ATOM 2680 O O . VAL B 1 68 ? 11.666 25.046 -0.722 1.00 59.90 68 VAL B O 1
ATOM 2684 N N . ILE B 1 69 ? 13.402 23.632 -1.061 1.00 62.18 69 ILE B N 1
ATOM 2685 C CA . ILE B 1 69 ? 12.665 22.657 -1.869 1.00 64.12 69 ILE B CA 1
ATOM 2686 C C . ILE B 1 69 ? 12.918 21.268 -1.294 1.00 65.61 69 ILE B C 1
ATOM 2687 O O . ILE B 1 69 ? 13.966 20.689 -1.556 1.00 65.74 69 ILE B O 1
ATOM 2692 N N . HIS B 1 70 ? 11.978 20.733 -0.509 1.00 67.63 70 HIS B N 1
ATOM 2693 C CA . HIS B 1 70 ? 12.077 19.325 -0.073 1.00 69.24 70 HIS B CA 1
ATOM 2694 C C . HIS B 1 70 ? 11.192 18.405 -0.928 1.00 70.18 70 HIS B C 1
ATOM 2695 O O . HIS B 1 70 ? 10.001 18.674 -1.110 1.00 70.66 70 HIS B O 1
ATOM 2702 N N . THR B 1 71 ? 11.793 17.328 -1.448 1.00 71.03 71 THR B N 1
ATOM 2703 C CA . THR B 1 71 ? 11.115 16.379 -2.345 1.00 71.44 71 THR B CA 1
ATOM 2704 C C . THR B 1 71 ? 12.016 15.187 -2.639 1.00 71.56 71 THR B C 1
ATOM 2705 O O . THR B 1 71 ? 13.022 15.327 -3.342 1.00 71.67 71 THR B O 1
ATOM 2709 N N . LEU B 1 75 ? 17.201 17.017 -1.181 1.00 49.09 75 LEU B N 1
ATOM 2710 C CA . LEU B 1 75 ? 16.973 18.359 -0.638 1.00 48.57 75 LEU B CA 1
ATOM 2711 C C . LEU B 1 75 ? 17.796 19.436 -1.375 1.00 47.68 75 LEU B C 1
ATOM 2712 O O . LEU B 1 75 ? 19.014 19.271 -1.564 1.00 47.70 75 LEU B O 1
ATOM 2717 N N . VAL B 1 76 ? 17.137 20.529 -1.785 1.00 46.44 76 VAL B N 1
ATOM 2718 C CA . VAL B 1 76 ? 17.808 21.601 -2.544 1.00 45.72 76 VAL B CA 1
ATOM 2719 C C . VAL B 1 76 ? 17.546 23.024 -2.002 1.00 44.06 76 VAL B C 1
ATOM 2720 O O . VAL B 1 76 ? 16.404 23.460 -1.846 1.00 43.69 76 VAL B O 1
ATOM 2724 N N . LEU B 1 77 ? 18.641 23.733 -1.722 1.00 42.24 77 LEU B N 1
ATOM 2725 C CA . LEU B 1 77 ? 18.599 25.085 -1.215 1.00 40.45 77 LEU B CA 1
ATOM 2726 C C . LEU B 1 77 ? 18.991 26.075 -2.299 1.00 38.96 77 LEU B C 1
ATOM 2727 O O . LEU B 1 77 ? 20.010 25.906 -2.952 1.00 38.29 77 LEU B O 1
ATOM 2732 N N . VAL B 1 78 ? 18.167 27.105 -2.451 1.00 37.40 78 VAL B N 1
ATOM 2733 C CA . VAL B 1 78 ? 18.304 28.094 -3.509 1.00 37.05 78 VAL B CA 1
ATOM 2734 C C . VAL B 1 78 ? 18.840 29.391 -2.948 1.00 35.78 78 VAL B C 1
ATOM 2735 O O . VAL B 1 78 ? 18.146 30.099 -2.200 1.00 34.54 78 VAL B O 1
ATOM 2739 N N . PHE B 1 79 ? 20.080 29.687 -3.327 1.00 34.52 79 PHE B N 1
ATOM 2740 C CA . PHE B 1 79 ? 20.866 30.787 -2.797 1.00 34.72 79 PHE B CA 1
ATOM 2741 C C . PHE B 1 79 ? 21.232 31.882 -3.828 1.00 34.24 79 PHE B C 1
ATOM 2742 O O . PHE B 1 79 ? 21.223 31.692 -5.047 1.00 34.25 79 PHE B O 1
ATOM 2750 N N . GLU B 1 80 ? 21.579 33.040 -3.303 1.00 34.28 80 GLU B N 1
ATOM 2751 C CA . GLU B 1 80 ? 22.277 34.102 -4.055 1.00 35.01 80 GLU B CA 1
ATOM 2752 C C . GLU B 1 80 ? 23.567 33.531 -4.674 1.00 35.49 80 GLU B C 1
ATOM 2753 O O . GLU B 1 80 ? 24.305 32.791 -3.996 1.00 36.63 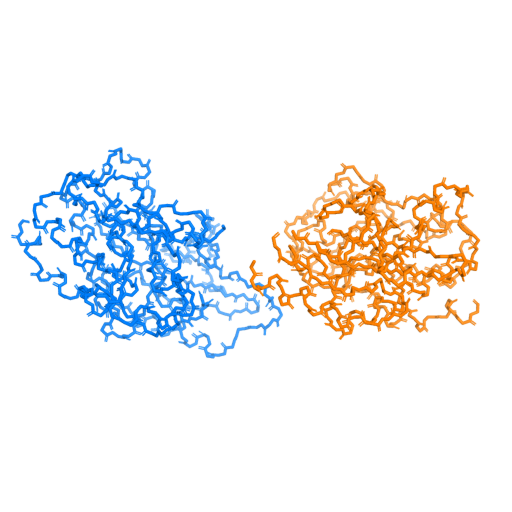80 GLU B O 1
ATOM 2759 N N . HIS B 1 81 ? 23.837 33.833 -5.945 1.00 35.45 81 HIS B N 1
ATOM 2760 C CA . HIS B 1 81 ? 25.021 33.276 -6.612 1.00 36.44 81 HIS B CA 1
ATOM 2761 C C . HIS B 1 81 ? 26.078 34.367 -6.770 1.00 37.03 81 HIS B C 1
ATOM 2762 O O . HIS B 1 81 ? 25.777 35.449 -7.254 1.00 36.77 81 HIS B O 1
ATOM 2769 N N . LEU B 1 82 ? 27.296 34.067 -6.325 1.00 37.59 82 LEU B N 1
ATOM 2770 C CA . LEU B 1 82 ? 28.480 34.904 -6.529 1.00 39.46 82 LEU B CA 1
ATOM 2771 C C . LEU B 1 82 ? 29.549 34.055 -7.214 1.00 40.28 82 LEU B C 1
ATOM 2772 O O . LEU B 1 82 ? 29.757 32.926 -6.845 1.00 40.37 82 LEU B O 1
ATOM 2777 N N . ASP B 1 83 ? 30.229 34.593 -8.213 1.00 41.81 83 ASP B N 1
ATOM 2778 C CA . ASP B 1 83 ? 31.123 33.746 -9.016 1.00 42.97 83 ASP B CA 1
ATOM 2779 C C . ASP B 1 83 ? 32.567 33.634 -8.509 1.00 42.14 83 ASP B C 1
ATOM 2780 O O . ASP B 1 83 ? 33.362 32.909 -9.102 1.00 42.98 83 ASP B O 1
ATOM 2785 N N . GLN B 1 84 ? 32.912 34.337 -7.423 1.00 40.41 84 GLN B N 1
ATOM 2786 C CA . GLN B 1 84 ? 34.272 34.321 -6.906 1.00 39.62 84 GLN B CA 1
ATOM 2787 C C . GLN B 1 84 ? 34.277 34.006 -5.410 1.00 38.40 84 GLN B C 1
ATOM 2788 O O . GLN B 1 84 ? 33.247 34.060 -4.739 1.00 36.10 84 GLN B O 1
ATOM 2794 N N . ASP B 1 85 ? 35.443 33.656 -4.902 1.00 37.13 85 ASP B N 1
ATOM 2795 C CA . ASP B 1 85 ? 35.631 33.566 -3.472 1.00 37.16 85 ASP B CA 1
ATOM 2796 C C . ASP B 1 85 ? 37.046 33.917 -3.059 1.00 36.30 85 ASP B C 1
ATOM 2797 O O . ASP B 1 85 ? 37.947 34.038 -3.884 1.00 34.67 85 ASP B O 1
ATOM 2802 N N . LEU B 1 86 ? 37.218 34.076 -1.754 1.00 35.65 86 LEU B N 1
ATOM 2803 C CA . LEU B 1 86 ? 38.469 34.503 -1.188 1.00 35.02 86 LEU B CA 1
ATOM 2804 C C . LEU B 1 86 ? 39.593 33.513 -1.460 1.00 35.56 86 LEU B C 1
ATOM 2805 O O . LEU B 1 86 ? 40.702 33.934 -1.691 1.00 34.64 86 LEU B O 1
ATOM 2810 N N . LYS B 1 87 ? 39.305 32.215 -1.416 1.00 36.84 87 LYS B N 1
ATOM 2811 C CA . LYS B 1 87 ? 40.314 31.183 -1.655 1.00 38.24 87 LYS B CA 1
ATOM 2812 C C . LYS B 1 87 ? 40.928 31.345 -3.045 1.00 39.05 87 LYS B C 1
ATOM 2813 O O . LYS B 1 87 ? 42.139 31.345 -3.194 1.00 38.86 87 LYS B O 1
ATOM 2819 N N . LYS B 1 88 ? 40.072 31.480 -4.050 1.00 39.72 88 LYS B N 1
ATOM 2820 C CA . LYS B 1 88 ? 40.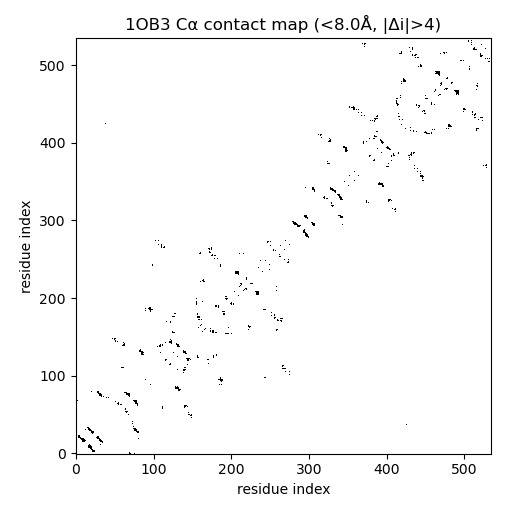509 31.699 -5.430 1.00 40.92 88 LYS B CA 1
ATOM 2821 C C . LYS B 1 88 ? 41.323 32.986 -5.501 1.00 41.73 88 LYS B C 1
ATOM 2822 O O . LYS B 1 88 ? 42.369 33.022 -6.167 1.00 41.96 88 LYS B O 1
ATOM 2828 N N . LEU B 1 89 ? 40.857 34.034 -4.817 1.00 41.58 89 LEU B N 1
ATOM 2829 C CA . LEU B 1 89 ? 41.572 35.307 -4.848 1.00 42.44 89 LEU B CA 1
ATOM 2830 C C . LEU B 1 89 ? 42.961 35.157 -4.214 1.00 42.72 89 LEU B C 1
ATOM 2831 O O . LEU B 1 89 ? 43.942 35.732 -4.696 1.00 42.38 89 LEU B O 1
ATOM 2836 N N . LEU B 1 90 ? 43.028 34.380 -3.141 1.00 42.69 90 LEU B N 1
ATOM 2837 C CA . LEU B 1 90 ? 44.284 34.094 -2.464 1.00 43.77 90 LEU B CA 1
ATOM 2838 C C . LEU B 1 90 ? 45.217 33.190 -3.300 1.00 44.91 90 LEU B C 1
ATOM 2839 O O . LEU B 1 90 ? 46.422 33.412 -3.314 1.00 44.33 90 LEU B O 1
ATOM 2844 N N . ASP B 1 91 ? 44.641 32.185 -3.971 1.00 46.67 91 ASP B N 1
ATOM 2845 C CA . ASP B 1 91 ? 45.371 31.251 -4.846 1.00 48.32 91 ASP B CA 1
ATOM 2846 C C . ASP B 1 91 ? 46.118 31.999 -5.971 1.00 50.03 91 ASP B C 1
ATOM 2847 O O . ASP B 1 91 ? 47.176 31.567 -6.404 1.00 51.00 91 ASP B O 1
ATOM 2852 N N . VAL B 1 92 ? 45.572 33.105 -6.457 1.00 51.99 92 VAL B N 1
ATOM 2853 C CA . VAL B 1 92 ? 46.204 33.831 -7.558 1.00 53.94 92 VAL B CA 1
ATOM 2854 C C . VAL B 1 92 ? 46.921 35.069 -7.048 1.00 55.48 92 VAL B C 1
ATOM 2855 O O . VAL B 1 92 ? 47.527 35.812 -7.836 1.00 56.02 92 VAL B O 1
ATOM 2859 N N . CYS B 1 93 ? 46.854 35.285 -5.732 1.00 56.50 93 CYS B N 1
ATOM 2860 C CA . CYS B 1 93 ? 47.672 36.285 -5.073 1.00 57.36 93 CYS B CA 1
ATOM 2861 C C . CYS B 1 93 ? 48.992 35.666 -4.647 1.00 58.09 93 CYS B C 1
ATOM 2862 O O . CYS B 1 93 ? 49.047 34.567 -4.075 1.00 58.59 93 CYS B O 1
ATOM 2865 N N . GLU B 1 94 ? 50.056 36.399 -4.946 1.00 58.75 94 GLU B N 1
ATOM 2866 C CA . GLU B 1 94 ? 51.400 36.085 -4.478 1.00 58.82 94 GLU B CA 1
ATOM 2867 C C . GLU B 1 94 ? 51.621 36.952 -3.238 1.00 57.60 94 GLU B C 1
ATOM 2868 O O . GLU B 1 94 ? 51.613 38.182 -3.338 1.00 58.22 94 GLU B O 1
ATOM 2874 N N . GLY B 1 95 ? 51.795 36.324 -2.077 1.00 56.10 95 GLY B N 1
ATOM 2875 C CA . GLY B 1 95 ? 52.237 37.024 -0.877 1.00 54.71 95 GLY B CA 1
ATOM 2876 C C . GLY B 1 95 ? 51.221 37.764 -0.005 1.00 53.60 95 GLY B C 1
ATOM 2877 O O . GLY B 1 95 ? 51.624 38.442 0.955 1.00 54.17 95 GLY B O 1
ATOM 2878 N N . GLY B 1 96 ? 49.928 37.659 -0.300 1.00 51.75 96 GLY B N 1
ATOM 2879 C CA . GLY B 1 96 ? 48.924 38.292 0.553 1.00 49.73 96 GLY B CA 1
ATOM 2880 C C . GLY B 1 96 ? 48.259 39.447 -0.142 1.00 48.28 96 GLY B C 1
ATOM 2881 O O . GLY B 1 96 ? 48.735 39.935 -1.170 1.00 47.66 96 GLY B O 1
ATOM 2882 N N . LEU B 1 97 ? 47.145 39.895 0.421 1.00 46.48 97 LEU B N 1
ATOM 2883 C CA . LEU B 1 97 ? 46.323 40.915 -0.209 1.00 45.42 97 LEU B CA 1
ATOM 2884 C C . LEU B 1 97 ? 46.803 42.301 0.161 1.00 45.06 97 LEU B C 1
ATOM 2885 O O . LEU B 1 97 ? 47.398 42.517 1.213 1.00 44.67 97 LEU B O 1
ATOM 2890 N N . GLU B 1 98 ? 46.533 43.251 -0.717 1.00 45.34 98 GLU B N 1
ATOM 2891 C CA . GLU B 1 98 ? 46.731 44.652 -0.381 1.00 46.25 98 GLU B CA 1
ATOM 2892 C C . GLU B 1 98 ? 46.115 44.917 0.995 1.00 45.92 98 GLU B C 1
ATOM 2893 O O . GLU B 1 98 ? 45.039 44.377 1.325 1.00 45.80 98 GLU B O 1
ATOM 2899 N N . SER B 1 99 ? 46.782 45.731 1.803 1.00 45.17 99 SER B N 1
ATOM 2900 C CA . SER B 1 99 ? 46.314 45.977 3.172 1.00 44.73 99 SER B CA 1
ATOM 2901 C C . SER B 1 99 ? 44.860 46.478 3.225 1.00 43.31 99 SER B C 1
ATOM 2902 O O . SER B 1 99 ? 44.098 46.028 4.071 1.00 43.49 99 SER B O 1
ATOM 2905 N N . VAL B 1 100 ? 44.481 47.395 2.340 1.00 41.29 100 VAL B N 1
ATOM 2906 C CA . VAL B 1 100 ? 43.153 48.001 2.404 1.00 40.52 100 VAL B CA 1
ATOM 2907 C C . VAL B 1 100 ? 42.046 47.013 1.958 1.00 39.18 100 VAL B C 1
ATOM 2908 O O . VAL B 1 100 ? 40.885 47.143 2.374 1.00 38.55 100 VAL B O 1
ATOM 2912 N N . THR B 1 101 ? 42.419 46.039 1.126 1.00 37.52 101 THR B N 1
ATOM 2913 C CA . THR B 1 101 ? 41.497 45.017 0.652 1.00 36.59 101 THR B CA 1
ATOM 2914 C C . THR B 1 101 ? 41.252 44.049 1.802 1.00 35.31 101 THR B C 1
ATOM 2915 O O . THR B 1 101 ? 40.105 43.649 2.046 1.00 34.92 101 THR B O 1
ATOM 2919 N N . ALA B 1 102 ? 42.340 43.686 2.490 1.00 33.65 102 ALA B N 1
ATOM 2920 C CA . ALA B 1 102 ? 42.286 42.777 3.630 1.00 33.12 102 ALA B CA 1
ATOM 2921 C C . ALA B 1 102 ? 41.373 43.354 4.687 1.00 32.60 102 ALA B C 1
ATOM 2922 O O . ALA B 1 102 ? 40.553 42.645 5.247 1.00 31.78 102 ALA B O 1
ATOM 2924 N N . LYS B 1 103 ? 41.533 44.653 4.942 1.00 31.59 103 LYS B N 1
ATOM 2925 C CA . LYS B 1 103 ? 40.779 45.352 5.955 1.00 30.78 103 LYS B CA 1
ATOM 2926 C C . LYS B 1 103 ? 39.326 45.392 5.576 1.00 29.56 103 LYS B C 1
ATOM 2927 O O . LYS B 1 103 ? 38.453 45.115 6.409 1.00 29.97 103 LYS B O 1
ATOM 2933 N N . SER B 1 104 ? 39.046 45.719 4.334 1.00 28.93 104 SER B N 1
ATOM 2934 C CA . SER B 1 104 ? 37.669 45.796 3.871 1.00 28.67 104 SER B CA 1
ATOM 2935 C C . SER B 1 104 ? 36.967 44.418 3.981 1.00 27.39 104 SER B C 1
ATOM 2936 O O . SER B 1 104 ? 35.833 44.305 4.462 1.00 25.90 104 SER B O 1
ATOM 2939 N N . PHE B 1 105 ? 37.640 43.379 3.517 1.00 26.77 105 PHE B N 1
ATOM 2940 C CA . PHE B 1 105 ? 37.116 42.020 3.643 1.00 25.85 105 PHE B CA 1
ATOM 2941 C C . PHE B 1 105 ? 36.860 41.620 5.087 1.00 25.38 105 PHE B C 1
ATOM 2942 O O . PHE B 1 105 ? 35.834 41.006 5.390 1.00 25.03 105 PHE B O 1
ATOM 2950 N N . LEU B 1 106 ? 37.797 41.957 5.967 1.00 24.80 106 LEU B N 1
ATOM 2951 C CA . LEU B 1 106 ? 37.690 41.614 7.371 1.00 25.57 106 LEU B CA 1
ATOM 2952 C C . LEU B 1 106 ? 36.491 42.333 7.998 1.00 25.63 106 LEU B C 1
ATOM 2953 O O . LEU B 1 106 ? 35.720 41.757 8.792 1.00 24.17 106 LEU B O 1
ATOM 2958 N N . LEU B 1 107 ? 36.314 43.604 7.630 1.00 25.83 107 LEU B N 1
ATOM 2959 C CA . LEU B 1 107 ? 35.206 44.369 8.168 1.00 26.41 107 LEU B CA 1
ATOM 2960 C C . LEU B 1 107 ? 33.868 43.741 7.738 1.00 25.56 107 LEU B C 1
ATOM 2961 O O . LEU B 1 107 ? 32.945 43.617 8.526 1.00 25.20 107 LEU B O 1
ATOM 2966 N N . GLN B 1 108 ? 33.775 43.361 6.482 1.00 25.21 108 GLN B N 1
ATOM 2967 C CA . GLN B 1 108 ? 32.549 42.787 5.939 1.00 24.44 108 GLN B CA 1
ATOM 2968 C C . GLN B 1 108 ? 32.283 41.425 6.598 1.00 23.87 108 GLN B C 1
ATOM 2969 O O . GLN B 1 108 ? 31.162 41.113 6.942 1.00 23.10 108 GLN B O 1
ATOM 2975 N N . LEU B 1 109 ? 33.332 40.642 6.773 1.00 23.37 109 LEU B N 1
ATOM 2976 C CA . LEU B 1 109 ? 33.248 39.368 7.453 1.00 23.03 109 LEU B CA 1
ATOM 2977 C C . LEU B 1 109 ? 32.660 39.544 8.844 1.00 22.80 109 LEU B C 1
ATOM 2978 O O . LEU B 1 109 ? 31.691 38.887 9.185 1.00 23.01 109 LEU B O 1
ATOM 2983 N N . LEU B 1 110 ? 33.241 40.444 9.626 1.00 22.33 110 LEU B N 1
ATOM 2984 C CA . LEU B 1 110 ? 32.825 40.683 10.995 1.00 21.87 110 LEU B CA 1
ATOM 2985 C C . LEU B 1 110 ? 31.395 41.221 11.081 1.00 21.89 110 LEU B C 1
ATOM 2986 O O . LEU B 1 110 ? 30.682 40.833 11.963 1.00 21.77 110 LEU B O 1
ATOM 2991 N N . ASN B 1 111 ? 30.999 42.102 10.175 1.00 22.56 111 ASN B N 1
ATOM 2992 C CA . ASN B 1 111 ? 29.610 42.574 10.125 1.00 23.54 111 ASN B CA 1
ATOM 2993 C C . ASN B 1 111 ? 28.616 41.433 9.911 1.00 22.65 111 ASN B C 1
ATOM 2994 O O . ASN B 1 111 ? 27.599 41.389 10.581 1.00 21.57 111 ASN B O 1
ATOM 2999 N N . GLY B 1 112 ? 28.915 40.519 8.975 1.00 22.32 112 GLY B N 1
ATOM 3000 C CA . GLY B 1 112 ? 28.050 39.384 8.713 1.00 21.77 112 GLY B CA 1
ATOM 3001 C C . GLY B 1 112 ? 27.951 38.484 9.924 1.00 21.30 112 GLY B C 1
ATOM 3002 O O . GLY B 1 112 ? 26.880 38.048 10.330 1.00 20.55 112 GLY B O 1
ATOM 3003 N N . ILE B 1 113 ? 29.097 38.210 10.528 1.00 20.44 113 ILE B N 1
ATOM 3004 C CA . ILE B 1 113 ? 29.123 37.421 11.722 1.00 20.39 113 ILE B CA 1
ATOM 3005 C C . ILE B 1 113 ? 28.366 38.036 12.873 1.00 18.87 113 ILE B C 1
ATOM 3006 O O . ILE B 1 113 ? 27.669 37.362 13.571 1.00 19.32 113 ILE B O 1
ATOM 3011 N N . ALA B 1 114 ? 28.501 39.328 13.072 1.00 19.07 114 ALA B N 1
ATOM 3012 C CA . ALA B 1 114 ? 27.909 39.945 14.221 1.00 19.54 114 ALA B CA 1
ATOM 3013 C C . ALA B 1 114 ? 26.396 39.848 14.108 1.00 19.70 114 ALA B C 1
ATOM 3014 O O . ALA B 1 114 ? 25.730 39.601 15.081 1.00 18.51 114 ALA B O 1
ATOM 3016 N N . TYR B 1 115 ? 25.877 40.043 12.897 1.00 20.13 115 TYR B N 1
ATOM 3017 C CA . TYR B 1 115 ? 24.438 39.948 12.611 1.00 20.20 115 TYR B CA 1
ATOM 3018 C C . TYR B 1 115 ? 23.917 38.546 12.986 1.00 19.71 115 TYR B C 1
ATOM 3019 O O . TYR B 1 115 ? 22.885 38.404 13.640 1.00 19.15 115 TYR B O 1
ATOM 3028 N N . CYS B 1 116 ? 24.643 37.502 12.581 1.00 19.14 116 CYS B N 1
ATOM 3029 C CA . CYS B 1 116 ? 24.254 36.125 12.869 1.00 19.26 116 CYS B CA 1
ATOM 3030 C C . CYS B 1 116 ? 24.393 35.779 14.338 1.00 19.43 116 CYS B C 1
ATOM 3031 O O . CYS B 1 116 ? 23.469 35.230 14.961 1.00 19.68 116 CYS B O 1
ATOM 3034 N N . HIS B 1 117 ? 25.541 36.109 14.928 1.00 19.29 117 HIS B N 1
ATOM 3035 C CA . HIS B 1 117 ? 25.728 35.835 16.332 1.00 19.59 117 HIS B CA 1
ATOM 3036 C C . HIS B 1 117 ? 24.626 36.515 17.194 1.00 20.17 117 HIS B C 1
ATOM 3037 O O . HIS B 1 117 ? 24.204 35.962 18.192 1.00 20.36 117 HIS B O 1
ATOM 3044 N N . ASP B 1 118 ? 24.180 37.696 16.783 1.00 20.66 118 ASP B N 1
ATOM 3045 C CA . ASP B 1 118 ? 23.074 38.339 17.504 1.00 22.85 118 ASP B CA 1
ATOM 3046 C C . ASP B 1 118 ? 21.791 37.474 17.497 1.00 21.83 118 ASP B C 1
ATOM 3047 O O . ASP B 1 118 ? 20.959 37.567 18.395 1.00 23.53 118 ASP B O 1
ATOM 3052 N N . ARG B 1 119 ? 21.628 36.645 16.494 1.00 20.63 119 ARG B N 1
ATOM 3053 C CA . ARG B 1 119 ? 20.509 35.763 16.426 1.00 21.01 119 ARG B CA 1
ATOM 3054 C C . ARG B 1 119 ? 20.812 34.338 16.907 1.00 21.04 119 ARG B C 1
ATOM 3055 O O . ARG B 1 119 ? 20.003 33.438 16.725 1.00 21.81 119 ARG B O 1
ATOM 3063 N N . ARG B 1 120 ? 21.987 34.149 17.508 1.00 21.48 120 ARG B N 1
ATOM 3064 C CA . ARG B 1 120 ? 22.507 32.848 17.969 1.00 21.84 120 ARG B CA 1
ATOM 3065 C C . ARG B 1 120 ? 22.617 31.826 16.874 1.00 22.39 120 ARG B C 1
ATOM 3066 O O . ARG B 1 120 ? 22.430 30.621 17.105 1.00 23.98 120 ARG B O 1
ATOM 3074 N N . VAL B 1 121 ? 22.927 32.320 15.679 1.00 21.98 121 VAL B N 1
ATOM 3075 C CA . VAL B 1 121 ? 23.218 31.499 14.518 1.00 22.02 121 VAL B CA 1
ATOM 3076 C C . VAL B 1 121 ? 24.754 31.494 14.393 1.00 22.92 121 VAL B C 1
ATOM 3077 O O . VAL B 1 121 ? 25.411 32.533 14.331 1.00 21.33 121 VAL B O 1
ATOM 3081 N N . LEU B 1 122 ? 25.294 30.295 14.360 1.00 23.29 122 LEU B N 1
ATOM 3082 C CA . LEU B 1 122 ? 26.750 30.080 14.296 1.00 23.58 122 LEU B CA 1
ATOM 3083 C C . LEU B 1 122 ? 27.121 29.467 12.963 1.00 22.93 122 LEU B C 1
ATOM 3084 O O . LEU B 1 122 ? 26.298 28.823 12.305 1.00 22.65 122 LEU B O 1
ATOM 3089 N N . HIS B 1 123 ? 28.369 29.684 12.586 1.00 22.35 123 HIS B N 1
ATOM 3090 C CA . HIS B 1 123 ? 28.898 29.085 11.386 1.00 22.68 123 HIS B CA 1
ATOM 3091 C C . HIS B 1 123 ? 29.557 27.769 11.761 1.00 23.72 123 HIS B C 1
ATOM 3092 O O . HIS B 1 123 ? 29.080 26.711 11.386 1.00 24.50 123 HIS B O 1
ATOM 3099 N N . ARG B 1 124 ? 30.652 27.858 12.490 1.00 24.77 124 ARG B N 1
ATOM 3100 C CA . ARG B 1 124 ? 31.482 26.730 12.919 1.00 27.03 124 ARG B CA 1
ATOM 3101 C C . ARG B 1 124 ? 32.347 26.068 11.850 1.00 27.68 124 ARG B C 1
ATOM 3102 O O . ARG B 1 124 ? 33.151 25.198 12.197 1.00 28.75 124 ARG B O 1
ATOM 3110 N N . ASP B 1 125 ? 32.207 26.465 10.590 1.00 27.84 125 ASP B N 1
ATOM 3111 C CA . ASP B 1 125 ? 33.099 26.006 9.524 1.00 29.58 125 ASP B CA 1
ATOM 3112 C C . ASP B 1 125 ? 33.569 27.113 8.605 1.00 28.18 125 ASP B C 1
ATOM 3113 O O . ASP B 1 125 ? 33.630 26.946 7.377 1.00 28.22 125 ASP B O 1
ATOM 3118 N N . LEU B 1 126 ? 33.913 28.257 9.171 1.00 27.07 126 LEU B N 1
ATOM 3119 C CA . LEU B 1 126 ? 34.327 29.370 8.329 1.00 26.97 126 LEU B CA 1
ATOM 3120 C C . LEU B 1 126 ? 35.674 29.033 7.703 1.00 27.32 126 LEU B C 1
ATOM 3121 O O . LEU B 1 126 ? 36.568 28.541 8.393 1.00 26.93 126 LEU B O 1
ATOM 3126 N N . LYS B 1 127 ? 35.791 29.318 6.413 1.00 27.85 127 LYS B N 1
ATOM 3127 C CA . LYS B 1 127 ? 37.062 29.202 5.666 1.00 28.20 127 LYS B CA 1
ATOM 3128 C C . LYS B 1 127 ? 36.990 30.054 4.421 1.00 26.96 127 LYS B C 1
ATOM 3129 O O . LYS B 1 127 ? 35.911 30.501 4.031 1.00 25.56 127 LYS B O 1
ATOM 3135 N N . PRO B 1 128 ? 38.124 30.328 3.791 1.00 27.33 128 PRO B N 1
ATOM 3136 C CA . PRO B 1 128 ? 38.136 31.195 2.622 1.00 28.25 128 PRO B CA 1
ATOM 3137 C C . PRO B 1 128 ? 37.156 30.821 1.512 1.00 28.87 128 PRO B C 1
ATOM 3138 O O . PRO B 1 128 ? 36.562 31.696 0.869 1.00 27.76 128 PRO B O 1
ATOM 3142 N N . GLN B 1 129 ? 36.980 29.518 1.320 1.00 29.81 129 GLN B N 1
ATOM 3143 C CA . GLN B 1 129 ? 36.077 28.948 0.322 1.00 30.76 129 GLN B CA 1
ATOM 3144 C C . GLN B 1 129 ? 34.632 29.364 0.526 1.00 30.07 129 GLN B C 1
ATOM 3145 O O . GLN B 1 129 ? 33.847 29.365 -0.432 1.00 28.49 129 GLN B O 1
ATOM 3151 N N . ASN B 1 130 ? 34.245 29.696 1.762 1.00 28.70 130 ASN B N 1
ATOM 3152 C CA . ASN B 1 130 ? 32.875 30.158 1.915 1.00 29.02 130 ASN B CA 1
ATOM 3153 C C . ASN B 1 130 ? 32.722 31.641 2.182 1.00 27.88 130 ASN B C 1
ATOM 3154 O O . ASN B 1 130 ? 31.670 32.105 2.617 1.00 27.20 130 ASN B O 1
ATOM 3159 N N . LEU B 1 131 ? 33.782 32.373 1.898 1.00 26.67 131 LEU B N 1
ATOM 3160 C CA . LEU B 1 131 ? 33.715 33.824 1.822 1.00 26.86 131 LEU B CA 1
ATOM 3161 C C . LEU B 1 131 ? 33.678 34.192 0.342 1.00 27.52 131 LEU B C 1
ATOM 3162 O O . LEU B 1 131 ? 34.730 34.246 -0.322 1.00 27.65 131 LEU B O 1
ATOM 3167 N N . LEU B 1 132 ? 32.470 34.436 -0.168 1.00 27.94 132 LEU B N 1
ATOM 3168 C CA . LEU B 1 132 ? 32.216 34.753 -1.579 1.00 29.28 132 LEU B CA 1
ATOM 3169 C C . LEU B 1 132 ? 32.365 36.215 -1.838 1.00 30.40 132 LEU B C 1
ATOM 3170 O O . LEU B 1 132 ? 32.133 37.029 -0.949 1.00 29.24 132 LEU B O 1
ATOM 3175 N N . ILE B 1 133 ? 32.775 36.566 -3.061 1.00 31.12 133 ILE B N 1
ATOM 3176 C CA . ILE B 1 133 ? 33.040 37.942 -3.384 1.00 33.37 133 ILE B CA 1
ATOM 3177 C C . ILE B 1 133 ? 32.530 38.302 -4.768 1.00 34.54 133 ILE B C 1
ATOM 3178 O O . ILE B 1 133 ? 32.473 37.436 -5.634 1.00 33.36 133 ILE B O 1
ATOM 3183 N N . ASN B 1 134 ? 32.168 39.576 -4.971 1.00 37.11 134 ASN B N 1
ATOM 3184 C CA . ASN B 1 134 ? 31.869 40.127 -6.347 1.00 38.09 134 ASN B CA 1
ATOM 3185 C C . ASN B 1 134 ? 32.817 41.250 -6.799 1.00 38.91 134 ASN B C 1
ATOM 3186 O O . ASN B 1 134 ? 33.669 41.654 -6.039 1.00 39.33 134 ASN B O 1
ATOM 3191 N N . ARG B 1 135 ? 32.649 41.742 -8.041 1.00 39.41 135 ARG B N 1
ATOM 3192 C CA . ARG B 1 135 ? 33.543 42.719 -8.693 1.00 39.98 135 ARG B CA 1
ATOM 3193 C C . ARG B 1 135 ? 33.414 44.115 -8.119 1.00 39.61 135 ARG B C 1
ATOM 3194 O O . ARG B 1 135 ? 34.285 44.964 -8.331 1.00 39.96 135 ARG B O 1
ATOM 3202 N N . GLU B 1 136 ? 32.335 44.347 -7.381 1.00 39.45 136 GLU B N 1
ATOM 3203 C CA . GLU B 1 136 ? 32.177 45.583 -6.634 1.00 39.36 136 GLU B CA 1
ATOM 3204 C C . GLU B 1 136 ? 32.898 45.492 -5.265 1.00 38.90 136 GLU B C 1
ATOM 3205 O O . GLU B 1 136 ? 32.860 46.420 -4.469 1.00 37.75 136 GLU B O 1
ATOM 3211 N N . GLY B 1 137 ? 33.567 44.371 -4.993 1.00 38.44 137 GLY B N 1
ATOM 3212 C CA . GLY B 1 137 ? 34.331 44.222 -3.754 1.00 38.12 137 GLY B CA 1
ATOM 3213 C C . GLY B 1 137 ? 33.543 43.856 -2.486 1.00 37.15 137 GLY B C 1
ATOM 3214 O O . GLY B 1 137 ? 34.091 43.866 -1.378 1.00 36.68 137 GLY B O 1
ATOM 3215 N N . GLU B 1 138 ? 32.271 43.525 -2.643 1.00 36.33 138 GLU B N 1
ATOM 3216 C CA . GLU B 1 138 ? 31.449 43.064 -1.518 1.00 35.79 138 GLU B CA 1
ATOM 3217 C C . GLU B 1 138 ? 31.801 41.614 -1.211 1.00 34.45 138 GLU B C 1
ATOM 3218 O O . GLU B 1 138 ? 32.070 40.844 -2.135 1.00 35.62 138 GLU B O 1
ATOM 3224 N N . LEU B 1 139 ? 31.809 41.264 0.078 1.00 31.89 139 LEU B N 1
ATOM 3225 C CA . LEU B 1 139 ? 32.034 39.920 0.589 1.00 29.64 139 LEU B CA 1
ATOM 3226 C C . LEU B 1 139 ? 30.775 39.402 1.272 1.00 28.13 139 LEU B C 1
ATOM 3227 O O . LEU B 1 139 ? 30.185 40.103 2.095 1.00 25.77 139 LEU B O 1
ATOM 3232 N N . LYS B 1 140 ? 30.387 38.163 0.936 1.00 27.46 140 LYS B N 1
ATOM 3233 C CA . LYS B 1 140 ? 29.192 37.501 1.523 1.00 27.31 140 LYS B CA 1
ATOM 3234 C C . LYS B 1 140 ? 29.560 36.108 2.052 1.00 26.11 140 LYS B C 1
ATOM 3235 O O . LYS B 1 140 ? 30.198 35.325 1.352 1.00 26.88 140 LYS B O 1
ATOM 3241 N N . ILE B 1 141 ? 29.154 35.811 3.279 1.00 25.12 141 ILE B N 1
ATOM 3242 C CA . ILE B 1 141 ? 29.428 34.525 3.952 1.00 23.57 141 ILE B CA 1
ATOM 3243 C C . ILE B 1 141 ? 28.402 33.520 3.528 1.00 23.42 141 ILE B C 1
ATOM 3244 O O . ILE B 1 141 ? 27.204 33.730 3.678 1.00 22.60 141 ILE B O 1
ATOM 3249 N N . ALA B 1 142 ? 28.890 32.416 3.006 1.00 23.86 142 ALA B N 1
ATOM 3250 C CA . ALA B 1 142 ? 28.064 31.255 2.670 1.00 25.52 142 ALA B CA 1
ATOM 3251 C C . ALA B 1 142 ? 28.036 30.253 3.801 1.00 25.81 142 ALA B C 1
ATOM 3252 O O . ALA B 1 142 ? 29.010 30.072 4.478 1.00 26.07 142 ALA B O 1
ATOM 3254 N N . ASP B 1 143 ? 26.892 29.622 3.980 1.00 26.90 143 ASP B N 1
ATOM 3255 C CA . ASP B 1 143 ? 26.675 28.441 4.802 1.00 27.92 143 ASP B CA 1
ATOM 3256 C C . ASP B 1 143 ? 26.503 28.722 6.309 1.00 26.70 143 ASP B C 1
ATOM 3257 O O . ASP B 1 143 ? 26.524 27.806 7.089 1.00 25.39 143 ASP B O 1
ATOM 3262 N N . PHE B 1 144 ? 26.318 29.974 6.719 1.00 26.43 144 PHE B N 1
ATOM 3263 C CA . PHE B 1 144 ? 25.977 30.231 8.104 1.00 26.46 144 PHE B CA 1
ATOM 3264 C C . PHE B 1 144 ? 24.776 29.409 8.542 1.00 27.16 144 PHE B C 1
ATOM 3265 O O . PHE B 1 144 ? 23.763 29.415 7.884 1.00 27.34 144 PHE B O 1
ATOM 3273 N N . GLY B 1 145 ? 24.912 28.705 9.670 1.00 28.22 145 GLY B N 1
ATOM 3274 C CA . GLY B 1 145 ? 23.803 28.030 10.326 1.00 28.32 145 GLY B CA 1
ATOM 3275 C C . GLY B 1 145 ? 23.511 26.615 9.852 1.00 28.39 145 GLY B C 1
ATOM 3276 O O . GLY B 1 145 ? 22.710 25.885 10.479 1.00 27.72 145 GLY B O 1
ATOM 3277 N N . LEU B 1 146 ? 24.147 26.212 8.757 1.00 28.68 146 LEU B N 1
ATOM 3278 C CA . LEU B 1 146 ? 23.912 24.886 8.192 1.00 30.36 146 LEU B CA 1
ATOM 3279 C C . LEU B 1 146 ? 24.470 23.769 9.044 1.00 31.56 146 LEU B C 1
ATOM 3280 O O . LEU B 1 146 ? 23.959 22.634 8.993 1.00 31.74 146 LEU B O 1
ATOM 3285 N N . ALA B 1 147 ? 25.509 24.052 9.834 1.00 32.41 147 ALA B N 1
ATOM 3286 C CA . ALA B 1 147 ? 26.064 23.023 10.697 1.00 33.34 147 ALA B CA 1
ATOM 3287 C C . ALA B 1 147 ? 25.016 22.595 11.734 1.00 34.43 147 ALA B C 1
ATOM 3288 O O . ALA B 1 147 ? 24.865 21.383 12.004 1.00 34.78 147 ALA B O 1
ATOM 3290 N N . ARG B 1 148 ? 24.294 23.558 12.304 1.00 34.95 148 ARG B N 1
ATOM 3291 C CA . ARG B 1 148 ? 23.170 23.243 13.188 1.00 37.25 148 ARG B CA 1
ATOM 3292 C C . ARG B 1 148 ? 21.988 22.608 12.449 1.00 38.22 148 ARG B C 1
ATOM 3293 O O . ARG B 1 148 ? 21.325 21.725 12.985 1.00 39.32 148 ARG B O 1
ATOM 3301 N N . ALA B 1 149 ? 21.734 23.066 11.226 1.00 38.86 149 ALA B N 1
ATOM 3302 C CA . ALA B 1 149 ? 20.631 22.561 10.425 1.00 39.89 149 ALA B CA 1
ATOM 3303 C C . ALA B 1 149 ? 20.803 21.070 10.125 1.00 41.19 149 ALA B C 1
ATOM 3304 O O . ALA B 1 149 ? 19.830 20.338 10.156 1.00 41.78 149 ALA B O 1
ATOM 3306 N N . PHE B 1 150 ? 22.030 20.628 9.845 1.00 42.59 150 PHE B N 1
ATOM 3307 C CA . PHE B 1 150 ? 22.287 19.245 9.408 1.00 43.66 150 PHE B CA 1
ATOM 3308 C C . PHE B 1 150 ? 23.217 18.453 10.323 1.00 44.33 150 PHE B C 1
ATOM 3309 O O . PHE B 1 150 ? 23.602 18.904 11.413 1.00 45.27 150 PHE B O 1
ATOM 3317 N N . LEU B 1 164 ? 40.518 21.241 9.095 1.00 30.69 164 LEU B N 1
ATOM 3318 C CA . LEU B 1 164 ? 41.062 21.540 10.404 1.00 29.75 164 LEU B CA 1
ATOM 3319 C C . LEU B 1 164 ? 41.783 22.881 10.572 1.00 28.02 164 LEU B C 1
ATOM 3320 O O . LEU B 1 164 ? 41.977 23.322 11.713 1.00 26.35 164 LEU B O 1
ATOM 3325 N N . TRP B 1 165 ? 42.170 23.522 9.472 1.00 26.54 165 TRP B N 1
ATOM 3326 C CA . TRP B 1 165 ? 43.071 24.661 9.523 1.00 26.86 165 TRP B CA 1
ATOM 3327 C C . TRP B 1 165 ? 42.515 25.865 10.323 1.00 26.51 165 TRP B C 1
ATOM 3328 O O . TRP B 1 165 ? 43.295 26.653 10.875 1.00 24.58 165 TRP B O 1
ATOM 3339 N N . TYR B 1 166 ? 41.185 25.986 10.374 1.00 26.44 166 TYR B N 1
ATOM 3340 C CA . TYR B 1 166 ? 40.511 27.138 11.030 1.00 26.58 166 TYR B CA 1
ATOM 3341 C C . TYR B 1 166 ? 39.748 26.766 12.301 1.00 27.19 166 TYR B C 1
ATOM 3342 O O . TYR B 1 166 ? 38.921 27.570 12.810 1.00 27.41 166 TYR B O 1
ATOM 3351 N N . ARG B 1 167 ? 40.022 25.568 12.818 1.00 26.26 167 ARG B N 1
ATOM 3352 C CA . ARG B 1 167 ? 39.352 25.047 13.979 1.00 28.04 167 ARG B CA 1
ATOM 3353 C C . ARG B 1 167 ? 40.091 25.489 15.218 1.00 27.25 167 ARG B C 1
ATOM 3354 O O . ARG B 1 167 ? 41.339 25.410 15.282 1.00 26.98 167 ARG B O 1
ATOM 3362 N N . ALA B 1 168 ? 39.324 25.917 16.203 1.00 27.10 168 ALA B N 1
ATOM 3363 C CA . ALA B 1 168 ? 39.878 26.433 17.459 1.00 27.58 168 ALA B CA 1
ATOM 3364 C C . ALA B 1 168 ? 40.453 25.326 18.319 1.00 27.86 168 ALA B C 1
ATOM 3365 O O . ALA B 1 168 ? 39.980 24.195 18.259 1.00 27.81 168 ALA B O 1
ATOM 3367 N N . PRO B 1 169 ? 41.469 25.653 19.122 1.00 28.43 169 PRO B N 1
ATOM 3368 C CA . PRO B 1 169 ? 42.108 24.678 19.997 1.00 28.42 169 PRO B CA 1
ATOM 3369 C C . PRO B 1 169 ? 41.162 23.948 20.959 1.00 29.09 169 PRO B C 1
ATOM 3370 O O . PRO B 1 169 ? 41.318 22.730 21.165 1.00 27.45 169 PRO B O 1
ATOM 3374 N N . ASP B 1 170 ? 40.200 24.669 21.534 1.00 28.93 170 ASP B N 1
ATOM 3375 C CA . ASP B 1 170 ? 39.279 24.061 22.476 1.00 30.02 170 ASP B CA 1
ATOM 3376 C C . ASP B 1 170 ? 38.413 23.044 21.745 1.00 30.27 170 ASP B C 1
ATOM 3377 O O . ASP B 1 170 ? 38.078 22.015 22.328 1.00 29.56 170 ASP B O 1
ATOM 3382 N N . VAL B 1 171 ? 38.084 23.323 20.480 1.00 30.60 171 VAL B N 1
ATOM 3383 C CA . VAL B 1 171 ? 37.308 22.396 19.666 1.00 31.18 171 VAL B CA 1
ATOM 3384 C C . VAL B 1 171 ? 38.129 21.143 19.333 1.00 32.01 171 VAL B C 1
ATOM 3385 O O . VAL B 1 171 ? 37.620 20.010 19.376 1.00 32.14 171 VAL B O 1
ATOM 3389 N N . LEU B 1 172 ? 39.400 21.353 19.007 1.00 31.81 172 LEU B N 1
ATOM 3390 C CA . LEU B 1 172 ? 40.338 20.262 18.749 1.00 31.37 172 LEU B CA 1
ATOM 3391 C C . LEU B 1 172 ? 40.552 19.430 20.021 1.00 31.14 172 LEU B C 1
ATOM 3392 O O . LEU B 1 172 ? 40.759 18.231 19.941 1.00 30.39 172 LEU B O 1
ATOM 3397 N N . MET B 1 173 ? 40.493 20.049 21.193 1.00 31.38 173 MET B N 1
ATOM 3398 C CA . MET B 1 173 ? 40.686 19.316 22.428 1.00 33.00 173 MET B CA 1
ATOM 3399 C C . MET B 1 173 ? 39.378 18.736 23.039 1.00 34.35 173 MET B C 1
ATOM 3400 O O . MET B 1 173 ? 39.337 18.405 24.240 1.00 34.48 173 MET B O 1
ATOM 3405 N N . GLY B 1 174 ? 38.333 18.628 22.223 1.00 35.24 174 GLY B N 1
ATOM 3406 C CA . GLY B 1 174 ? 37.103 17.929 22.589 1.00 36.58 174 GLY B CA 1
ATOM 3407 C C . GLY B 1 174 ? 35.894 18.751 23.014 1.00 37.70 174 GLY B C 1
ATOM 3408 O O . GLY B 1 174 ? 34.822 18.187 23.264 1.00 38.22 174 GLY B O 1
ATOM 3409 N N . SER B 1 175 ? 36.018 20.071 23.110 1.00 38.35 175 SER B N 1
ATOM 3410 C CA . SER B 1 175 ? 34.861 20.856 23.521 1.00 39.12 175 SER B CA 1
ATOM 3411 C C . SER B 1 175 ? 33.680 20.649 22.593 1.00 40.03 175 SER B C 1
ATOM 3412 O O . SER B 1 175 ? 33.853 20.637 21.385 1.00 39.70 175 SER B O 1
ATOM 3415 N N . LYS B 1 176 ? 32.497 20.501 23.180 1.00 41.41 176 LYS B N 1
ATOM 3416 C CA . LYS B 1 176 ? 31.240 20.380 22.438 1.00 42.99 176 LYS B CA 1
ATOM 3417 C C . LYS B 1 176 ? 30.350 21.618 22.633 1.00 43.03 176 LYS B C 1
ATOM 3418 O O . LYS B 1 176 ? 29.201 21.655 22.184 1.00 43.56 176 LYS B O 1
ATOM 3424 N N . LYS B 1 177 ? 30.890 22.641 23.288 1.00 42.59 177 LYS B N 1
ATOM 3425 C CA . LYS B 1 177 ? 30.148 23.865 23.534 1.00 42.57 177 LYS B CA 1
ATOM 3426 C C . LYS B 1 177 ? 29.720 24.526 22.197 1.00 41.04 177 LYS B C 1
ATOM 3427 O O . LYS B 1 177 ? 30.504 24.694 21.287 1.00 40.87 177 LYS B O 1
ATOM 3433 N N . TYR B 1 178 ? 28.445 24.879 22.108 1.00 39.40 178 TYR B N 1
ATOM 3434 C CA . TYR B 1 178 ? 27.898 25.768 21.066 1.00 37.50 178 TYR B CA 1
ATOM 3435 C C . TYR B 1 178 ? 28.246 27.211 21.473 1.00 35.39 178 TYR B C 1
ATOM 3436 O O . TYR B 1 178 ? 27.587 27.787 22.353 1.00 35.70 178 TYR B O 1
ATOM 3445 N N . SER B 1 179 ? 29.275 27.780 20.837 1.00 31.95 179 SER B N 1
ATOM 3446 C CA . SER B 1 179 ? 29.837 29.031 21.249 1.00 29.62 179 SER B CA 1
ATOM 3447 C C . SER B 1 179 ? 30.167 29.934 20.059 1.00 27.62 179 SER B C 1
ATOM 3448 O O . SER B 1 179 ? 30.771 29.504 19.114 1.00 26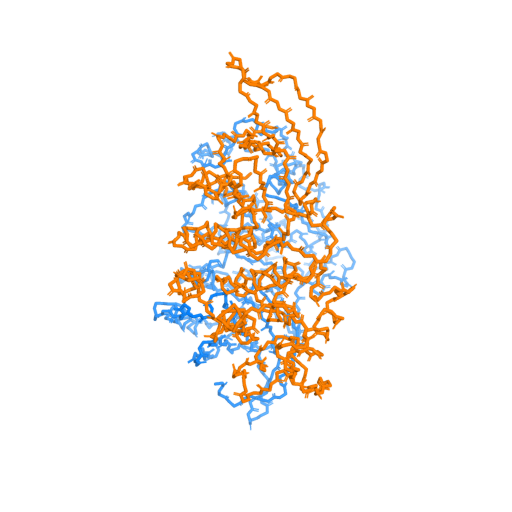.38 179 SER B O 1
ATOM 3451 N N . THR B 1 180 ? 29.788 31.207 20.128 1.00 25.75 180 THR B N 1
ATOM 3452 C CA . THR B 1 180 ? 30.238 32.169 19.124 1.00 24.99 180 THR B CA 1
ATOM 3453 C C . THR B 1 180 ? 31.778 32.269 19.030 1.00 24.50 180 THR B C 1
ATOM 3454 O O . THR B 1 180 ? 32.326 32.615 17.991 1.00 25.71 180 THR B O 1
ATOM 3458 N N . THR B 1 181 ? 32.489 31.983 20.100 1.00 24.03 181 THR B N 1
ATOM 3459 C CA . THR B 1 181 ? 33.973 32.100 20.068 1.00 23.32 181 THR B CA 1
ATOM 3460 C C . THR B 1 181 ? 34.640 31.289 18.955 1.00 22.75 181 THR B C 1
ATOM 3461 O O . THR B 1 181 ? 35.705 31.673 18.457 1.00 21.71 181 THR B O 1
ATOM 3465 N N . ILE B 1 182 ? 34.019 30.178 18.557 1.00 21.49 182 ILE B N 1
ATOM 3466 C CA . ILE B 1 182 ? 34.552 29.317 17.499 1.00 22.10 182 ILE B CA 1
ATOM 3467 C C . ILE B 1 182 ? 34.737 30.080 16.193 1.00 21.52 182 ILE B C 1
ATOM 3468 O O . ILE B 1 182 ? 35.741 29.957 15.513 1.00 21.98 182 ILE B O 1
ATOM 3473 N N . ASP B 1 183 ? 33.777 30.895 15.835 1.00 20.59 183 ASP B N 1
ATOM 3474 C CA . ASP B 1 183 ? 33.838 31.607 14.602 1.00 21.19 183 ASP B CA 1
ATOM 3475 C C . ASP B 1 183 ? 34.923 32.714 14.653 1.00 20.99 183 ASP B C 1
ATOM 3476 O O . ASP B 1 183 ? 35.523 33.029 13.648 1.00 20.49 183 ASP B O 1
ATOM 3481 N N . ILE B 1 184 ? 35.149 33.284 15.820 1.00 20.67 184 ILE B N 1
ATOM 3482 C CA . ILE B 1 184 ? 36.137 34.357 15.969 1.00 21.28 184 ILE B CA 1
ATOM 3483 C C . ILE B 1 184 ? 37.546 33.772 15.786 1.00 21.14 184 ILE B C 1
ATOM 3484 O O . ILE B 1 184 ? 38.359 34.391 15.142 1.00 20.64 184 ILE B O 1
ATOM 3489 N N . TRP B 1 185 ? 37.826 32.581 16.327 1.00 20.99 185 TRP B N 1
ATOM 3490 C CA . TRP B 1 185 ? 39.111 31.902 15.997 1.00 21.28 185 TRP B CA 1
ATOM 3491 C C . TRP B 1 185 ? 39.338 31.791 14.490 1.00 21.24 185 TRP B C 1
ATOM 3492 O O . TRP B 1 185 ? 40.419 32.153 13.985 1.00 22.85 185 TRP B O 1
ATOM 3503 N N . SER B 1 186 ? 38.336 31.298 13.760 1.00 20.16 186 SER B N 1
ATOM 3504 C CA . SER B 1 186 ? 38.416 31.171 12.330 1.00 19.79 186 SER B CA 1
ATOM 3505 C C . SER B 1 186 ? 38.711 32.500 11.667 1.00 20.67 186 SER B C 1
ATOM 3506 O O . SER B 1 186 ? 39.537 32.569 10.779 1.00 19.64 186 SER B O 1
ATOM 3509 N N . VAL B 1 187 ? 38.029 33.552 12.116 1.00 20.63 187 VAL B N 1
ATOM 3510 C CA . VAL B 1 187 ? 38.244 34.903 11.603 1.00 21.60 187 VAL B CA 1
ATOM 3511 C C . VAL B 1 187 ? 39.725 35.299 11.728 1.00 21.16 187 VAL B C 1
ATOM 3512 O O . VAL B 1 187 ? 40.318 35.762 10.765 1.00 20.46 187 VAL B O 1
ATOM 3516 N N . GLY B 1 188 ? 40.297 35.093 12.903 1.00 20.71 188 GLY B N 1
ATOM 3517 C CA . GLY B 1 188 ? 41.704 35.369 13.131 1.00 21.31 188 GLY B CA 1
ATOM 3518 C C . GLY B 1 188 ? 42.631 34.647 12.193 1.00 22.13 188 GLY B C 1
ATOM 3519 O O . GLY B 1 188 ? 43.582 35.224 11.685 1.00 23.74 188 GLY B O 1
ATOM 3520 N N . CYS B 1 189 ? 42.346 33.376 11.953 1.00 22.02 189 CYS B N 1
ATOM 3521 C CA . CYS B 1 189 ? 43.104 32.583 11.016 1.00 23.28 189 CYS B CA 1
ATOM 3522 C C . CYS B 1 189 ? 42.974 33.091 9.605 1.00 23.28 189 CYS B C 1
ATOM 3523 O O . CYS B 1 189 ? 43.956 33.091 8.846 1.00 22.21 189 CYS B O 1
ATOM 3526 N N . ILE B 1 190 ? 41.766 33.523 9.232 1.00 22.75 190 ILE B N 1
ATOM 3527 C CA . ILE B 1 190 ? 41.544 34.042 7.902 1.00 22.65 190 ILE B CA 1
ATOM 3528 C C . ILE B 1 190 ? 42.216 35.395 7.714 1.00 23.12 190 ILE B C 1
ATOM 3529 O O . ILE B 1 190 ? 42.683 35.695 6.610 1.00 22.62 190 ILE B O 1
ATOM 3534 N N . PHE B 1 191 ? 42.254 36.212 8.765 1.00 22.65 191 PHE B N 1
ATOM 3535 C CA . PHE B 1 191 ? 42.863 37.539 8.720 1.00 23.89 191 PHE B CA 1
ATOM 3536 C C . PHE B 1 191 ? 44.368 37.295 8.433 1.00 25.57 191 PHE B C 1
ATOM 3537 O O . PHE B 1 191 ? 44.972 37.937 7.542 1.00 26.68 191 PHE B O 1
ATOM 3545 N N . ALA B 1 192 ? 44.958 36.356 9.169 1.00 26.32 192 ALA B N 1
ATOM 3546 C CA . ALA B 1 192 ? 46.398 36.080 9.031 1.00 26.81 192 ALA B CA 1
ATOM 3547 C C . ALA B 1 192 ? 46.765 35.578 7.629 1.00 27.97 192 ALA B C 1
ATOM 3548 O O . ALA B 1 192 ? 47.803 35.962 7.072 1.00 28.30 192 ALA B O 1
ATOM 3550 N N . GLU B 1 193 ? 45.903 34.735 7.074 1.00 28.37 193 GLU B N 1
ATOM 3551 C CA . GLU B 1 193 ? 46.020 34.235 5.741 1.00 29.69 193 GLU B CA 1
ATOM 3552 C C . GLU B 1 193 ? 45.883 35.342 4.668 1.00 30.18 193 GLU B C 1
ATOM 3553 O O . GLU B 1 193 ? 46.600 35.310 3.664 1.00 30.62 193 GLU B O 1
ATOM 3559 N N . MET B 1 194 ? 44.992 36.306 4.857 1.00 29.99 194 MET B N 1
ATOM 3560 C CA . MET B 1 194 ? 44.951 37.478 3.982 1.00 30.94 194 MET B CA 1
ATOM 3561 C C . MET B 1 194 ? 46.226 38.380 4.036 1.00 32.85 194 MET B C 1
ATOM 3562 O O . MET B 1 194 ? 46.599 39.002 3.025 1.00 33.34 194 MET B O 1
ATOM 3567 N N . VAL B 1 195 ? 46.864 38.453 5.189 1.00 33.35 195 VAL B N 1
ATOM 3568 C CA . VAL B 1 195 ? 48.083 39.205 5.323 1.00 35.47 195 VAL B CA 1
ATOM 3569 C C . VAL B 1 195 ? 49.308 38.451 4.772 1.00 35.78 195 VAL B C 1
ATOM 3570 O O . VAL B 1 195 ? 50.137 39.052 4.118 1.00 35.38 195 VAL B O 1
ATOM 3574 N N . ASN B 1 196 ? 49.403 37.151 5.031 1.00 36.01 196 ASN B N 1
ATOM 3575 C CA . ASN B 1 196 ? 50.588 36.344 4.647 1.00 36.97 196 ASN B CA 1
ATOM 3576 C C . ASN B 1 196 ? 50.469 35.720 3.269 1.00 36.98 196 ASN B C 1
ATOM 3577 O O . ASN B 1 196 ? 51.469 35.471 2.611 1.00 37.45 196 ASN B O 1
ATOM 3582 N N . GLY B 1 197 ? 49.237 35.477 2.851 1.00 36.69 197 GLY B N 1
ATOM 3583 C CA . GLY B 1 197 ? 48.940 34.834 1.603 1.00 37.22 197 GLY B CA 1
ATOM 3584 C C . GLY B 1 197 ? 48.961 33.324 1.674 1.00 37.50 197 GLY B C 1
ATOM 3585 O O . GLY B 1 197 ? 48.708 32.697 0.653 1.00 39.40 197 GLY B O 1
ATOM 3586 N N . THR B 1 198 ? 49.254 32.751 2.843 1.00 36.46 198 THR B N 1
ATOM 3587 C CA . THR B 1 198 ? 49.241 31.303 3.048 1.00 36.30 198 THR B CA 1
ATOM 3588 C C . THR B 1 198 ? 48.596 30.983 4.418 1.00 35.17 198 THR B C 1
ATOM 3589 O O . THR B 1 198 ? 48.640 31.834 5.334 1.00 34.26 198 THR B O 1
ATOM 3593 N N . PRO B 1 199 ? 48.006 29.796 4.583 1.00 33.92 199 PRO B N 1
ATOM 3594 C CA . PRO B 1 199 ? 47.351 29.463 5.858 1.00 33.56 199 PRO B CA 1
ATOM 3595 C C . PRO B 1 199 ? 48.319 29.530 7.051 1.00 33.07 199 PRO B C 1
ATOM 3596 O O . PRO B 1 199 ? 49.449 29.029 6.975 1.00 32.55 199 PRO B O 1
ATOM 3600 N N . LEU B 1 200 ? 47.887 30.135 8.147 1.00 31.98 200 LEU B N 1
ATOM 3601 C CA . LEU B 1 200 ? 48.713 30.195 9.356 1.00 31.25 200 LEU B CA 1
ATOM 3602 C C . LEU B 1 200 ? 49.013 28.837 9.998 1.00 30.99 200 LEU B C 1
ATOM 3603 O O . LEU B 1 200 ? 50.164 28.620 10.453 1.00 29.76 200 LEU B O 1
ATOM 3608 N N . PHE B 1 201 ? 47.999 27.948 10.050 1.00 30.29 201 PHE B N 1
ATOM 3609 C CA . PHE B 1 201 ? 48.075 26.647 10.751 1.00 31.15 201 PHE B CA 1
ATOM 3610 C C . PHE B 1 201 ? 47.632 25.479 9.877 1.00 32.24 201 PHE B C 1
ATOM 3611 O O . PHE B 1 201 ? 46.553 24.946 10.101 1.00 31.95 201 PHE B O 1
ATOM 3619 N N . PRO B 1 202 ? 48.435 25.083 8.881 1.00 34.24 202 PRO B N 1
ATOM 3620 C CA . PRO B 1 202 ? 48.072 23.969 7.979 1.00 34.87 202 PRO B CA 1
ATOM 3621 C C . PRO B 1 202 ? 48.313 22.536 8.460 1.00 35.81 202 PRO B C 1
ATOM 3622 O O . PRO B 1 202 ? 49.233 21.824 7.984 1.00 35.68 202 PRO B O 1
ATOM 3626 N N . GLY B 1 203 ? 47.478 22.108 9.392 1.00 36.06 203 GLY B N 1
ATOM 3627 C CA . GLY B 1 203 ? 47.671 20.866 10.097 1.00 36.48 203 GLY B CA 1
ATOM 3628 C C . GLY B 1 203 ? 47.161 19.732 9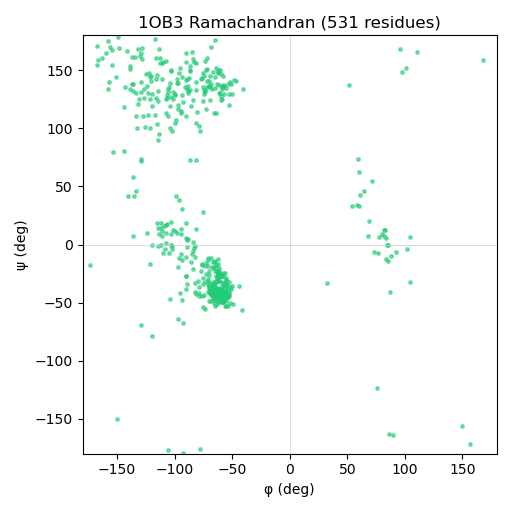.245 1.00 37.54 203 GLY B C 1
ATOM 3629 O O . GLY B 1 203 ? 46.319 19.940 8.395 1.00 37.07 203 GLY B O 1
ATOM 3630 N N . VAL B 1 204 ? 47.682 18.527 9.495 1.00 38.96 204 VAL B N 1
ATOM 3631 C CA . VAL B 1 204 ? 47.359 17.358 8.677 1.00 38.74 204 VAL B CA 1
ATOM 3632 C C . VAL B 1 204 ? 46.549 16.379 9.485 1.00 38.87 204 VAL B C 1
ATOM 3633 O O . VAL B 1 204 ? 46.160 15.319 8.987 1.00 39.70 204 VAL B O 1
ATOM 3637 N N . SER B 1 205 ? 46.301 16.735 10.743 1.00 37.78 205 SER B N 1
ATOM 3638 C CA . SER B 1 205 ? 45.510 15.915 11.647 1.00 37.47 205 SER B CA 1
ATOM 3639 C C . SER B 1 205 ? 45.176 16.752 12.868 1.00 36.97 205 SER B C 1
ATOM 3640 O O . SER B 1 205 ? 45.711 17.841 13.046 1.00 35.60 205 SER B O 1
ATOM 3643 N N . GLU B 1 206 ? 44.306 16.224 13.711 1.00 37.10 206 GLU B N 1
ATOM 3644 C CA . GLU B 1 206 ? 43.869 16.945 14.894 1.00 37.52 206 GLU B CA 1
ATOM 3645 C C . GLU B 1 206 ? 45.039 17.229 15.846 1.00 37.10 206 GLU B C 1
ATOM 3646 O O . GLU B 1 206 ? 45.156 18.350 16.379 1.00 36.33 206 GLU B O 1
ATOM 3652 N N . ALA B 1 207 ? 45.904 16.230 16.047 1.00 36.14 207 ALA B N 1
ATOM 3653 C CA . ALA B 1 207 ? 47.062 16.397 16.928 1.00 35.73 207 ALA B CA 1
ATOM 3654 C C . ALA B 1 207 ? 48.081 17.368 16.328 1.00 34.44 207 ALA B C 1
ATOM 3655 O O . ALA B 1 207 ? 48.648 18.201 17.046 1.00 35.76 207 ALA B O 1
ATOM 3657 N N . ASP B 1 208 ? 48.303 17.263 15.021 1.00 32.22 208 ASP B N 1
ATOM 3658 C CA . ASP B 1 208 ? 49.196 18.139 14.308 1.00 31.65 208 ASP B CA 1
ATOM 3659 C C . ASP B 1 208 ? 48.662 19.580 14.239 1.00 30.66 208 ASP B C 1
ATOM 3660 O O . ASP B 1 208 ? 49.431 20.543 14.304 1.00 29.56 208 ASP B O 1
ATOM 3665 N N . GLN B 1 209 ? 47.351 19.718 14.091 1.00 29.43 209 GLN B N 1
ATOM 3666 C CA . GLN B 1 209 ? 46.732 21.040 14.101 1.00 28.54 209 GLN B CA 1
ATOM 3667 C C . GLN B 1 209 ? 46.998 21.728 15.402 1.00 28.19 209 GLN B C 1
ATOM 3668 O O . GLN B 1 209 ? 47.419 22.868 15.423 1.00 28.72 209 GLN B O 1
ATOM 3674 N N . LEU B 1 210 ? 46.748 21.021 16.492 1.00 28.55 210 LEU B N 1
ATOM 3675 C CA . LEU B 1 210 ? 46.952 21.529 17.826 1.00 29.07 210 LEU B CA 1
ATOM 3676 C C . LEU B 1 210 ? 48.413 21.884 18.070 1.00 29.70 210 LEU B C 1
ATOM 3677 O O . LEU B 1 210 ? 48.737 22.936 18.648 1.00 28.77 210 LEU B O 1
ATOM 3682 N N . MET B 1 211 ? 49.314 21.022 17.628 1.00 29.98 211 MET B N 1
ATOM 3683 C CA . MET B 1 211 ? 50.734 21.307 17.806 1.00 30.80 211 MET B CA 1
ATOM 3684 C C . MET B 1 211 ? 51.153 22.551 16.970 1.00 29.84 211 MET B C 1
ATOM 3685 O O . MET B 1 211 ? 51.942 23.352 17.411 1.00 31.09 211 MET B O 1
ATOM 3690 N N . ARG B 1 212 ? 50.630 22.713 15.777 1.00 30.08 212 ARG B N 1
ATOM 3691 C CA . ARG B 1 212 ? 50.962 23.843 14.934 1.00 30.76 212 ARG B CA 1
ATOM 3692 C C . ARG B 1 212 ? 50.567 25.180 15.594 1.00 30.02 212 ARG B C 1
ATOM 3693 O O . ARG B 1 212 ? 51.289 26.197 15.495 1.00 28.80 212 ARG B O 1
ATOM 3701 N N . ILE B 1 213 ? 49.408 25.158 16.273 1.00 29.24 213 ILE B N 1
ATOM 3702 C CA . ILE B 1 213 ? 48.911 26.306 16.998 1.00 27.62 213 ILE B CA 1
ATOM 3703 C C . ILE B 1 213 ? 49.854 26.607 18.131 1.00 27.63 213 ILE B C 1
ATOM 3704 O O . ILE B 1 213 ? 50.328 27.746 18.254 1.00 27.03 213 ILE B O 1
ATOM 3709 N N . PHE B 1 214 ? 50.142 25.594 18.947 1.00 27.90 214 PHE B N 1
ATOM 3710 C CA . PHE B 1 214 ? 50.989 25.785 20.138 1.00 28.44 214 PHE B CA 1
ATOM 3711 C C . PHE B 1 214 ? 52.397 26.185 19.754 1.00 28.46 214 PHE B C 1
ATOM 3712 O O . PHE B 1 214 ? 53.030 26.923 20.481 1.00 28.04 214 PHE B O 1
ATOM 3720 N N . ARG B 1 215 ? 52.883 25.727 18.608 1.00 29.41 215 ARG B N 1
ATOM 3721 C CA . ARG B 1 215 ? 54.261 26.071 18.183 1.00 31.22 215 ARG B CA 1
ATOM 3722 C C . ARG B 1 215 ? 54.427 27.538 17.840 1.00 31.20 215 ARG B C 1
ATOM 3723 O O . ARG B 1 215 ? 55.539 28.058 17.805 1.00 31.21 215 ARG B O 1
ATOM 3731 N N . ILE B 1 216 ? 53.311 28.212 17.580 1.00 31.53 216 ILE B N 1
ATOM 3732 C CA . ILE B 1 216 ? 53.345 29.616 17.281 1.00 31.50 216 ILE B CA 1
ATOM 3733 C C . ILE B 1 216 ? 52.882 30.462 18.438 1.00 30.72 216 ILE B C 1
ATOM 3734 O O . ILE B 1 216 ? 53.543 31.419 18.775 1.00 31.14 216 ILE B O 1
ATOM 3739 N N . LEU B 1 217 ? 51.756 30.106 19.056 1.00 30.19 217 LEU B N 1
ATOM 3740 C CA . LEU B 1 217 ? 51.112 30.915 20.062 1.00 29.68 217 LEU B CA 1
ATOM 3741 C C . LEU B 1 217 ? 51.455 30.530 21.492 1.00 29.07 217 LEU B C 1
ATOM 3742 O O . LEU B 1 217 ? 51.130 31.258 22.426 1.00 28.67 217 LEU B O 1
ATOM 3747 N N . GLY B 1 218 ? 52.102 29.380 21.670 1.00 29.17 218 GLY B N 1
ATOM 3748 C CA . GLY B 1 218 ? 52.500 28.896 22.981 1.00 29.09 218 GLY B CA 1
ATOM 3749 C C . GLY B 1 218 ? 51.555 27.822 23.490 1.00 30.31 218 GLY B C 1
ATOM 3750 O O . GLY B 1 218 ? 50.354 27.790 23.131 1.00 29.62 218 GLY B O 1
ATOM 3751 N N . THR B 1 219 ? 52.078 26.921 24.327 1.00 30.62 219 THR B N 1
ATOM 3752 C CA . THR B 1 219 ? 51.278 25.832 24.849 1.00 31.10 219 THR B CA 1
ATOM 3753 C C . THR B 1 219 ? 50.470 26.349 26.002 1.00 32.74 219 THR B C 1
ATOM 3754 O O . THR B 1 219 ? 51.018 26.996 26.877 1.00 32.69 219 THR B O 1
ATOM 3758 N N . PRO B 1 220 ? 49.172 26.051 26.056 1.00 34.98 220 PRO B N 1
ATOM 3759 C CA . PRO B 1 220 ? 48.357 26.539 27.183 1.00 36.78 220 PRO B CA 1
ATOM 3760 C C . PRO B 1 220 ? 48.823 25.992 28.524 1.00 38.35 220 PRO B C 1
ATOM 3761 O O . PRO B 1 220 ? 49.347 24.885 28.591 1.00 38.19 220 PRO B O 1
ATOM 3765 N N . ASN B 1 221 ? 48.647 26.774 29.582 1.00 40.69 221 ASN B N 1
ATOM 3766 C CA . ASN B 1 221 ? 48.737 26.263 30.948 1.00 42.81 221 ASN B CA 1
ATOM 3767 C C . ASN B 1 221 ? 47.528 26.743 31.737 1.00 44.11 221 ASN B C 1
ATOM 3768 O O . ASN B 1 221 ? 46.787 27.616 31.283 1.00 43.62 221 ASN B O 1
ATOM 3773 N N . SER B 1 222 ? 47.333 26.167 32.916 1.00 45.15 222 SER B N 1
ATOM 3774 C CA . SER B 1 222 ? 46.216 26.527 33.771 1.00 46.27 222 SER B CA 1
ATOM 3775 C C . SER B 1 222 ? 46.253 27.987 34.189 1.00 46.53 222 SER B C 1
ATOM 3776 O O . SER B 1 222 ? 45.229 28.494 34.590 1.00 48.10 222 SER B O 1
ATOM 3779 N N . LYS B 1 223 ? 47.409 28.646 34.110 1.00 46.67 223 LYS B N 1
ATOM 3780 C CA . LYS B 1 223 ? 47.525 30.076 34.406 1.00 47.01 223 LYS B CA 1
ATOM 3781 C C . LYS B 1 223 ? 46.922 30.939 33.286 1.00 45.93 223 LYS B C 1
ATOM 3782 O O . LYS B 1 223 ? 46.042 31.767 33.568 1.00 46.75 223 LYS B O 1
ATOM 3788 N N . ASN B 1 224 ? 47.378 30.754 32.035 1.00 43.61 224 ASN B N 1
ATOM 3789 C CA . ASN B 1 224 ? 46.901 31.548 30.890 1.00 42.01 224 ASN B CA 1
ATOM 3790 C C . ASN B 1 224 ? 45.582 31.044 30.239 1.00 40.47 224 ASN B C 1
ATOM 3791 O O . ASN B 1 224 ? 45.051 31.689 29.337 1.00 39.01 224 ASN B O 1
ATOM 3796 N N . TRP B 1 225 ? 45.087 29.901 30.706 1.00 39.27 225 TRP B N 1
ATOM 3797 C CA . TRP B 1 225 ? 43.840 29.300 30.244 1.00 38.66 225 TRP B CA 1
ATOM 3798 C C . TRP B 1 225 ? 43.276 28.436 31.365 1.00 39.85 225 TRP B C 1
ATOM 3799 O O . TRP B 1 225 ? 43.414 27.185 31.373 1.00 39.48 225 TRP B O 1
ATOM 3810 N N . PRO B 1 226 ? 42.633 29.125 32.305 1.00 41.26 226 PRO B N 1
ATOM 3811 C CA . PRO B 1 226 ? 41.908 28.478 33.399 1.00 42.31 226 PRO B CA 1
ATOM 3812 C C . PRO B 1 226 ? 40.826 27.513 32.900 1.00 42.83 226 PRO B C 1
ATOM 3813 O O . PRO B 1 226 ? 39.994 27.842 32.055 1.00 44.14 226 PRO B O 1
ATOM 3817 N N . ASN B 1 227 ? 40.858 26.309 33.441 1.00 43.18 227 ASN B N 1
ATOM 3818 C CA . ASN B 1 227 ? 39.894 25.260 33.117 1.00 43.24 227 ASN B CA 1
ATOM 3819 C C . ASN B 1 227 ? 40.184 24.591 31.793 1.00 41.64 227 ASN B C 1
ATOM 3820 O O . ASN B 1 227 ? 39.393 23.782 31.367 1.00 40.96 227 ASN B O 1
ATOM 3825 N N . VAL B 1 228 ? 41.311 24.908 31.144 1.00 40.56 228 VAL B N 1
ATOM 3826 C CA . VAL B 1 228 ? 41.769 24.081 30.029 1.00 39.08 228 VAL B CA 1
ATOM 3827 C C . VAL B 1 228 ? 41.787 22.592 30.426 1.00 39.02 228 VAL B C 1
ATOM 3828 O O . VAL B 1 228 ? 41.494 21.729 29.617 1.00 36.93 228 VAL B O 1
ATOM 3832 N N . THR B 1 229 ? 42.131 22.317 31.683 1.00 40.59 229 THR B N 1
ATOM 3833 C CA . THR B 1 229 ? 42.180 20.934 32.200 1.00 42.09 229 THR B CA 1
ATOM 3834 C C . THR B 1 229 ? 40.847 20.202 32.190 1.00 42.80 229 THR B C 1
ATOM 3835 O O . THR B 1 229 ? 40.829 18.993 32.301 1.00 42.58 229 THR B O 1
ATOM 3839 N N . GLU B 1 230 ? 39.735 20.932 32.053 1.00 43.90 230 GLU B N 1
ATOM 3840 C CA . GLU B 1 230 ? 38.405 20.325 31.959 1.00 44.90 230 GLU B CA 1
ATOM 3841 C C . GLU B 1 230 ? 38.145 19.719 30.572 1.00 44.17 230 GLU B C 1
ATOM 3842 O O . GLU B 1 230 ? 37.231 18.900 30.396 1.00 44.76 230 GLU B O 1
ATOM 3848 N N . LEU B 1 231 ? 38.948 20.097 29.579 1.00 42.85 231 LEU B N 1
ATOM 3849 C CA . LEU B 1 231 ? 38.731 19.613 28.219 1.00 41.49 231 LEU B CA 1
ATOM 3850 C C . LEU B 1 231 ? 39.119 18.156 28.125 1.00 41.36 231 LEU B C 1
ATOM 3851 O O . LEU B 1 231 ? 40.125 17.754 28.725 1.00 39.97 231 LEU B O 1
ATOM 3856 N N . PRO B 1 232 ? 38.331 17.380 27.378 1.00 41.74 232 PRO B N 1
ATOM 3857 C CA . PRO B 1 232 ? 38.538 15.929 27.265 1.00 42.11 232 PRO B CA 1
ATOM 3858 C C . PRO B 1 232 ? 39.910 15.513 26.804 1.00 42.42 232 PRO B C 1
ATOM 3859 O O . PRO B 1 232 ? 40.432 14.522 27.313 1.00 43.72 232 PRO B O 1
ATOM 3863 N N . LYS B 1 233 ? 40.485 16.237 25.854 1.00 41.74 233 LYS B N 1
ATOM 3864 C CA . LYS B 1 233 ? 41.707 15.792 25.206 1.00 41.57 233 LYS B CA 1
ATOM 3865 C C . LYS B 1 233 ? 42.872 16.668 25.643 1.00 41.09 233 LYS B C 1
ATOM 3866 O O . LYS B 1 233 ? 43.918 16.648 25.003 1.00 40.78 233 LYS B O 1
ATOM 3872 N N . TYR B 1 234 ? 42.696 17.429 26.734 1.00 40.64 234 TYR B N 1
ATOM 3873 C CA . TYR B 1 234 ? 43.805 18.174 27.302 1.00 40.44 234 TYR B CA 1
ATOM 3874 C C . TYR B 1 234 ? 44.805 17.180 27.901 1.00 40.28 234 TYR B C 1
ATOM 3875 O O . TYR B 1 234 ? 44.434 16.206 28.560 1.00 39.05 234 TYR B O 1
ATOM 3884 N N . ASP B 1 235 ? 46.077 17.455 27.662 1.00 40.08 235 ASP B N 1
ATOM 3885 C CA . ASP B 1 235 ? 47.146 16.535 28.045 1.00 39.45 235 ASP B CA 1
ATOM 3886 C C . ASP B 1 235 ? 48.139 17.341 28.858 1.00 39.61 235 ASP B C 1
ATOM 3887 O O . ASP B 1 235 ? 48.812 18.214 28.304 1.00 38.74 235 ASP B O 1
ATOM 3892 N N . PRO B 1 236 ? 48.222 17.061 30.167 1.00 40.18 236 PRO B N 1
ATOM 3893 C CA . PRO B 1 236 ? 49.128 17.791 31.067 1.00 40.68 236 PRO B CA 1
ATOM 3894 C C . PRO B 1 236 ? 50.591 17.624 30.684 1.00 40.21 236 PRO B C 1
ATOM 3895 O O . PRO B 1 236 ? 51.412 18.361 31.205 1.00 40.69 236 PRO B O 1
ATOM 3899 N N . ASN B 1 237 ? 50.886 16.681 29.794 1.00 39.88 237 ASN B N 1
ATOM 3900 C CA . ASN B 1 237 ? 52.248 16.391 29.339 1.00 39.69 237 ASN B CA 1
ATOM 3901 C C . ASN B 1 237 ? 52.552 16.957 27.953 1.00 38.73 237 ASN B C 1
ATOM 3902 O O . ASN B 1 237 ? 53.594 16.643 27.397 1.00 37.10 237 ASN B O 1
ATOM 3907 N N . PHE B 1 238 ? 51.647 17.792 27.399 1.00 37.96 238 PHE B N 1
ATOM 3908 C CA . PHE B 1 238 ? 51.895 18.475 26.116 1.00 37.69 238 PHE B CA 1
ATOM 3909 C C . PHE B 1 238 ? 53.280 19.112 26.176 1.00 36.55 238 PHE B C 1
ATOM 3910 O O . PHE B 1 238 ? 53.664 19.643 27.219 1.00 35.63 238 PHE B O 1
ATOM 3918 N N . THR B 1 239 ? 53.998 19.063 25.064 1.00 35.65 239 THR B N 1
ATOM 3919 C CA . THR B 1 239 ? 55.264 19.773 24.907 1.00 35.52 239 THR B CA 1
ATOM 3920 C C . THR B 1 239 ? 54.964 21.248 25.144 1.00 34.81 239 THR B C 1
ATOM 3921 O O . THR B 1 239 ? 53.938 21.757 24.673 1.00 33.76 239 THR B O 1
ATOM 3925 N N . VAL B 1 240 ? 55.837 21.924 25.876 1.00 34.12 240 VAL B N 1
ATOM 3926 C CA . VAL B 1 240 ? 55.640 23.318 26.254 1.00 33.88 240 VAL B CA 1
ATOM 3927 C C . VAL B 1 240 ? 56.447 24.210 25.330 1.00 33.41 240 VAL B C 1
ATOM 3928 O O . VAL B 1 240 ? 57.684 24.311 25.441 1.00 32.49 240 VAL B O 1
ATOM 3932 N N . TYR B 1 241 ? 55.743 24.861 24.401 1.00 32.85 241 TYR B N 1
ATOM 3933 C CA . TYR B 1 241 ? 56.314 25.825 23.512 1.00 31.89 241 TYR B CA 1
ATOM 3934 C C . TYR B 1 241 ? 56.121 27.282 24.024 1.00 32.59 241 TYR B C 1
ATOM 3935 O O . TYR B 1 241 ? 55.101 27.621 24.667 1.00 31.10 241 TYR B O 1
ATOM 3944 N N . GLU B 1 242 ? 57.093 28.129 23.717 1.00 33.29 242 GLU B N 1
ATOM 3945 C CA . GLU B 1 242 ? 57.055 29.564 24.036 1.00 34.92 242 GLU B CA 1
ATOM 3946 C C . GLU B 1 242 ? 56.227 30.314 22.987 1.00 34.67 242 GLU B C 1
ATOM 3947 O O . GLU B 1 242 ? 56.311 30.012 21.790 1.00 33.96 242 GLU B O 1
ATOM 3953 N N . PRO B 1 243 ? 55.420 31.293 23.406 1.00 35.28 243 PRO B N 1
ATOM 3954 C CA . PRO B 1 243 ? 54.757 32.165 22.411 1.00 35.97 243 PRO B CA 1
ATOM 3955 C C . PRO B 1 243 ? 55.779 32.841 21.517 1.00 36.05 243 PRO B C 1
ATOM 3956 O O . PRO B 1 243 ? 56.774 33.292 22.038 1.00 36.29 243 PRO B O 1
ATOM 3960 N N . LEU B 1 244 ? 55.555 32.899 20.217 1.00 37.10 244 LEU B N 1
ATOM 3961 C CA . LEU B 1 244 ? 56.374 33.679 19.317 1.00 38.17 244 LEU B CA 1
ATOM 3962 C C . LEU B 1 244 ? 55.850 35.123 19.182 1.00 39.34 244 LEU B C 1
ATOM 3963 O O . LEU B 1 244 ? 54.633 35.354 19.162 1.00 37.95 244 LEU B O 1
ATOM 3968 N N . PRO B 1 245 ? 56.769 36.091 19.093 1.00 40.66 245 PRO B N 1
ATOM 3969 C CA . PRO B 1 245 ? 56.401 37.482 18.749 1.00 41.24 245 PRO B CA 1
ATOM 3970 C C . PRO B 1 245 ? 55.494 37.634 17.487 1.00 41.72 245 PRO B C 1
ATOM 3971 O O . PRO B 1 245 ? 55.808 37.079 16.421 1.00 41.18 245 PRO B O 1
ATOM 3975 N N . TRP B 1 246 ? 54.387 38.376 17.627 1.00 42.49 246 TRP B N 1
ATOM 3976 C CA . TRP B 1 246 ? 53.381 38.532 16.550 1.00 43.52 246 TRP B CA 1
ATOM 3977 C C . TRP B 1 246 ? 54.002 39.033 15.257 1.00 44.86 246 TRP B C 1
ATOM 3978 O O . TRP B 1 246 ? 53.740 38.499 14.180 1.00 45.58 246 TRP B O 1
ATOM 3989 N N . GLU B 1 247 ? 54.845 40.057 15.381 1.00 46.48 247 GLU B N 1
ATOM 3990 C CA . GLU B 1 247 ? 55.611 40.618 14.257 1.00 47.77 247 GLU B CA 1
ATOM 3991 C C . GLU B 1 247 ? 56.260 39.573 13.335 1.00 47.39 247 GLU B C 1
ATOM 3992 O O . GLU B 1 247 ? 56.336 39.800 12.129 1.00 47.93 247 GLU B O 1
ATOM 3998 N N . SER B 1 248 ? 56.729 38.452 13.885 1.00 47.03 248 SER B N 1
ATOM 3999 C CA . SER B 1 248 ? 57.531 37.478 13.119 1.00 46.84 248 SER B CA 1
ATOM 4000 C C . SER B 1 248 ? 56.728 36.609 12.131 1.00 46.64 248 SER B C 1
ATOM 4001 O O . SER B 1 248 ? 57.233 36.251 11.052 1.00 46.96 248 SER B O 1
ATOM 4004 N N . PHE B 1 249 ? 55.487 36.268 12.464 1.00 45.55 249 PHE B N 1
ATOM 4005 C CA . PHE B 1 249 ? 54.682 35.464 11.546 1.00 44.72 249 PHE B CA 1
ATOM 4006 C C . PHE B 1 249 ? 53.556 36.232 10.835 1.00 45.52 249 PHE B C 1
ATOM 4007 O O . PHE B 1 249 ? 52.717 35.602 10.188 1.00 45.72 249 PHE B O 1
ATOM 4015 N N . LEU B 1 250 ? 53.539 37.563 10.946 1.00 46.02 250 LEU B N 1
ATOM 4016 C CA . LEU B 1 250 ? 52.586 38.421 10.234 1.00 46.61 250 LEU B CA 1
ATOM 4017 C C . LEU B 1 250 ? 53.324 39.635 9.658 1.00 47.51 250 LEU B C 1
ATOM 4018 O O . LEU B 1 250 ? 52.993 40.798 9.956 1.00 47.37 250 LEU B O 1
ATOM 4023 N N . LYS B 1 251 ? 54.323 39.372 8.830 1.00 48.57 251 LYS B N 1
ATOM 4024 C CA . LYS B 1 251 ? 55.206 40.448 8.379 1.00 49.20 251 LYS B CA 1
ATOM 4025 C C . LYS B 1 251 ? 54.399 41.430 7.534 1.00 48.53 251 LYS B C 1
ATOM 4026 O O . LYS B 1 251 ? 53.603 41.037 6.685 1.00 49.23 251 LYS B O 1
ATOM 4032 N N . GLY B 1 252 ? 54.602 42.709 7.793 1.00 47.97 252 GLY B N 1
ATOM 4033 C CA . GLY B 1 252 ? 53.902 43.757 7.070 1.00 47.59 252 GLY B CA 1
ATOM 4034 C C . GLY B 1 252 ? 52.773 44.429 7.832 1.00 46.59 252 GLY B C 1
ATOM 4035 O O . GLY B 1 252 ? 52.516 45.630 7.632 1.00 47.27 252 GLY B O 1
ATOM 4036 N N . LEU B 1 253 ? 52.100 43.676 8.696 1.00 45.16 253 LEU B N 1
ATOM 4037 C CA . LEU B 1 253 ? 50.842 44.120 9.303 1.00 43.78 253 LEU B CA 1
ATOM 4038 C C . LEU B 1 253 ? 51.107 45.190 10.348 1.00 43.07 253 LEU B C 1
ATOM 4039 O O . LEU B 1 253 ? 51.959 45.023 11.200 1.00 42.36 253 LEU B O 1
ATOM 4044 N N . ASP B 1 254 ? 50.356 46.287 10.270 1.00 42.60 254 ASP B N 1
ATOM 4045 C CA . ASP B 1 254 ? 50.571 47.427 11.132 1.00 42.54 254 ASP B CA 1
ATOM 4046 C C . ASP B 1 254 ? 50.217 47.093 12.558 1.00 41.71 254 ASP B C 1
ATOM 4047 O O . ASP B 1 254 ? 49.611 46.054 12.840 1.00 41.87 254 ASP B O 1
ATOM 4052 N N . GLU B 1 255 ? 50.574 47.987 13.463 1.00 40.69 255 GLU B N 1
ATOM 4053 C CA . GLU B 1 255 ? 50.469 47.732 14.891 1.00 40.25 255 GLU B CA 1
ATOM 4054 C C . GLU B 1 255 ? 49.012 47.473 15.343 1.00 38.92 255 GLU B C 1
ATOM 4055 O O . GLU B 1 255 ? 48.752 46.560 16.138 1.00 37.94 255 GLU B O 1
ATOM 4061 N N . SER B 1 256 ? 48.065 48.271 14.852 1.00 37.37 256 SER B N 1
ATOM 4062 C CA . SER B 1 256 ? 46.659 48.085 15.248 1.00 37.10 256 SER B CA 1
ATOM 4063 C C . SER B 1 256 ? 46.082 46.749 14.741 1.00 35.10 256 SER B C 1
ATOM 4064 O O . SER B 1 256 ? 45.275 46.113 15.413 1.00 34.71 256 SER B O 1
ATOM 4067 N N . GLY B 1 257 ? 46.502 46.335 13.557 1.00 33.54 257 GLY B N 1
ATOM 4068 C CA . GLY B 1 257 ? 46.017 45.103 12.977 1.00 32.60 257 GLY B CA 1
ATOM 4069 C C . GLY B 1 257 ? 46.540 43.968 13.815 1.00 32.03 257 GLY B C 1
ATOM 4070 O O . GLY B 1 257 ? 45.847 43.014 14.106 1.00 30.10 257 GLY B O 1
ATOM 4071 N N . ILE B 1 258 ? 47.798 44.070 14.224 1.00 31.48 258 ILE B N 1
ATOM 4072 C CA . ILE B 1 258 ? 48.371 43.029 15.053 1.00 30.98 258 ILE B CA 1
ATOM 4073 C C . ILE B 1 258 ? 47.597 42.947 16.334 1.00 30.04 258 ILE B C 1
ATOM 4074 O O . ILE B 1 258 ? 47.334 41.840 16.809 1.00 30.42 258 ILE B O 1
ATOM 4079 N N . ASP B 1 259 ? 47.210 44.090 16.899 1.00 28.18 259 ASP B N 1
ATOM 4080 C CA . ASP B 1 259 ? 46.508 44.093 18.170 1.00 28.83 259 ASP B CA 1
ATOM 4081 C C . ASP B 1 259 ? 45.161 43.332 18.091 1.00 27.99 259 ASP B C 1
ATOM 4082 O O . ASP B 1 259 ? 44.829 42.513 18.962 1.00 27.60 259 ASP B O 1
ATOM 4087 N N . LEU B 1 260 ? 44.406 43.616 17.040 1.00 28.29 260 LEU B N 1
ATOM 4088 C CA . LEU B 1 260 ? 43.123 42.981 16.779 1.00 27.68 260 LEU B CA 1
ATOM 4089 C C . LEU B 1 260 ? 43.304 41.482 16.556 1.00 27.92 260 LEU B C 1
ATOM 4090 O O . LEU B 1 260 ? 42.630 40.680 17.163 1.00 26.79 260 LEU B O 1
ATOM 4095 N N . LEU B 1 261 ? 44.220 41.130 15.669 1.00 28.38 261 LEU B N 1
ATOM 4096 C CA . LEU B 1 261 ? 44.529 39.728 15.406 1.00 29.04 261 LEU B CA 1
ATOM 4097 C C . LEU B 1 261 ? 44.858 38.970 16.696 1.00 28.37 261 LEU B C 1
ATOM 4098 O O . LEU B 1 261 ? 44.388 37.840 16.926 1.00 27.71 261 LEU B O 1
ATOM 4103 N N . SER B 1 262 ? 45.659 39.590 17.554 1.00 27.80 262 SER B N 1
ATOM 4104 C CA . SER B 1 262 ? 46.056 38.969 18.795 1.00 27.29 262 SER B CA 1
ATOM 4105 C C . SER B 1 262 ? 44.901 38.714 19.753 1.00 26.93 262 SER B C 1
ATOM 4106 O O . SER B 1 262 ? 44.947 37.820 20.570 1.00 27.19 262 SER B O 1
ATOM 4109 N N . LYS B 1 263 ? 43.860 39.509 19.662 1.00 26.13 263 LYS B N 1
ATOM 4110 C CA . LYS B 1 263 ? 42.681 39.294 20.493 1.00 25.79 263 LYS B CA 1
ATOM 4111 C C . LYS B 1 263 ? 41.725 38.263 19.888 1.00 23.77 263 LYS B C 1
ATOM 4112 O O . LYS B 1 263 ? 40.940 37.681 20.612 1.00 22.60 263 LYS B O 1
ATOM 4118 N N . MET B 1 264 ? 41.810 38.030 18.576 1.00 23.17 264 MET B N 1
ATOM 4119 C CA . MET B 1 264 ? 41.030 36.959 17.926 1.00 23.91 264 MET B CA 1
ATOM 4120 C C . MET B 1 264 ? 41.676 35.601 18.164 1.00 24.58 264 MET B C 1
ATOM 4121 O O . MET B 1 264 ? 40.989 34.571 18.337 1.00 24.02 264 MET B O 1
ATOM 4126 N N . LEU B 1 265 ? 43.001 35.590 18.172 1.00 24.47 265 LEU B N 1
ATOM 4127 C CA . LEU B 1 265 ? 43.729 34.328 18.377 1.00 25.02 265 LEU B CA 1
ATOM 4128 C C . LEU B 1 265 ? 44.165 34.087 19.820 1.00 25.57 265 LEU B C 1
ATOM 4129 O O . LEU B 1 265 ? 45.247 33.544 20.112 1.00 27.50 265 LEU B O 1
ATOM 4134 N N . LYS B 1 266 ? 43.307 34.460 20.756 1.00 25.90 266 LYS B N 1
ATOM 4135 C CA . LYS B 1 266 ? 43.460 34.064 22.136 1.00 26.62 266 LYS B CA 1
ATOM 4136 C C . LYS B 1 266 ? 43.074 32.590 22.183 1.00 26.71 266 LYS B C 1
ATOM 4137 O O . LYS B 1 266 ? 42.069 32.217 21.617 1.00 25.50 266 LYS B O 1
ATOM 4143 N N . LEU B 1 267 ? 43.887 31.758 22.840 1.00 26.86 267 LEU B N 1
ATOM 4144 C CA . LEU B 1 267 ? 43.598 30.313 22.954 1.00 27.24 267 LEU B CA 1
ATOM 4145 C C . LEU B 1 267 ? 42.361 29.990 23.836 1.00 25.95 267 LEU B C 1
ATOM 4146 O O . LEU B 1 267 ? 41.489 29.226 23.435 1.00 25.90 267 LEU B O 1
ATOM 4151 N N . ASP B 1 268 ? 42.314 30.584 25.021 1.00 25.58 268 ASP B N 1
ATOM 4152 C CA . ASP B 1 268 ? 41.185 30.550 25.933 1.00 25.21 268 ASP B CA 1
ATOM 4153 C C . ASP B 1 268 ? 39.984 31.277 25.237 1.00 25.39 268 ASP B C 1
ATOM 4154 O O . ASP B 1 268 ? 40.014 32.519 24.998 1.00 23.82 268 ASP B O 1
ATOM 4159 N N . PRO B 1 269 ? 38.945 30.529 24.918 1.00 25.76 269 PRO B N 1
ATOM 4160 C CA . PRO B 1 269 ? 37.769 31.142 24.289 1.00 27.57 269 PRO B CA 1
ATOM 4161 C C . PRO B 1 269 ? 37.188 32.287 25.129 1.00 28.11 269 PRO B C 1
ATOM 4162 O O . PRO B 1 269 ? 36.692 33.218 24.526 1.00 28.23 269 PRO B O 1
ATOM 4166 N N . ASN B 1 270 ? 37.247 32.217 26.452 1.00 29.08 270 ASN B N 1
ATOM 4167 C CA . ASN B 1 270 ? 36.728 33.290 27.319 1.00 30.73 270 ASN B CA 1
ATOM 4168 C C . ASN B 1 270 ? 37.488 34.628 27.176 1.00 29.99 270 ASN B C 1
ATOM 4169 O O . ASN B 1 270 ? 36.946 35.710 27.481 1.00 30.80 270 ASN B O 1
ATOM 4174 N N . GLN B 1 271 ? 38.733 34.574 26.696 1.00 28.23 271 GLN B N 1
ATOM 4175 C CA . GLN B 1 271 ? 39.557 35.773 26.522 1.00 27.76 271 GLN B CA 1
ATOM 4176 C C . GLN B 1 271 ? 39.481 36.361 25.113 1.00 26.67 271 GLN B C 1
ATOM 4177 O O . GLN B 1 271 ? 39.983 37.448 24.852 1.00 25.33 271 GLN B O 1
ATOM 4183 N N . ARG B 1 272 ? 38.841 35.640 24.199 1.00 25.50 272 ARG B N 1
ATOM 4184 C CA . ARG B 1 272 ? 38.787 36.065 22.811 1.00 25.83 272 ARG B CA 1
ATOM 4185 C C . ARG B 1 272 ? 37.800 37.261 22.619 1.00 25.03 272 ARG B C 1
ATOM 4186 O O . ARG B 1 272 ? 36.746 37.359 23.281 1.00 23.80 272 ARG B O 1
ATOM 4194 N N . ILE B 1 273 ? 38.155 38.150 21.720 1.00 24.43 273 ILE B N 1
ATOM 4195 C CA . ILE B 1 273 ? 37.309 39.277 21.311 1.00 24.77 273 ILE B CA 1
ATOM 4196 C C . ILE B 1 273 ? 36.014 38.732 20.675 1.00 24.80 273 ILE B C 1
ATOM 4197 O O . ILE B 1 273 ? 36.030 37.637 20.086 1.00 24.24 273 ILE B O 1
ATOM 4202 N N . THR B 1 274 ? 34.907 39.474 20.804 1.00 23.88 274 THR B N 1
ATOM 4203 C CA . THR B 1 274 ? 33.659 39.168 20.061 1.00 24.46 274 THR B CA 1
ATOM 4204 C C . THR B 1 274 ? 33.651 39.903 18.732 1.00 24.27 274 THR B C 1
ATOM 4205 O O . THR B 1 274 ? 34.437 40.832 18.524 1.00 25.09 274 THR B O 1
ATOM 4209 N N . ALA B 1 275 ? 32.765 39.509 17.818 1.00 23.86 275 ALA B N 1
ATOM 4210 C CA . ALA B 1 275 ? 32.633 40.218 16.570 1.00 24.01 275 ALA B CA 1
ATOM 4211 C C . ALA B 1 275 ? 32.250 41.683 16.796 1.00 25.31 275 ALA B C 1
ATOM 4212 O O . ALA B 1 275 ? 32.819 42.579 16.139 1.00 24.42 275 ALA B O 1
ATOM 4214 N N . LYS B 1 276 ? 31.309 41.920 17.722 1.00 26.47 276 LYS B N 1
ATOM 4215 C CA . LYS B 1 276 ? 30.861 43.278 18.048 1.00 28.45 276 LYS B CA 1
ATOM 4216 C C . LYS B 1 276 ? 32.017 44.140 18.522 1.00 28.45 276 LYS B C 1
ATOM 4217 O O . LYS B 1 276 ? 32.219 45.266 18.051 1.00 28.52 276 LYS B O 1
ATOM 4223 N N . GLN B 1 277 ? 32.791 43.603 19.451 1.00 27.96 277 GLN B N 1
ATOM 4224 C CA . GLN B 1 277 ? 33.957 44.316 19.943 1.00 28.32 277 GLN B CA 1
ATOM 4225 C C . GLN B 1 277 ? 34.985 44.565 18.873 1.00 27.83 277 GLN B C 1
ATOM 4226 O O . GLN B 1 277 ? 35.545 45.656 18.820 1.00 28.16 277 GLN B O 1
ATOM 4232 N N . ALA B 1 278 ? 35.248 43.569 18.026 1.00 26.93 278 ALA B N 1
ATOM 4233 C CA . ALA B 1 278 ? 36.201 43.709 16.946 1.00 27.06 278 ALA B CA 1
ATOM 4234 C C . ALA B 1 278 ? 35.820 44.845 15.991 1.00 27.35 278 ALA B C 1
ATOM 4235 O O . ALA B 1 278 ? 36.684 45.579 15.536 1.00 26.14 278 ALA B O 1
ATOM 4237 N N . LEU B 1 279 ? 34.522 44.988 15.697 1.00 27.52 279 LEU B N 1
ATOM 4238 C CA . LEU B 1 279 ? 34.041 46.035 14.789 1.00 28.30 279 LEU B CA 1
ATOM 4239 C C . LEU B 1 279 ? 34.333 47.434 15.307 1.00 29.22 279 LEU B C 1
ATOM 4240 O O . LEU B 1 279 ? 34.449 48.352 14.551 1.00 30.34 279 LEU B O 1
ATOM 4245 N N . GLU B 1 280 ? 34.448 47.555 16.608 1.00 31.19 280 GLU B N 1
ATOM 4246 C CA . GLU B 1 280 ? 34.744 48.808 17.273 1.00 32.34 280 GLU B CA 1
ATOM 4247 C C . GLU B 1 280 ? 36.223 49.058 17.449 1.00 32.34 280 GLU B C 1
ATOM 4248 O O . GLU B 1 280 ? 36.615 50.052 18.069 1.00 32.32 280 GLU B O 1
ATOM 4254 N N . HIS B 1 281 ? 37.058 48.179 16.893 1.00 31.25 281 HIS B N 1
ATOM 4255 C CA . HIS B 1 281 ? 38.503 48.334 17.031 1.00 31.90 281 HIS B CA 1
ATOM 4256 C C . HIS B 1 281 ? 39.125 49.427 16.162 1.00 32.09 281 HIS B C 1
ATOM 4257 O O . HIS B 1 281 ? 38.683 49.684 15.035 1.00 31.39 281 HIS B O 1
ATOM 4264 N N . ALA B 1 282 ? 40.183 50.043 16.692 1.00 33.12 282 ALA B N 1
ATOM 4265 C CA . ALA B 1 282 ? 40.911 51.162 16.054 1.00 33.50 282 ALA B CA 1
ATOM 4266 C C . ALA B 1 282 ? 41.427 50.815 14.673 1.00 33.78 282 ALA B C 1
ATOM 4267 O O . ALA B 1 282 ? 41.656 51.683 13.839 1.00 34.25 282 ALA B O 1
ATOM 4269 N N . TYR B 1 283 ? 41.623 49.529 14.413 1.00 33.78 283 TYR B N 1
ATOM 4270 C CA . TYR B 1 283 ? 42.043 49.071 13.086 1.00 33.75 283 TYR B CA 1
ATOM 4271 C C . TYR B 1 283 ? 41.099 49.578 11.958 1.00 33.77 283 TYR B C 1
ATOM 4272 O O . TYR B 1 283 ? 41.546 49.926 10.858 1.00 32.93 283 TYR B O 1
ATOM 4281 N N . PHE B 1 284 ? 39.800 49.615 12.224 1.00 34.35 284 PHE B N 1
ATOM 4282 C CA . PHE B 1 284 ? 38.831 50.003 11.194 1.00 35.34 284 PHE B CA 1
ATOM 4283 C C . PHE B 1 284 ? 38.611 51.529 11.059 1.00 37.24 284 PHE B C 1
ATOM 4284 O O . PHE B 1 284 ? 37.938 51.972 10.124 1.00 37.77 284 PHE B O 1
ATOM 4292 N N . LYS B 1 285 ? 39.187 52.303 11.978 1.00 39.69 285 LYS B N 1
ATOM 4293 C CA . LYS B 1 285 ? 39.064 53.784 12.008 1.00 41.77 285 LYS B CA 1
ATOM 4294 C C . LYS B 1 285 ? 40.148 54.525 11.218 1.00 43.56 285 LYS B C 1
ATOM 4295 O O . LYS B 1 285 ? 39.928 55.650 10.742 1.00 44.62 285 LYS B O 1
ATOM 4301 N N . GLU B 1 286 ? 41.311 53.907 11.073 1.00 45.59 286 GLU B N 1
ATOM 4302 C CA . GLU B 1 286 ? 42.471 54.546 10.431 1.00 47.23 286 GLU B CA 1
ATOM 4303 C C . GLU B 1 286 ? 43.120 53.573 9.458 1.00 47.52 286 GLU B C 1
ATOM 4304 O O . GLU B 1 286 ? 43.536 52.496 9.883 1.00 47.46 286 GLU B O 1
#

Sequence (535 aa):
MEKYHGLEKIGEGTYGVVYKAQNNYGETFALKKIRLEKEDEGIPSTTIREISILKELKHSNIVKLYDVIHTKKRLVLVFEHLDQDLKKLLDVCEGGLESVTAKSFLLQLLNGIAYCHDRRVLHRDLKPQNLLINREGELKIADFGLARAFGIVTLWYRAPDVLMGSKKYSTTIDIWSVGCIFAEMVNGTPLFPGVSEADQLMRIFRILGTPNSKNWPNVTELPKYDPNFTVYEPLPWESFLKGLDESGIDLLSKMLKLDPNQRITAKQALEHAYFKEEKYHGLEKIGEGTYGVVYKAQNNYGETFALKPSTTIREISILKELKHSNIVKLYDVIHTLVLVFEHLDQDLKKLLDVCEGGLESVTAKSFLLQLLNGIAYCHDRRVLHRDLKPQNLLINREGELKIADFGLARAFLWYRAPDVLMGSKKYSTTIDIWSVGCIFAEMVNGTPLFPGVSEADQLMRIFRILGTPNSKNWPNVTELPKYDPNFTVYEPLPWESFLKGLDESGIDLLSKMLKLDPNQRITAKQALEHAYFKE

Nearest PDB structures (foldseek):
  1v0p-assembly1_A  TM=1.002E+00  e=1.094E-52  Plasmodium falciparum
  4fkq-assembly1_A  TM=9.707E-01  e=2.225E-36  Homo sapiens
  4fkr-assembly1_A  TM=9.725E-01  e=7.243E-36  Homo sapiens
  9fr2-assembly1_A  TM=9.736E-01  e=2.639E-35  Homo sapiens
  3lfn-assembly1_A  TM=9.661E-01  e=9.594E-36  Homo sapiens

GO terms:
  GO:0106310 protein serine kinase activity (F, EXP)

CATH classification: 3.30.200.20 (+1 more: 1.10.510.10)

Organism: Plasmodium falciparum (isolate K1 / Thailand) (NCBI:txid5839)